Protein AF-0000000084961615 (afdb_homodimer)

Foldseek 3Di:
DPDPDPDPPPPVPQVLVLCDPVLLVLLLVLLQLLVQLLQQLCLQLVQCVDPVNPQLLSNLLSPVSNVVSVVVSVLSVVVCVVSRHDHDDDDHDYDPDSNQPAPLSSLVVSLVSLVVSQVSLVVSLVVCVVSPNVVSNCCSVVVPNVVSVVVSVVSVVLSVQCVPQDGDPVSSRVSSVCSLVPPGDPVSRCVNPVVD/DPDPDPPPPPPVPQVLVLCDPVLLVLLLVLLQLLVQLLQQLCLQLVQCVDPVNPQLLSNLLSPVSNVVSVVVSVLSVVVCVVSRHDHDDDDHDYDPDSNQPAPLSSLVVSLVSLVVSQVSLVVSLVVCVVSPNVVSNCCSVVVPNVVSVVVSVVSVVLSVQCVPQDGDPVSSRVSSVCSLVPPGDPVSRCVNPVVD

Nearest PDB structures (foldseek):
  8gy1-assembly1_A  TM=9.799E-01  e=8.445E-12  Dendrorhynchus
  8kh2-assembly1_A  TM=9.720E-01  e=5.688E-10  Equus caballus
  2zur-assembly1_X  TM=9.721E-01  e=6.545E-10  Equus caballus
  2v2s-assembly1_A  TM=9.728E-01  e=8.666E-10  Equus caballus
  2v2m-assembly1_A  TM=9.728E-01  e=1.260E-09  Equus caballus

Secondary structure (DSSP, 8-state):
----SSS--SS-S---TT--HHHHHHHHHHHHHHHHHHHHHHHHHHHHTSTTT--HHHHHHHHHHHHHHHHHHHHHHHHHHHTT-------B---S-----SHHHHHHHHHHHHHHHHHHHHHHHHHHHHTT-HHHHHHHIIIIIHHHHHHHHHHHHHHHHHHHH-S-HHHHHHHHHHHHHHTS-GGG-TTT-TT-/----SSS--SS-S---TT--HHHHHHHHHHHHHHHHHHHHHHHHHHHHTSTTT--HHHHHHHHHHHHHHHHHHHHHHHHHHHTT-------B---S-----SHHHHHHHHHHHHHHHHHHHHHHHHHHHHTT-HHHHHHHIIIIIHHHHHHHHHHHHHHHHHHHH-S-HHHHHHHHHHHHHHTS-GGG-TTT-TT-

Organism: Atta cephalotes (NCBI:txid12957)

pLDDT: mean 90.88, std 15.7, range [33.31, 98.69]

Sequence (392 aa):
MCIDKPTKCSSGKRVNFFFHKETEAAMNEQISVELMAFYYYLSMAAYFGRVDIALPGCESFFMQMHHEEHEHALRFFNYIKMRGGKVHLYDISPPNDQDWKCPLHAFKTALQLEIEVGQKLVAVNAIAEKHGDLNASDFIITGFMENQMKSVNEFARLTTILSGVGDQALARFLFDKDLLDNYVMSDFNVLKNKSQMCIDKPTKCSSGKRVNFFFHKETEAAMNEQISVELMAFYYYLSMAAYFGRVDIALPGCESFFMQMHHEEHEHALRFFNYIKMRGGKVHLYDISPPNDQDWKCPLHAFKTALQLEIEVGQKLVAVNAIAEKHGDLNASDFIITGFMENQMKSVNEFARLTTILSGVGDQALARFLFDKDLLDNYVMSDFNVLKNKSQ

Radius of gyration: 22.56 Å; Cα contacts (8 Å, |Δi|>4): 541; chains: 2; bounding box: 61×65×42 Å

InterPro domains:
  IPR001519 Ferritin [PTHR11431] (19-181)
  IPR008331 Ferritin/DPS domain [PF00210] (25-159)
  IPR009040 Ferritin-like diiron domain [PS50905] (17-166)
  IPR009078 Ferritin-like superfamily [SSF47240] (17-179)
  IPR012347 Ferritin-like [G3DSA:1.20.1260.10] (2-181)

Structure (mmCIF, N/CA/C/O backbone):
data_AF-0000000084961615-model_v1
#
loop_
_entity.id
_entity.type
_entity.pdbx_description
1 polymer Ferritin
#
loop_
_atom_site.group_PDB
_atom_site.id
_atom_site.type_symbol
_atom_site.label_atom_id
_atom_site.label_alt_id
_atom_site.label_comp_id
_atom_site.label_asym_id
_atom_site.label_entity_id
_atom_site.label_seq_id
_atom_site.pdbx_PDB_ins_code
_atom_site.Cartn_x
_atom_site.Cartn_y
_atom_site.Cartn_z
_atom_site.occupancy
_atom_site.B_iso_or_equiv
_atom_site.auth_seq_id
_atom_site.auth_comp_id
_atom_site.auth_asym_id
_atom_site.auth_atom_id
_atom_site.pdbx_PDB_model_num
ATOM 1 N N . MET A 1 1 ? 8.852 26.312 18.141 1 37.62 1 MET A N 1
ATOM 2 C CA . MET A 1 1 ? 7.902 25.719 19.078 1 37.62 1 MET A CA 1
ATOM 3 C C . MET A 1 1 ? 6.605 25.344 18.375 1 37.62 1 MET A C 1
ATOM 5 O O . MET A 1 1 ? 6.094 26.109 17.562 1 37.62 1 MET A O 1
ATOM 9 N N . CYS A 1 2 ? 6.43 24.016 18.156 1 47.66 2 CYS A N 1
ATOM 10 C CA . CYS A 1 2 ? 5.117 23.609 17.656 1 47.66 2 CYS A CA 1
ATOM 11 C C . CYS A 1 2 ? 4.004 24.25 18.469 1 47.66 2 CYS A C 1
ATOM 13 O O . CYS A 1 2 ? 3.934 24.094 19.688 1 47.66 2 CYS A O 1
ATOM 15 N N . ILE A 1 3 ? 3.586 25.438 18.203 1 44.78 3 ILE A N 1
ATOM 16 C CA . ILE A 1 3 ? 2.432 25.969 18.922 1 44.78 3 ILE A CA 1
ATOM 17 C C . ILE A 1 3 ? 1.254 25 18.781 1 44.78 3 ILE A C 1
ATOM 19 O O . ILE A 1 3 ? 1.084 24.359 17.734 1 44.78 3 ILE A O 1
ATOM 23 N N . ASP A 1 4 ? 0.681 24.562 19.938 1 41.84 4 ASP A N 1
ATOM 24 C CA . ASP A 1 4 ? -0.434 23.625 20 1 41.84 4 ASP A CA 1
ATOM 25 C C . ASP A 1 4 ? -1.448 23.891 18.906 1 41.84 4 ASP A C 1
ATOM 27 O O . ASP A 1 4 ? -1.399 24.953 18.25 1 41.84 4 ASP A O 1
ATOM 31 N N . LYS A 1 5 ? -2.596 23.062 19 1 46.03 5 LYS A N 1
ATOM 32 C CA . LYS A 1 5 ? -3.715 22.984 18.062 1 46.03 5 LYS A CA 1
ATOM 33 C C . LYS A 1 5 ? -4.246 24.375 17.734 1 46.03 5 LYS A C 1
ATOM 35 O O . LYS A 1 5 ? -4.203 25.281 18.562 1 46.03 5 LYS A O 1
ATOM 40 N N . PRO A 1 6 ? -4.262 24.844 16.5 1 43.69 6 PRO A N 1
ATOM 41 C CA . PRO A 1 6 ? -4.961 26.109 16.297 1 43.69 6 PRO A CA 1
ATOM 42 C C . PRO A 1 6 ? -5.938 26.438 17.422 1 43.69 6 PRO A C 1
ATOM 44 O O . PRO A 1 6 ? -6.453 25.516 18.078 1 43.69 6 PRO A O 1
ATOM 47 N N . THR A 1 7 ? -5.902 27.75 17.938 1 37.84 7 THR A N 1
ATOM 48 C CA . THR A 1 7 ? -6.922 28.25 18.859 1 37.84 7 THR A CA 1
ATOM 49 C C . THR A 1 7 ? -8.234 27.5 18.656 1 37.84 7 THR A C 1
ATOM 51 O O . THR A 1 7 ? -8.578 27.109 17.531 1 37.84 7 THR A O 1
ATOM 54 N N . LYS A 1 8 ? -8.961 27.188 19.812 1 37.47 8 LYS A N 1
ATOM 55 C CA . LYS A 1 8 ? -10.266 26.547 19.953 1 37.47 8 LYS A CA 1
ATOM 56 C C . LYS A 1 8 ? -11.195 26.938 18.812 1 37.47 8 LYS A C 1
ATOM 58 O O . LYS A 1 8 ? -11.703 28.062 18.766 1 37.47 8 LYS A O 1
ATOM 63 N N . CYS A 1 9 ? -10.945 26.688 17.609 1 36.94 9 CYS A N 1
ATOM 64 C CA . CYS A 1 9 ? -12.188 26.953 16.891 1 36.94 9 CYS A CA 1
ATOM 65 C C . CYS A 1 9 ? -13.391 26.734 17.797 1 36.94 9 CYS A C 1
ATOM 67 O O . CYS A 1 9 ? -13.391 25.844 18.641 1 36.94 9 CYS A O 1
ATOM 69 N N . SER A 1 10 ? -14.289 27.672 18.016 1 33.94 10 SER A N 1
ATOM 70 C CA . SER A 1 10 ? -15.43 27.625 18.938 1 33.94 10 SER A CA 1
ATOM 71 C C . SER A 1 10 ? -15.812 26.188 19.266 1 33.94 10 SER A C 1
ATOM 73 O O . SER A 1 10 ? -15.875 25.812 20.438 1 33.94 10 SER A O 1
ATOM 75 N N . SER A 1 11 ? -17.016 25.609 18.859 1 35.97 11 SER A N 1
ATOM 76 C CA . SER A 1 11 ? -17.594 24.406 19.438 1 35.97 11 SER A CA 1
ATOM 77 C C . SER A 1 11 ? -16.734 23.188 19.156 1 35.97 11 SER A C 1
ATOM 79 O O . SER A 1 11 ? -16.391 22.906 18.016 1 35.97 11 SER A O 1
ATOM 81 N N . GLY A 1 12 ? -15.562 22.797 19.781 1 41.75 12 GLY A N 1
ATOM 82 C CA . GLY A 1 12 ? -14.703 21.641 19.938 1 41.75 12 GLY A CA 1
ATOM 83 C C . GLY A 1 12 ? -15.258 20.391 19.25 1 41.75 12 GLY A C 1
ATOM 84 O O . GLY A 1 12 ? -14.719 19.297 19.438 1 41.75 12 GLY A O 1
ATOM 85 N N . LYS A 1 13 ? -16.516 20.391 19.109 1 49.91 13 LYS A N 1
ATOM 86 C CA . LYS A 1 13 ? -17.219 19.203 18.641 1 49.91 13 LYS A CA 1
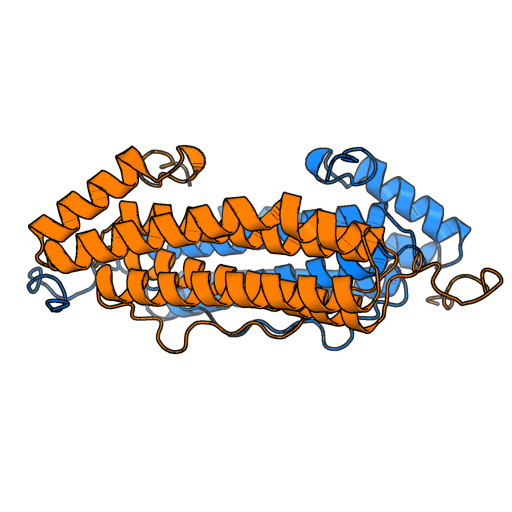ATOM 87 C C . LYS A 1 13 ? -16.953 18.938 17.156 1 49.91 13 LYS A C 1
ATOM 89 O O . LYS A 1 13 ? -17.094 19.828 16.328 1 49.91 13 LYS A O 1
ATOM 94 N N . ARG A 1 14 ? -15.953 18.047 16.906 1 54.22 14 ARG A N 1
ATOM 95 C CA . ARG A 1 14 ? -15.82 17.578 15.531 1 54.22 14 ARG A CA 1
ATOM 96 C C . ARG A 1 14 ? -17.141 17.672 14.781 1 54.22 14 ARG A C 1
ATOM 98 O O . ARG A 1 14 ? -18.188 17.297 15.312 1 54.22 14 ARG A O 1
ATOM 105 N N . VAL A 1 15 ? -17.25 18.641 13.875 1 60.03 15 VAL A N 1
ATOM 106 C CA . VAL A 1 15 ? -18.453 18.625 13.055 1 60.03 15 VAL A CA 1
ATOM 107 C C . VAL A 1 15 ? -18.547 17.281 12.32 1 60.03 15 VAL A C 1
ATOM 109 O O . VAL A 1 15 ? -17.875 17.062 11.32 1 60.03 15 VAL A O 1
ATOM 112 N N . ASN A 1 16 ? -18.719 16.203 13.078 1 64.62 16 ASN A N 1
ATOM 113 C CA . ASN A 1 16 ? -18.766 14.859 12.5 1 64.62 16 ASN A CA 1
ATOM 114 C C . ASN A 1 16 ? -20.109 14.578 11.852 1 64.62 16 ASN A C 1
ATOM 116 O O . ASN A 1 16 ? -20.422 13.438 11.516 1 64.62 16 ASN A O 1
ATOM 120 N N . PHE A 1 17 ? -20.656 15.578 11.258 1 68.31 17 PHE A N 1
ATOM 121 C CA . PHE A 1 17 ? -21.875 15.445 10.484 1 68.31 17 PHE A CA 1
ATOM 122 C C . PHE A 1 17 ? -22.656 14.211 10.93 1 68.31 17 PHE A C 1
ATOM 124 O O . PHE A 1 17 ? -23.047 13.375 10.102 1 68.31 17 PHE A O 1
ATOM 131 N N . PHE A 1 18 ? -22.906 13.945 12.258 1 81.25 18 PHE A N 1
ATOM 132 C CA . PHE A 1 18 ? -23.672 12.836 12.789 1 81.25 18 PHE A CA 1
ATOM 133 C C . PHE A 1 18 ? -23.031 11.5 12.43 1 81.25 18 PHE A C 1
ATOM 135 O O . PHE A 1 18 ? -23.734 10.539 12.109 1 81.25 18 PHE A O 1
ATOM 142 N N . PHE A 1 19 ? -21.766 11.57 12.281 1 92.12 19 PHE A N 1
ATOM 143 C CA . PHE A 1 19 ? -21 10.344 12.055 1 92.12 19 PHE A CA 1
ATOM 144 C C . PHE A 1 19 ? -20.828 9.57 13.352 1 92.12 19 PHE A C 1
ATOM 146 O O . PHE A 1 19 ? -19.953 9.898 14.164 1 92.12 19 PHE A O 1
ATOM 153 N N . HIS A 1 20 ? -21.641 8.555 13.523 1 95.12 20 HIS A N 1
ATOM 154 C CA . HIS A 1 20 ? -21.656 7.824 14.789 1 95.12 20 HIS A CA 1
ATOM 155 C C . HIS A 1 20 ? -20.312 7.145 15.039 1 95.12 20 HIS A C 1
ATOM 157 O O . HIS A 1 20 ? -19.703 6.59 14.109 1 95.12 20 HIS A O 1
ATOM 163 N N . LYS A 1 21 ? -19.906 7.094 16.281 1 95.75 21 LYS A N 1
ATOM 164 C CA . LYS A 1 21 ? -18.609 6.559 16.656 1 95.75 21 LYS A CA 1
ATOM 165 C C . LYS A 1 21 ? -18.484 5.082 16.281 1 95.75 21 LYS A C 1
ATOM 167 O O . LYS A 1 21 ? -17.406 4.617 15.898 1 95.75 21 LYS A O 1
ATOM 172 N N . GLU A 1 22 ? -19.578 4.402 16.422 1 97.31 22 GLU A N 1
ATOM 173 C CA . GLU A 1 22 ? -19.562 2.984 16.078 1 97.31 22 GLU A CA 1
ATOM 174 C C . GLU A 1 22 ? -19.359 2.783 14.578 1 97.31 22 GLU A C 1
ATOM 176 O O . GLU A 1 22 ? -18.672 1.849 14.156 1 97.31 22 GLU A O 1
ATOM 181 N N . THR A 1 23 ? -20.016 3.617 13.781 1 97.25 23 THR A N 1
ATOM 182 C CA . THR A 1 23 ? -19.844 3.541 12.336 1 97.25 23 THR A CA 1
ATOM 183 C C . THR A 1 23 ? -18.406 3.893 11.945 1 97.25 23 THR A C 1
ATOM 185 O O . THR A 1 23 ? -17.797 3.203 11.125 1 97.25 23 THR A O 1
ATOM 188 N N . GLU A 1 24 ? -17.891 4.953 12.555 1 97.06 24 GLU A N 1
ATOM 189 C CA . GLU A 1 24 ? -16.516 5.367 12.312 1 97.06 24 GLU A CA 1
ATOM 190 C C . GLU A 1 24 ? -15.531 4.238 12.625 1 97.06 24 GLU A C 1
ATOM 192 O O . GLU A 1 24 ? -14.641 3.941 11.828 1 97.06 24 GLU A O 1
ATOM 197 N N . ALA A 1 25 ? -15.711 3.6 13.734 1 97.94 25 ALA A N 1
ATOM 198 C CA . ALA A 1 25 ? -14.844 2.506 14.148 1 97.94 25 ALA A CA 1
ATOM 199 C C . ALA A 1 25 ? -14.93 1.331 13.18 1 97.94 25 ALA A C 1
ATOM 201 O O . ALA A 1 25 ? -13.914 0.724 12.836 1 97.94 25 ALA A O 1
ATOM 202 N N . ALA A 1 26 ? -16.125 1.01 12.805 1 97.94 26 ALA A N 1
ATOM 203 C CA . ALA A 1 26 ? -16.328 -0.1 11.875 1 97.94 26 ALA A CA 1
ATOM 204 C C . ALA A 1 26 ? -15.648 0.169 10.539 1 97.94 26 ALA A C 1
ATOM 206 O O . ALA A 1 26 ? -15.078 -0.741 9.93 1 97.94 26 ALA A O 1
ATOM 207 N N . MET A 1 27 ? -15.742 1.359 10.086 1 98.12 27 MET A N 1
ATOM 208 C CA . MET A 1 27 ? -15.117 1.711 8.812 1 98.12 27 MET A CA 1
ATOM 209 C C . MET A 1 27 ? -13.602 1.695 8.93 1 98.12 27 MET A C 1
ATOM 211 O O . MET A 1 27 ? -12.906 1.327 7.977 1 98.12 27 MET A O 1
ATOM 215 N N . ASN A 1 28 ? -13.07 2.127 10.102 1 98.12 28 ASN A N 1
ATOM 216 C CA . ASN A 1 28 ? -11.633 1.997 10.32 1 98.12 28 ASN A CA 1
ATOM 217 C C . ASN A 1 28 ? -11.195 0.537 10.305 1 98.12 28 ASN A C 1
ATOM 219 O O . ASN A 1 28 ? -10.133 0.211 9.766 1 98.12 28 ASN A O 1
ATOM 223 N N . GLU A 1 29 ? -11.984 -0.307 10.844 1 97.81 29 GLU A N 1
ATOM 224 C CA . GLU A 1 29 ? -11.695 -1.736 10.789 1 97.81 29 GLU A CA 1
ATOM 225 C C . GLU A 1 29 ? -11.711 -2.244 9.352 1 97.81 29 GLU A C 1
ATOM 227 O O . GLU A 1 29 ? -10.891 -3.088 8.977 1 97.81 29 GLU A O 1
ATOM 232 N N . GLN A 1 30 ? -12.656 -1.74 8.609 1 98.31 30 GLN A N 1
ATOM 233 C CA . GLN A 1 30 ? -12.727 -2.158 7.211 1 98.31 30 GLN A CA 1
ATOM 234 C C . GLN A 1 30 ? -11.461 -1.759 6.449 1 98.31 30 GLN A C 1
ATOM 236 O O . GLN A 1 30 ? -11.008 -2.488 5.57 1 98.31 30 GLN A O 1
ATOM 241 N N . ILE A 1 31 ? -10.898 -0.549 6.738 1 98.31 31 ILE A N 1
ATOM 242 C CA . ILE A 1 31 ? -9.625 -0.153 6.141 1 98.31 31 ILE A CA 1
ATOM 243 C C . ILE A 1 31 ? -8.57 -1.224 6.414 1 98.31 31 ILE A C 1
ATOM 245 O O . ILE A 1 31 ? -7.836 -1.627 5.508 1 98.31 31 ILE A O 1
ATOM 249 N N . SER A 1 32 ? -8.547 -1.731 7.629 1 97.38 32 SER A N 1
ATOM 250 C CA . SER A 1 32 ? -7.578 -2.754 8.016 1 97.38 32 SER A CA 1
ATOM 251 C C . SER A 1 32 ? -7.805 -4.047 7.242 1 97.38 32 SER A C 1
ATOM 253 O O . SER A 1 32 ? -6.844 -4.719 6.852 1 97.38 32 SER A O 1
ATOM 255 N N . VAL A 1 33 ? -9.016 -4.398 7.031 1 97.69 33 VAL A N 1
ATOM 256 C CA . VAL A 1 33 ? -9.359 -5.621 6.309 1 97.69 33 VAL A CA 1
ATOM 257 C C . VAL A 1 33 ? -8.898 -5.512 4.859 1 97.69 33 VAL A C 1
ATOM 259 O O . VAL A 1 33 ? -8.32 -6.457 4.312 1 97.69 33 VAL A O 1
ATOM 262 N N . GLU A 1 34 ? -9.141 -4.379 4.23 1 98.19 34 GLU A N 1
ATOM 263 C CA . GLU A 1 34 ? -8.688 -4.148 2.861 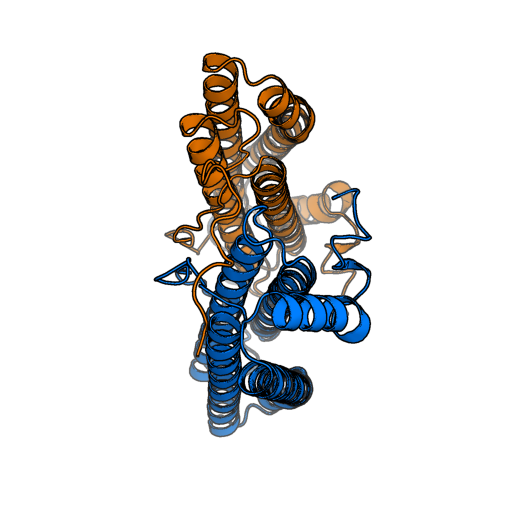1 98.19 34 GLU A CA 1
ATOM 264 C C . GLU A 1 34 ? -7.164 -4.207 2.768 1 98.19 34 GLU A C 1
ATOM 266 O O . GLU A 1 34 ? -6.621 -4.789 1.829 1 98.19 34 GLU A O 1
ATOM 271 N N . LEU A 1 35 ? -6.48 -3.605 3.721 1 98.06 35 LEU A N 1
ATOM 272 C CA . LEU A 1 35 ? -5.023 -3.578 3.697 1 98.06 35 LEU A CA 1
ATOM 273 C C . LEU A 1 35 ? -4.449 -4.965 3.965 1 98.06 35 LEU A C 1
ATOM 275 O O . LEU A 1 35 ? -3.387 -5.312 3.441 1 98.06 35 LEU A O 1
ATOM 279 N N . MET A 1 36 ? -5.145 -5.762 4.73 1 97.25 36 MET A N 1
ATOM 280 C CA . MET A 1 36 ? -4.73 -7.152 4.895 1 97.25 36 MET A CA 1
ATOM 281 C C . MET A 1 36 ? -4.801 -7.902 3.568 1 97.25 36 MET A C 1
ATOM 283 O O . MET A 1 36 ? -3.859 -8.602 3.193 1 97.25 36 MET A O 1
ATOM 287 N N . ALA A 1 37 ? -5.961 -7.766 2.922 1 98 37 ALA A N 1
ATOM 288 C CA . ALA A 1 37 ? -6.102 -8.391 1.609 1 98 37 ALA A CA 1
ATOM 289 C C . ALA A 1 37 ? -5.035 -7.879 0.644 1 98 37 ALA A C 1
ATOM 291 O O . ALA A 1 37 ? -4.43 -8.664 -0.095 1 98 37 ALA A O 1
ATOM 292 N N . PHE A 1 38 ? -4.773 -6.531 0.649 1 98.44 38 PHE A N 1
ATOM 293 C CA . PHE A 1 38 ? -3.699 -5.887 -0.098 1 98.44 38 PHE A CA 1
ATOM 294 C C . PHE A 1 38 ? -2.377 -6.613 0.116 1 98.44 38 PHE A C 1
ATOM 296 O O . PHE A 1 38 ? -1.673 -6.926 -0.846 1 98.44 38 PHE A O 1
ATOM 303 N N . TYR A 1 39 ? -2.09 -6.949 1.252 1 98.44 39 TYR A N 1
ATOM 304 C CA . TYR A 1 39 ? -0.802 -7.531 1.613 1 98.44 39 TYR A CA 1
ATOM 305 C C . TYR A 1 39 ? -0.741 -9 1.226 1 98.44 39 TYR A C 1
ATOM 307 O O . TYR A 1 39 ? 0.292 -9.484 0.754 1 98.44 39 TYR A O 1
ATOM 315 N N . TYR A 1 40 ? -1.854 -9.75 1.432 1 98.44 40 TYR A N 1
ATOM 316 C CA . TYR A 1 40 ? -1.936 -11.148 1.01 1 98.44 40 TYR A CA 1
ATOM 317 C C . TYR A 1 40 ? -1.728 -11.273 -0.495 1 98.44 40 TYR A C 1
ATOM 319 O O . TYR A 1 40 ? -0.971 -12.133 -0.953 1 98.44 40 TYR A O 1
ATOM 327 N N . TYR A 1 41 ? -2.348 -10.398 -1.193 1 98.69 41 TYR A N 1
ATOM 328 C CA . TYR A 1 41 ? -2.258 -10.477 -2.646 1 98.69 41 TYR A CA 1
ATOM 329 C C . TYR A 1 41 ? -0.852 -10.133 -3.127 1 98.69 41 TYR A C 1
ATOM 331 O O . TYR A 1 41 ? -0.376 -10.688 -4.121 1 98.69 41 TYR A O 1
ATOM 339 N N . LEU A 1 42 ? -0.199 -9.195 -2.441 1 98.62 42 LEU A N 1
ATOM 340 C CA . LEU A 1 42 ? 1.201 -8.93 -2.75 1 98.62 42 LEU A CA 1
ATOM 341 C C . LEU A 1 42 ? 2.055 -10.172 -2.529 1 98.62 42 LEU A C 1
ATOM 343 O O . LEU A 1 42 ? 2.92 -10.492 -3.35 1 98.62 42 LEU A O 1
ATOM 347 N N . SER A 1 43 ? 1.795 -10.859 -1.492 1 98.56 43 SER A N 1
ATOM 348 C CA . SER A 1 43 ? 2.508 -12.094 -1.173 1 98.56 43 SER A CA 1
ATOM 349 C C . SER A 1 43 ? 2.289 -13.156 -2.248 1 98.56 43 SER A C 1
ATOM 351 O O . SER A 1 43 ? 3.234 -13.828 -2.662 1 98.56 43 SER A O 1
ATOM 353 N N . MET A 1 44 ? 1.061 -13.289 -2.695 1 98.44 44 MET A N 1
ATOM 354 C CA . MET A 1 44 ? 0.743 -14.266 -3.734 1 98.44 44 MET A CA 1
ATOM 355 C C . MET A 1 44 ? 1.427 -13.906 -5.047 1 98.44 44 MET A C 1
ATOM 357 O O . MET A 1 44 ? 1.979 -14.773 -5.727 1 98.44 44 MET A O 1
ATOM 361 N N . ALA A 1 45 ? 1.366 -12.594 -5.379 1 98.56 45 ALA A N 1
ATOM 362 C CA . ALA A 1 45 ? 2.049 -12.141 -6.59 1 98.56 45 ALA A CA 1
ATOM 363 C C . ALA A 1 45 ? 3.539 -12.461 -6.531 1 98.56 45 ALA A C 1
ATOM 365 O O . ALA A 1 45 ? 4.125 -12.906 -7.52 1 98.56 45 ALA A O 1
ATOM 366 N N . ALA A 1 46 ? 4.113 -12.258 -5.375 1 97.56 46 ALA A N 1
ATOM 367 C CA . ALA A 1 46 ? 5.535 -12.531 -5.18 1 97.56 46 ALA A CA 1
ATOM 368 C C . ALA A 1 46 ? 5.848 -14.008 -5.41 1 97.56 46 ALA A C 1
ATOM 370 O O . ALA A 1 46 ? 6.82 -14.344 -6.09 1 97.56 46 ALA A O 1
ATOM 371 N N . TYR A 1 47 ? 5.035 -14.852 -4.902 1 97.38 47 TYR A N 1
ATOM 372 C CA . TYR A 1 47 ? 5.262 -16.297 -5.008 1 97.38 47 TYR A CA 1
ATOM 373 C C . TYR A 1 47 ? 5.191 -16.75 -6.461 1 97.38 47 TYR A C 1
ATOM 375 O O . TYR A 1 47 ? 6.105 -17.422 -6.949 1 97.38 47 TYR A O 1
ATOM 383 N N . PHE A 1 48 ? 4.16 -16.344 -7.172 1 97.44 48 PHE A N 1
ATOM 384 C CA . PHE A 1 48 ? 3.904 -16.875 -8.508 1 97.44 48 PHE A CA 1
ATOM 385 C C . PHE A 1 48 ? 4.824 -16.219 -9.531 1 97.44 48 PHE A C 1
ATOM 387 O O . PHE A 1 48 ? 4.984 -16.734 -10.641 1 97.44 48 PHE A O 1
ATOM 394 N N . GLY A 1 49 ? 5.398 -15.117 -9.172 1 95.56 49 GLY A N 1
ATOM 395 C CA . GLY A 1 49 ? 6.34 -14.438 -10.047 1 95.56 49 GLY A CA 1
ATOM 396 C C . GLY A 1 49 ? 7.738 -15.023 -9.992 1 95.56 49 GLY A C 1
ATOM 397 O O . GLY A 1 49 ? 8.602 -14.656 -10.789 1 95.56 49 GLY A O 1
ATOM 398 N N . ARG A 1 50 ? 7.965 -15.953 -9.062 1 93.69 50 ARG A N 1
ATOM 399 C CA . ARG A 1 50 ? 9.273 -16.594 -8.969 1 93.69 50 ARG A CA 1
ATOM 400 C C . ARG A 1 50 ? 9.609 -17.328 -10.266 1 93.69 50 ARG A C 1
ATOM 402 O O . ARG A 1 50 ? 8.734 -17.938 -10.883 1 93.69 50 ARG A O 1
ATOM 409 N N . VAL A 1 51 ? 10.867 -17.406 -10.516 1 89.69 51 VAL A N 1
ATOM 410 C CA . VAL A 1 51 ? 11.32 -18.031 -11.758 1 89.69 51 VAL A CA 1
ATOM 411 C C . VAL A 1 51 ? 11.102 -19.547 -11.688 1 89.69 51 VAL A C 1
ATOM 413 O O . VAL A 1 51 ? 10.844 -20.188 -12.703 1 89.69 51 VAL A O 1
ATOM 416 N N . ASP A 1 52 ? 11.148 -20.094 -10.453 1 90.31 52 ASP A N 1
ATOM 417 C CA . ASP A 1 52 ? 11 -21.547 -10.312 1 90.31 52 ASP A CA 1
ATOM 418 C C . ASP A 1 52 ? 9.523 -21.938 -10.273 1 90.31 52 ASP A C 1
ATOM 420 O O . ASP A 1 52 ? 9.203 -23.125 -10.32 1 90.31 52 ASP A O 1
ATOM 424 N N . ILE A 1 53 ? 8.617 -20.953 -10.148 1 92.38 53 ILE A N 1
ATOM 425 C CA . ILE A 1 53 ? 7.18 -21.172 -10.219 1 92.38 53 ILE A CA 1
ATOM 426 C C . ILE A 1 53 ? 6.656 -20.766 -11.594 1 92.38 53 ILE A C 1
ATOM 428 O O . ILE A 1 53 ? 5.945 -21.531 -12.25 1 92.38 53 ILE A O 1
ATOM 432 N N . ALA A 1 54 ? 6.969 -19.578 -12.047 1 93 54 ALA A N 1
ATOM 433 C CA . ALA A 1 54 ? 6.84 -19.062 -13.406 1 93 54 ALA A CA 1
ATOM 434 C C . ALA A 1 54 ? 5.387 -19.109 -13.875 1 93 54 ALA A C 1
ATOM 436 O O . ALA A 1 54 ? 5.086 -19.641 -14.938 1 93 54 ALA A O 1
ATOM 437 N N . LEU A 1 55 ? 4.543 -18.484 -13.125 1 96.62 55 LEU A N 1
ATOM 438 C CA . LEU A 1 55 ? 3.146 -18.312 -13.508 1 96.62 55 LEU A CA 1
ATOM 439 C C . LEU A 1 55 ? 2.77 -16.844 -13.586 1 96.62 55 LEU A C 1
ATOM 441 O O . LEU A 1 55 ? 2.117 -16.312 -12.68 1 96.62 55 LEU A O 1
ATOM 445 N N . PRO A 1 56 ? 3.123 -16.188 -14.711 1 97.19 56 PRO A N 1
ATOM 446 C CA . PRO A 1 56 ? 2.936 -14.742 -14.852 1 97.19 56 PRO A CA 1
ATOM 447 C C . PRO A 1 56 ? 1.464 -14.328 -14.836 1 97.19 56 PRO A C 1
ATOM 449 O O . PRO A 1 56 ? 1.138 -13.195 -14.484 1 97.19 56 PRO A O 1
ATOM 452 N N . GLY A 1 57 ? 0.575 -15.195 -15.305 1 98.06 57 GLY A N 1
ATOM 453 C CA . GLY A 1 57 ? -0.844 -14.898 -15.188 1 98.06 57 GLY A CA 1
ATOM 454 C C . GLY A 1 57 ? -1.307 -14.734 -13.758 1 98.06 57 GLY A C 1
ATOM 455 O O . GLY A 1 57 ? -1.979 -13.758 -13.422 1 98.06 57 GLY A O 1
ATOM 456 N N . CYS A 1 58 ? -0.908 -15.695 -12.93 1 98.31 58 CYS A N 1
ATOM 457 C CA . CYS A 1 58 ? -1.227 -15.602 -11.508 1 98.31 58 CYS A CA 1
ATOM 458 C C . CYS A 1 58 ? -0.57 -14.383 -10.883 1 98.31 58 CYS A C 1
ATOM 460 O O . CYS A 1 58 ? -1.204 -13.656 -10.109 1 98.31 58 CYS A O 1
ATOM 462 N N . GLU A 1 59 ? 0.724 -14.18 -11.164 1 98.25 59 GLU A N 1
ATOM 463 C CA . GLU A 1 59 ? 1.428 -13 -10.664 1 98.25 59 GLU A CA 1
ATOM 464 C C . GLU A 1 59 ? 0.671 -11.719 -11 1 98.25 59 GLU A C 1
ATOM 466 O O . GLU A 1 59 ? 0.4 -10.898 -10.125 1 98.25 59 GLU A O 1
ATOM 471 N N . SER A 1 60 ? 0.322 -11.594 -12.258 1 98.38 60 SER A N 1
ATOM 472 C CA . SER A 1 60 ? -0.347 -10.398 -12.766 1 98.38 60 SER A CA 1
ATOM 473 C C . SER A 1 60 ? -1.713 -10.211 -12.109 1 98.38 60 SER A C 1
ATOM 475 O O . SER A 1 60 ? -2.082 -9.094 -11.742 1 98.38 60 SER A O 1
ATOM 477 N N . PHE A 1 61 ? -2.426 -11.297 -12.055 1 98.62 61 PHE A N 1
ATOM 478 C CA . PHE A 1 61 ? -3.768 -11.258 -11.484 1 98.62 61 PHE A CA 1
ATOM 479 C C . PHE A 1 61 ? -3.725 -10.781 -10.039 1 98.62 61 PHE A C 1
ATOM 481 O O . PHE A 1 61 ? -4.473 -9.883 -9.648 1 98.62 61 PHE A O 1
ATOM 488 N N . PHE A 1 62 ? -2.838 -11.367 -9.234 1 98.69 62 PHE A N 1
ATOM 489 C CA . PHE A 1 62 ? -2.789 -11.023 -7.824 1 98.69 62 PHE A CA 1
ATOM 490 C C . PHE A 1 62 ? -2.205 -9.625 -7.629 1 98.69 62 PHE A C 1
ATOM 492 O O . PHE A 1 62 ? -2.572 -8.922 -6.688 1 98.69 62 PHE A O 1
ATOM 499 N N . MET A 1 63 ? -1.303 -9.156 -8.469 1 98.5 63 MET A N 1
ATOM 500 C CA . MET A 1 63 ? -0.842 -7.773 -8.43 1 98.5 63 MET A CA 1
ATOM 501 C C . MET A 1 63 ? -1.994 -6.809 -8.695 1 98.5 63 MET A C 1
ATOM 503 O O . MET A 1 63 ? -2.109 -5.777 -8.031 1 98.5 63 MET A O 1
ATOM 507 N N . GLN A 1 64 ? -2.795 -7.141 -9.688 1 98.31 64 GLN A N 1
ATOM 508 C CA . GLN A 1 64 ? -3.986 -6.348 -9.977 1 98.31 64 GLN A CA 1
ATOM 509 C C . GLN A 1 64 ? -4.906 -6.27 -8.766 1 98.31 64 GLN A C 1
ATOM 511 O O . GLN A 1 64 ? -5.395 -5.191 -8.414 1 98.31 64 GLN A O 1
ATOM 516 N N . MET A 1 65 ? -5.129 -7.422 -8.133 1 98.38 65 MET A N 1
ATOM 517 C CA . MET A 1 65 ? -5.969 -7.461 -6.938 1 98.38 65 MET A CA 1
ATOM 518 C C . MET A 1 65 ? -5.34 -6.656 -5.805 1 98.38 65 MET A C 1
ATOM 520 O O . MET A 1 65 ? -6.047 -6.008 -5.031 1 98.38 65 MET A O 1
ATOM 524 N N . HIS A 1 66 ? -3.994 -6.699 -5.652 1 98.5 66 HIS A N 1
ATOM 525 C CA . HIS A 1 66 ? -3.254 -5.902 -4.684 1 98.5 66 HIS A CA 1
ATOM 526 C C . HIS A 1 66 ? -3.568 -4.418 -4.832 1 98.5 66 HIS A C 1
ATOM 528 O O . HIS A 1 66 ? -3.896 -3.746 -3.852 1 98.5 66 HIS A O 1
ATOM 534 N N . HIS A 1 67 ? -3.537 -3.908 -6.004 1 98.06 67 HIS A N 1
ATOM 535 C CA . HIS A 1 67 ? -3.797 -2.496 -6.262 1 98.06 67 HIS A CA 1
ATOM 536 C C . HIS A 1 67 ? -5.266 -2.154 -6.031 1 98.06 67 HIS A C 1
ATOM 538 O O . HIS A 1 67 ? -5.582 -1.075 -5.527 1 98.06 67 HIS A O 1
ATOM 544 N N . GLU A 1 68 ? -6.148 -3.068 -6.434 1 97.56 68 GLU A N 1
ATOM 545 C CA . GLU A 1 68 ? -7.578 -2.844 -6.227 1 97.56 68 GLU A CA 1
ATOM 546 C C . GLU A 1 68 ? -7.902 -2.678 -4.742 1 97.56 68 GLU A C 1
ATOM 548 O O . GLU A 1 68 ? -8.641 -1.769 -4.363 1 97.56 68 GLU A O 1
ATOM 553 N N . GLU A 1 69 ? -7.324 -3.576 -3.885 1 98.19 69 GLU A N 1
ATOM 554 C CA . GLU A 1 69 ? -7.602 -3.492 -2.453 1 98.19 69 GLU A CA 1
ATOM 555 C C . GLU A 1 69 ? -7.012 -2.221 -1.851 1 98.19 69 GLU A C 1
ATOM 557 O O . GLU A 1 69 ? -7.578 -1.65 -0.915 1 98.19 69 GLU A O 1
ATOM 562 N N . HIS A 1 70 ? -5.859 -1.799 -2.359 1 97.94 70 HIS A N 1
ATOM 563 C CA . HIS A 1 70 ? -5.297 -0.515 -1.954 1 97.94 70 HIS A CA 1
ATOM 564 C C . HIS A 1 70 ? -6.273 0.624 -2.227 1 97.94 70 HIS A C 1
ATOM 566 O O . HIS A 1 70 ? -6.504 1.471 -1.36 1 97.94 70 HIS A O 1
ATOM 572 N N . GLU A 1 71 ? -6.867 0.619 -3.359 1 97.31 71 GLU A N 1
ATOM 573 C CA . GLU A 1 71 ? -7.855 1.632 -3.717 1 97.31 71 GLU A CA 1
ATOM 574 C C . GLU A 1 71 ? -9.062 1.577 -2.785 1 97.31 71 GLU A C 1
ATOM 576 O O . GLU A 1 71 ? -9.578 2.615 -2.369 1 97.31 71 GLU A O 1
ATOM 581 N N . HIS A 1 72 ? -9.516 0.363 -2.469 1 98 72 HIS A N 1
ATOM 582 C CA . HIS A 1 72 ? -10.633 0.215 -1.549 1 98 72 HIS A CA 1
ATOM 583 C C . HIS A 1 72 ? -10.32 0.839 -0.193 1 98 72 HIS A C 1
ATOM 585 O O . HIS A 1 72 ? -11.148 1.557 0.372 1 98 72 HIS A O 1
ATOM 591 N N . ALA A 1 73 ? -9.133 0.59 0.303 1 98.25 73 ALA A N 1
ATOM 592 C CA . ALA A 1 73 ? -8.719 1.166 1.58 1 98.25 73 ALA A CA 1
ATOM 593 C C . ALA A 1 73 ? -8.75 2.691 1.527 1 98.25 73 ALA A C 1
ATOM 595 O O . ALA A 1 73 ? -9.234 3.342 2.453 1 98.25 73 ALA A O 1
ATOM 596 N N . LEU A 1 74 ? -8.242 3.271 0.438 1 97.88 74 LEU A N 1
ATOM 597 C CA . LEU A 1 74 ? -8.172 4.723 0.293 1 97.88 74 LEU A CA 1
ATOM 598 C C . LEU A 1 74 ? -9.562 5.328 0.16 1 97.88 74 LEU A C 1
ATOM 600 O O . LEU A 1 74 ? -9.805 6.445 0.622 1 97.88 74 LEU A O 1
ATOM 604 N N . ARG A 1 75 ? -10.5 4.59 -0.435 1 97.31 75 ARG A N 1
ATOM 605 C CA . ARG A 1 75 ? -11.875 5.082 -0.514 1 97.31 75 ARG A CA 1
ATOM 606 C C . ARG A 1 75 ? -12.492 5.207 0.875 1 97.31 75 ARG A C 1
ATOM 608 O O . ARG A 1 75 ? -13.172 6.191 1.17 1 97.31 75 ARG A O 1
ATOM 615 N N . PHE A 1 76 ? -12.266 4.211 1.696 1 98 76 PHE A N 1
ATOM 616 C CA . PHE A 1 76 ? -12.742 4.305 3.07 1 98 76 PHE A CA 1
ATOM 617 C C . PHE A 1 76 ? -12.047 5.441 3.811 1 98 76 PHE A C 1
ATOM 619 O O . PHE A 1 76 ? -12.688 6.191 4.551 1 98 76 PHE A O 1
ATOM 626 N N . PHE A 1 77 ? -10.789 5.547 3.592 1 97 77 PHE A N 1
ATOM 627 C CA . PHE A 1 77 ? -9.977 6.621 4.148 1 97 77 PHE A CA 1
ATOM 628 C C . PHE A 1 77 ? -10.586 7.98 3.84 1 97 77 PHE A C 1
ATOM 630 O O . PHE A 1 77 ? -10.844 8.773 4.75 1 97 77 PHE A O 1
ATOM 637 N N . ASN A 1 78 ? -10.82 8.188 2.629 1 95.69 78 ASN A N 1
ATOM 638 C CA . ASN A 1 78 ? -11.352 9.469 2.174 1 95.69 78 ASN A CA 1
ATOM 639 C C . ASN A 1 78 ? -12.766 9.703 2.691 1 95.69 78 ASN A C 1
ATOM 641 O O . ASN A 1 78 ? -13.141 10.836 3.006 1 95.69 78 ASN A O 1
ATOM 645 N N . TYR A 1 79 ? -13.562 8.672 2.773 1 96.06 79 TYR A N 1
ATOM 646 C CA . TYR A 1 79 ? -14.93 8.812 3.254 1 96.06 79 TYR A CA 1
ATOM 647 C C . TYR A 1 79 ? -14.953 9.234 4.719 1 96.06 79 TYR A C 1
ATOM 649 O O . TYR A 1 79 ? -15.703 10.133 5.102 1 96.06 79 TYR A O 1
ATOM 657 N N . ILE A 1 80 ? -14.117 8.547 5.539 1 96.5 80 ILE A N 1
ATOM 658 C CA . ILE A 1 80 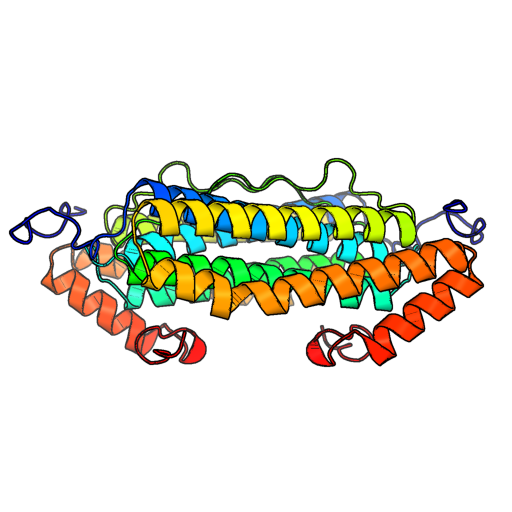? -14.047 8.867 6.961 1 96.5 80 ILE A CA 1
ATOM 659 C C . ILE A 1 80 ? -13.664 10.336 7.141 1 96.5 80 ILE A C 1
ATOM 661 O O . ILE A 1 80 ? -14.289 11.055 7.918 1 96.5 80 ILE A O 1
ATOM 665 N N . LYS A 1 81 ? -12.711 10.711 6.355 1 92.81 81 LYS A N 1
ATOM 666 C CA . LYS A 1 81 ? -12.266 12.102 6.395 1 92.81 81 LYS A CA 1
ATOM 667 C C . LYS A 1 81 ? -13.391 13.047 6.004 1 92.81 81 LYS A C 1
ATOM 669 O O . LYS A 1 81 ? -13.648 14.039 6.695 1 92.81 81 LYS A O 1
ATOM 674 N N . MET A 1 82 ? -14.062 12.719 4.934 1 92.69 82 MET A N 1
ATOM 675 C CA . MET A 1 82 ? -15.148 13.547 4.418 1 92.69 82 MET A CA 1
ATOM 676 C C . MET A 1 82 ? -16.25 13.711 5.465 1 92.69 82 MET A C 1
ATOM 678 O O . MET A 1 82 ? -16.844 14.781 5.578 1 92.69 82 MET A O 1
ATOM 682 N N . ARG A 1 83 ? -16.438 12.695 6.309 1 93.75 83 ARG A N 1
ATOM 683 C CA . ARG A 1 83 ? -17.5 12.719 7.312 1 93.75 83 ARG A CA 1
ATOM 684 C C . ARG A 1 83 ? -17.016 13.359 8.609 1 93.75 83 ARG A C 1
ATOM 686 O O . ARG A 1 83 ? -17.75 13.398 9.602 1 93.75 83 ARG A O 1
ATOM 693 N N . GLY A 1 84 ? -15.742 13.836 8.602 1 92.69 84 GLY A N 1
ATOM 694 C CA . GLY A 1 84 ? -15.188 14.508 9.758 1 92.69 84 GLY A CA 1
ATOM 695 C C . GLY A 1 84 ? -14.648 13.555 10.805 1 92.69 84 GLY A C 1
ATOM 696 O O . GLY A 1 84 ? -14.453 13.93 11.961 1 92.69 84 GLY A O 1
ATOM 697 N N . GLY A 1 85 ? -14.469 12.258 10.383 1 94.19 85 GLY A N 1
ATOM 698 C CA . GLY A 1 85 ? -13.922 11.266 11.297 1 94.19 85 GLY A CA 1
ATOM 699 C C . GLY A 1 85 ? -12.406 11.219 11.297 1 94.19 85 GLY A C 1
ATOM 700 O O . GLY A 1 85 ? -11.758 12.016 10.617 1 94.19 85 GLY A O 1
ATOM 701 N N . LYS A 1 86 ? -11.914 10.312 12.164 1 94.88 86 LYS A N 1
ATOM 702 C CA . LYS A 1 86 ? -10.477 10.086 12.273 1 94.88 86 LYS A CA 1
ATOM 703 C C . LYS A 1 86 ? -10.102 8.688 11.781 1 94.88 86 LYS A C 1
ATOM 705 O O . LYS A 1 86 ? -10.688 7.699 12.211 1 94.88 86 LYS A O 1
ATOM 710 N N . 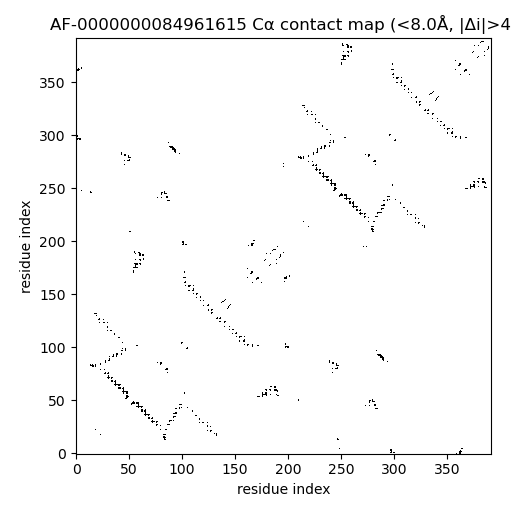VAL A 1 87 ? -9.156 8.711 10.898 1 96.56 87 VAL A N 1
ATOM 711 C CA . VAL A 1 87 ? -8.633 7.43 10.422 1 96.56 87 VAL A CA 1
ATOM 712 C C . VAL A 1 87 ? -7.602 6.895 11.422 1 96.56 87 VAL A C 1
ATOM 714 O O . VAL A 1 87 ? -6.738 7.637 11.891 1 96.56 87 VAL A O 1
ATOM 717 N N . HIS A 1 88 ? -7.762 5.684 11.742 1 96.19 88 HIS A N 1
ATOM 718 C CA . HIS A 1 88 ? -6.816 4.969 12.594 1 96.19 88 HIS A CA 1
ATOM 719 C C . HIS A 1 88 ? -6.246 3.746 11.883 1 96.19 88 HIS A C 1
ATOM 721 O O . HIS A 1 88 ? -6.996 2.867 11.453 1 96.19 88 HIS A O 1
ATOM 727 N N . LEU A 1 89 ? -4.926 3.725 11.797 1 97.19 89 LEU A N 1
ATOM 728 C CA . LEU A 1 89 ? -4.254 2.609 11.133 1 97.19 89 LEU A CA 1
ATOM 729 C C . LEU A 1 89 ? -3.797 1.568 12.148 1 97.19 89 LEU A C 1
ATOM 731 O O . LEU A 1 89 ? -3.34 1.919 13.242 1 97.19 89 LEU A O 1
ATOM 735 N N . TYR A 1 90 ? -3.904 0.324 11.75 1 96.31 90 TYR A N 1
ATOM 736 C CA . TYR A 1 90 ? -3.523 -0.807 12.586 1 96.31 90 TYR A CA 1
ATOM 737 C C . TYR A 1 90 ? -2.404 -1.612 11.945 1 96.31 90 TYR A C 1
ATOM 739 O O . TYR A 1 90 ? -2.047 -1.374 10.789 1 96.31 90 TYR A O 1
ATOM 747 N N . ASP A 1 91 ? -1.851 -2.516 12.742 1 96.88 91 ASP A N 1
ATOM 748 C CA . ASP A 1 91 ? -0.803 -3.393 12.227 1 96.88 91 ASP A CA 1
ATOM 749 C C . ASP A 1 91 ? -1.302 -4.203 11.031 1 96.88 91 ASP A C 1
ATOM 751 O O . ASP A 1 91 ? -2.441 -4.672 11.023 1 96.88 91 ASP A O 1
ATOM 755 N N . ILE A 1 92 ? -0.456 -4.352 10.07 1 95.81 92 ILE A N 1
ATOM 756 C CA . ILE A 1 92 ? -0.715 -5.238 8.945 1 95.81 92 ILE A CA 1
ATOM 757 C C . ILE A 1 92 ? 0.253 -6.418 8.977 1 95.81 92 ILE A C 1
ATOM 759 O O . ILE A 1 92 ? 1.472 -6.23 8.945 1 95.81 92 ILE A O 1
ATOM 763 N N . SER A 1 93 ? -0.289 -7.605 9.008 1 96.31 93 SER A N 1
ATOM 764 C CA . SER A 1 93 ? 0.542 -8.805 9.016 1 96.31 93 SER A CA 1
ATOM 765 C C . SER A 1 93 ? 0.5 -9.516 7.668 1 96.31 93 SER A C 1
ATOM 767 O O . SER A 1 93 ? -0.555 -9.594 7.035 1 96.31 93 SER A O 1
ATOM 769 N N . PRO A 1 94 ? 1.681 -10.016 7.27 1 95.38 94 PRO A N 1
ATOM 770 C CA . PRO A 1 94 ? 1.646 -10.875 6.086 1 95.38 94 PRO A CA 1
ATOM 771 C C . PRO A 1 94 ? 0.995 -12.227 6.359 1 95.38 94 PRO A C 1
ATOM 773 O O . PRO A 1 94 ? 0.716 -12.562 7.516 1 95.38 94 PRO A O 1
ATOM 776 N N . PRO A 1 95 ? 0.729 -12.953 5.262 1 95.69 95 PRO A N 1
ATOM 777 C CA . PRO A 1 95 ? 0.253 -14.32 5.5 1 95.69 95 PRO A CA 1
ATOM 778 C C . PRO A 1 95 ? 1.225 -15.141 6.344 1 95.69 95 PRO A C 1
ATOM 780 O O . PRO A 1 95 ? 2.441 -15 6.207 1 95.69 95 PRO A O 1
ATOM 783 N N . ASN A 1 96 ? 0.696 -15.992 7.152 1 92.69 96 ASN A N 1
ATOM 784 C CA . ASN A 1 96 ? 1.514 -16.844 8.008 1 92.69 96 ASN A CA 1
ATOM 785 C C . ASN A 1 96 ? 2.473 -17.703 7.195 1 92.69 96 ASN A C 1
ATOM 787 O O . ASN A 1 96 ? 3.611 -17.938 7.609 1 92.69 96 ASN A O 1
ATOM 791 N N . ASP A 1 97 ? 1.948 -18.234 6.141 1 94.94 97 ASP A N 1
ATOM 792 C CA . ASP A 1 97 ? 2.734 -19.031 5.199 1 94.94 97 ASP A CA 1
ATOM 793 C C . ASP A 1 97 ? 2.764 -18.375 3.82 1 94.94 97 ASP A C 1
ATOM 795 O O . ASP A 1 97 ? 1.735 -18.297 3.145 1 94.94 97 ASP A O 1
ATOM 799 N N . GLN A 1 98 ? 3.969 -17.953 3.406 1 96.44 98 GLN A N 1
ATOM 800 C CA . GLN A 1 98 ? 4.086 -17.25 2.139 1 96.44 98 GLN A CA 1
ATOM 801 C C . GLN A 1 98 ? 4.465 -18.203 1.008 1 96.44 98 GLN A C 1
ATOM 803 O O . GLN A 1 98 ? 4.762 -17.766 -0.106 1 96.44 98 GLN A O 1
ATOM 808 N N . ASP A 1 99 ? 4.539 -19.516 1.332 1 96.19 99 ASP A N 1
ATOM 809 C CA . ASP A 1 99 ? 4.602 -20.562 0.312 1 96.19 99 ASP A CA 1
ATOM 810 C C . ASP A 1 99 ? 3.201 -20.984 -0.126 1 96.19 99 ASP A C 1
ATOM 812 O O . ASP A 1 99 ? 2.537 -21.75 0.562 1 96.19 99 ASP A O 1
ATOM 816 N N . TRP A 1 100 ? 2.801 -20.562 -1.227 1 96.69 100 TRP A N 1
ATOM 817 C CA . TRP A 1 100 ? 1.409 -20.688 -1.643 1 96.69 100 TRP A CA 1
ATOM 818 C C . TRP A 1 100 ? 1.181 -22 -2.385 1 96.69 100 TRP A C 1
ATOM 820 O O . TRP A 1 100 ? 0.045 -22.344 -2.725 1 96.69 100 TRP A O 1
ATOM 830 N N . LYS A 1 101 ? 2.217 -22.766 -2.586 1 93.75 101 LYS A N 1
ATOM 831 C CA . LYS A 1 101 ? 2.207 -24.156 -3.043 1 93.75 101 LYS A CA 1
ATOM 832 C C . LYS A 1 101 ? 1.753 -24.25 -4.496 1 93.75 101 LYS A C 1
ATOM 834 O O . LYS A 1 101 ? 2.564 -24.5 -5.391 1 93.75 101 LYS A O 1
ATOM 839 N N . CYS A 1 102 ? 0.471 -24.016 -4.793 1 94.31 102 CYS A N 1
ATOM 840 C CA . CYS A 1 102 ? -0.106 -24.078 -6.129 1 94.31 102 CYS A CA 1
ATOM 841 C C . CYS A 1 102 ? -1.231 -23.062 -6.285 1 94.31 102 CYS A C 1
ATOM 843 O O . CYS A 1 102 ? -1.725 -22.516 -5.297 1 94.31 102 CYS A O 1
ATOM 845 N N . PRO A 1 103 ? -1.635 -22.875 -7.535 1 97 103 PRO A N 1
ATOM 846 C CA . PRO A 1 103 ? -2.705 -21.906 -7.762 1 97 103 PRO A CA 1
ATOM 847 C C . PRO A 1 103 ? -3.982 -22.25 -6.996 1 97 103 PRO A C 1
ATOM 849 O O . PRO A 1 103 ? -4.621 -21.344 -6.434 1 97 103 PRO A O 1
ATOM 852 N N . LEU A 1 104 ? -4.32 -23.453 -6.961 1 96.56 104 LEU A N 1
ATOM 853 C CA . LEU A 1 104 ? -5.562 -23.828 -6.285 1 96.56 104 LEU A CA 1
ATOM 854 C C . LEU A 1 104 ? -5.531 -23.406 -4.824 1 96.56 104 LEU A C 1
ATOM 856 O O . LEU A 1 104 ? -6.508 -22.844 -4.312 1 96.56 104 LEU A O 1
ATOM 860 N N . HIS A 1 105 ? -4.453 -23.656 -4.125 1 97.12 105 HIS A N 1
ATOM 861 C CA . HIS A 1 105 ? -4.328 -23.25 -2.727 1 97.12 105 HIS A CA 1
ATOM 862 C C . HIS A 1 105 ? -4.453 -21.75 -2.568 1 97.12 105 HIS A C 1
ATOM 864 O O . HIS A 1 105 ? -5.168 -21.266 -1.682 1 97.12 105 HIS A O 1
ATOM 870 N N . ALA A 1 106 ? -3.752 -21 -3.393 1 97.94 106 ALA A N 1
ATOM 871 C CA . ALA A 1 106 ? -3.783 -19.547 -3.328 1 97.94 106 ALA A CA 1
ATOM 872 C C . ALA A 1 106 ? -5.188 -19.016 -3.611 1 97.94 106 ALA A C 1
ATOM 874 O O . ALA A 1 106 ? -5.68 -18.141 -2.898 1 97.94 106 ALA A O 1
ATOM 875 N N . PHE A 1 107 ? -5.828 -19.562 -4.617 1 98.25 107 PHE A N 1
ATOM 876 C CA . PHE A 1 107 ? -7.141 -19.062 -5.008 1 98.25 107 PHE A CA 1
ATOM 877 C C . PHE A 1 107 ? -8.195 -19.453 -3.979 1 98.25 107 PHE A C 1
ATOM 879 O O . PHE A 1 107 ? -9.148 -18.703 -3.746 1 98.25 107 PHE A O 1
ATOM 886 N N . LYS A 1 108 ? -8.047 -20.578 -3.348 1 97.81 108 LYS A N 1
ATOM 887 C CA . LYS A 1 108 ? -8.945 -20.922 -2.248 1 97.81 108 LYS A CA 1
ATOM 888 C C . LYS A 1 108 ? -8.805 -19.938 -1.089 1 97.81 108 LYS A C 1
ATOM 890 O O . LYS A 1 108 ? -9.805 -19.484 -0.524 1 97.81 108 LYS A O 1
ATOM 895 N N . THR A 1 109 ? -7.59 -19.703 -0.77 1 98.12 109 THR A N 1
ATOM 896 C CA . THR A 1 109 ? -7.332 -18.75 0.303 1 98.12 109 THR A CA 1
ATOM 897 C C . THR A 1 109 ? -7.891 -17.375 -0.053 1 98.12 109 THR A C 1
ATOM 899 O O . THR A 1 109 ? -8.539 -16.719 0.776 1 98.12 109 THR A O 1
ATOM 902 N N . ALA A 1 110 ? -7.641 -16.938 -1.278 1 98.44 110 ALA A N 1
ATOM 903 C CA . ALA A 1 110 ? -8.117 -15.641 -1.741 1 98.44 110 ALA A CA 1
ATOM 904 C C . ALA A 1 110 ? -9.641 -15.578 -1.729 1 98.44 110 ALA A C 1
ATOM 906 O O . ALA A 1 110 ? -10.227 -14.555 -1.369 1 98.44 110 ALA A O 1
ATOM 907 N N . LEU A 1 111 ? -10.273 -16.656 -2.154 1 98.25 111 LEU A N 1
ATOM 908 C CA . LEU A 1 111 ? -11.734 -16.719 -2.117 1 98.25 111 LEU A CA 1
ATOM 909 C C . LEU A 1 111 ? -12.25 -16.5 -0.698 1 98.25 111 LEU A C 1
ATOM 911 O O . LEU A 1 111 ? -13.18 -15.727 -0.48 1 98.25 111 LEU A O 1
ATOM 915 N N . GLN A 1 112 ? -11.617 -17.156 0.201 1 98.12 112 GLN A N 1
ATOM 916 C CA . GLN A 1 112 ? -12.016 -16.984 1.594 1 98.12 112 GLN A CA 1
ATOM 917 C C . GLN A 1 112 ? -11.805 -15.547 2.057 1 98.12 112 GLN A C 1
ATOM 919 O O . GLN A 1 112 ? -12.633 -14.992 2.771 1 98.12 112 GLN A O 1
ATOM 924 N N . LEU A 1 113 ? -10.703 -14.977 1.681 1 97.44 113 LEU A N 1
ATOM 925 C CA . LEU A 1 113 ? -10.414 -13.586 2.008 1 97.44 113 LEU A CA 1
ATOM 926 C C . LEU A 1 113 ? -11.484 -12.664 1.443 1 97.44 113 LEU A C 1
ATOM 928 O O . LEU A 1 113 ? -11.969 -11.766 2.137 1 97.44 113 LEU A O 1
ATOM 932 N N . GLU A 1 114 ? -11.852 -12.891 0.19 1 98.06 114 GLU A N 1
ATOM 933 C CA . GLU A 1 114 ? -12.875 -12.078 -0.454 1 98.06 114 GLU A CA 1
ATOM 934 C C . GLU A 1 114 ? -14.211 -12.195 0.272 1 98.06 114 GLU A C 1
ATOM 936 O O . GLU A 1 114 ? -14.938 -11.211 0.419 1 98.06 114 GLU A O 1
ATOM 941 N N . ILE A 1 115 ? -14.555 -13.383 0.664 1 97.75 115 ILE A N 1
ATOM 942 C CA . ILE A 1 115 ? -15.789 -13.617 1.404 1 97.75 115 ILE A CA 1
ATOM 943 C C . ILE A 1 115 ? -15.75 -12.852 2.727 1 97.75 115 ILE A C 1
ATOM 945 O O . ILE A 1 115 ? -16.719 -12.195 3.102 1 97.75 115 ILE A O 1
ATOM 949 N N . GLU A 1 116 ? -14.609 -12.922 3.371 1 97.62 116 GLU A N 1
ATOM 950 C CA . GLU A 1 116 ? -14.453 -12.211 4.637 1 97.62 116 GLU A CA 1
ATOM 951 C C . GLU A 1 116 ? -14.586 -10.703 4.441 1 97.62 116 GLU A C 1
ATOM 953 O O . GLU A 1 116 ? -15.234 -10.023 5.242 1 97.62 116 GLU A O 1
ATOM 958 N N . VAL A 1 117 ? -13.922 -10.172 3.441 1 97.56 117 VAL A N 1
ATOM 959 C CA . VAL A 1 117 ? -14.047 -8.758 3.119 1 97.56 117 VAL A CA 1
ATOM 960 C C . VAL A 1 117 ? -15.516 -8.398 2.92 1 97.56 117 VAL A C 1
ATOM 962 O O . VAL A 1 117 ? -16 -7.395 3.451 1 97.56 117 VAL A O 1
ATOM 965 N N . GLY A 1 118 ? -16.25 -9.227 2.152 1 97.25 118 GLY A N 1
ATOM 966 C CA . GLY A 1 118 ? -17.672 -9.008 1.913 1 97.25 118 GLY A CA 1
ATOM 967 C C . GLY A 1 118 ? -18.5 -9.047 3.18 1 97.25 118 GLY A C 1
ATOM 968 O O . GLY A 1 118 ? -19.375 -8.203 3.379 1 97.25 118 GLY A O 1
ATOM 969 N N . GLN A 1 119 ? -18.25 -9.984 4.035 1 97.81 119 GLN A N 1
ATOM 970 C CA . GLN A 1 119 ? -18.969 -10.109 5.297 1 97.81 119 GLN A CA 1
ATOM 971 C C . GLN A 1 119 ? -18.734 -8.898 6.188 1 97.81 119 GLN A C 1
ATOM 973 O O . GLN A 1 119 ? -19.656 -8.422 6.848 1 97.81 119 GLN A O 1
ATOM 978 N N . LYS A 1 120 ? -17.516 -8.445 6.195 1 98.06 120 LYS A N 1
ATOM 979 C CA . LYS A 1 120 ? -17.203 -7.262 6.996 1 98.06 120 LYS A CA 1
ATOM 980 C C . LYS A 1 120 ? -17.922 -6.027 6.453 1 98.06 120 LYS A C 1
ATOM 982 O O . LYS A 1 120 ? -18.391 -5.191 7.227 1 98.06 120 LYS A O 1
ATOM 987 N N . LEU A 1 121 ? -18 -5.898 5.129 1 98.06 121 LEU A N 1
ATOM 988 C CA . LEU A 1 121 ? -18.734 -4.793 4.52 1 98.06 121 LEU A CA 1
ATOM 989 C C . LEU A 1 121 ? -20.188 -4.812 4.941 1 98.06 121 LEU A C 1
ATOM 991 O O . LEU A 1 121 ? -20.766 -3.77 5.262 1 98.06 121 LEU A O 1
ATOM 995 N N . VAL A 1 122 ? -20.797 -6.004 4.941 1 97.62 122 VAL A N 1
ATOM 996 C 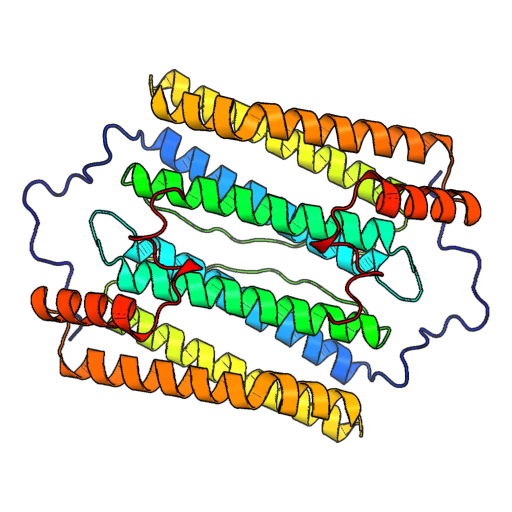CA . VAL A 1 122 ? -22.172 -6.156 5.371 1 97.62 122 VAL A CA 1
ATOM 997 C C . VAL A 1 122 ? -22.312 -5.734 6.832 1 97.62 122 VAL A C 1
ATOM 999 O O . VAL A 1 122 ? -23.266 -5.047 7.203 1 97.62 122 VAL A O 1
ATOM 1002 N N . ALA A 1 123 ? -21.359 -6.102 7.621 1 98.12 123 ALA A N 1
ATOM 1003 C CA . ALA A 1 123 ? -21.375 -5.75 9.039 1 98.12 123 ALA A CA 1
ATOM 1004 C C . ALA A 1 123 ? -21.266 -4.242 9.234 1 98.12 123 ALA A C 1
ATOM 1006 O O . ALA A 1 123 ? -21.953 -3.668 10.086 1 98.12 123 ALA A O 1
ATOM 1007 N N . VAL A 1 124 ? -20.391 -3.57 8.477 1 98.06 124 VAL A N 1
ATOM 1008 C CA . VAL A 1 124 ? -20.25 -2.119 8.539 1 98.06 124 VAL A CA 1
ATOM 1009 C C . VAL A 1 124 ? -21.578 -1.46 8.188 1 98.06 124 VAL A C 1
ATOM 1011 O O . VAL A 1 124 ? -22.016 -0.524 8.867 1 98.06 124 VAL A O 1
ATOM 1014 N N . ASN A 1 125 ? -22.234 -1.958 7.137 1 97.81 125 ASN A N 1
ATOM 1015 C CA . ASN A 1 125 ? -23.516 -1.396 6.73 1 97.81 125 ASN A CA 1
ATOM 1016 C C . ASN A 1 125 ? -24.578 -1.589 7.812 1 97.81 125 ASN A C 1
ATOM 1018 O O . ASN A 1 125 ? -25.406 -0.705 8.039 1 97.81 125 ASN A O 1
ATOM 1022 N N . ALA A 1 126 ? -24.578 -2.742 8.438 1 98.31 126 ALA A N 1
ATOM 1023 C CA . ALA A 1 126 ? -25.547 -3.002 9.508 1 98.31 126 ALA A CA 1
ATOM 1024 C C . ALA A 1 126 ? -25.406 -1.986 10.633 1 98.31 126 ALA A C 1
ATOM 1026 O O . ALA A 1 126 ? -26.406 -1.524 11.195 1 98.31 126 ALA A O 1
ATOM 1027 N N . ILE A 1 127 ? -24.188 -1.677 10.984 1 98.25 127 ILE A N 1
ATOM 1028 C CA . ILE A 1 127 ? -23.922 -0.682 12.016 1 98.25 127 ILE A CA 1
ATOM 1029 C C . ILE A 1 127 ? -24.422 0.687 11.555 1 98.25 127 ILE A C 1
ATOM 1031 O O . ILE A 1 127 ? -25.047 1.423 12.328 1 98.25 127 ILE A O 1
ATOM 1035 N N . ALA A 1 128 ? -24.172 1.06 10.273 1 97.38 128 ALA A N 1
ATOM 1036 C CA . ALA A 1 128 ? -24.656 2.32 9.711 1 97.38 128 ALA A CA 1
ATOM 1037 C C . ALA A 1 128 ? -26.172 2.402 9.773 1 97.38 128 ALA A C 1
ATOM 1039 O O . ALA A 1 128 ? -26.734 3.424 10.188 1 97.38 128 ALA A O 1
ATOM 1040 N N . GLU A 1 129 ? -26.781 1.284 9.438 1 96.81 129 GLU A N 1
ATOM 1041 C CA . GLU A 1 129 ? -28.234 1.228 9.445 1 96.81 129 GLU A CA 1
ATOM 1042 C C . GLU A 1 129 ? -28.781 1.337 10.867 1 96.81 129 GLU A C 1
ATOM 1044 O O . GLU A 1 129 ? -29.797 2.008 11.102 1 96.81 129 GLU A O 1
ATOM 1049 N N . LYS A 1 130 ? -28.188 0.663 11.75 1 97.56 130 LYS A N 1
ATOM 1050 C CA . LYS A 1 130 ? -28.578 0.714 13.164 1 97.56 130 LYS A CA 1
ATOM 1051 C C . LYS A 1 130 ? -28.656 2.156 13.656 1 97.56 130 LYS A C 1
ATOM 1053 O O . LYS A 1 130 ? -29.531 2.492 14.461 1 97.56 130 LYS A O 1
ATOM 1058 N N . HIS A 1 131 ? -27.797 3.051 13.102 1 97 131 HIS A N 1
ATOM 1059 C CA . HIS A 1 131 ? -27.734 4.43 13.562 1 97 131 HIS A CA 1
ATOM 1060 C C . HIS A 1 131 ? -28.391 5.383 12.578 1 97 131 HIS A C 1
ATOM 1062 O O . HIS A 1 131 ? -28.234 6.602 12.672 1 97 131 HIS A O 1
ATOM 1068 N N . GLY A 1 132 ? -29.047 4.824 11.594 1 94.94 132 GLY A N 1
ATOM 1069 C CA . GLY A 1 132 ? -29.797 5.629 10.641 1 94.94 132 GLY A CA 1
ATOM 1070 C C . GLY A 1 132 ? -28.906 6.469 9.742 1 94.94 132 GLY A C 1
ATOM 1071 O O . GLY A 1 132 ? -29.297 7.562 9.328 1 94.94 132 GLY A O 1
ATOM 1072 N N . ASP A 1 133 ? -27.688 6.074 9.539 1 95.69 133 ASP A N 1
ATOM 1073 C CA . ASP A 1 133 ? -26.734 6.789 8.695 1 95.69 133 ASP A CA 1
ATOM 1074 C C . ASP A 1 133 ? -26.922 6.414 7.227 1 95.69 133 ASP A C 1
ATOM 1076 O O . ASP A 1 133 ? -26.188 5.562 6.703 1 95.69 133 ASP A O 1
ATOM 1080 N N . LEU A 1 134 ? -27.75 7.094 6.516 1 94.19 134 LEU A N 1
ATOM 1081 C CA . LEU A 1 134 ? -28.109 6.773 5.141 1 94.19 134 LEU A CA 1
ATOM 1082 C C . LEU A 1 134 ? -26.938 6.996 4.191 1 94.19 134 LEU A C 1
ATOM 1084 O O . LEU A 1 134 ? -26.781 6.262 3.217 1 94.19 134 LEU A O 1
ATOM 1088 N N . ASN A 1 135 ? -26.219 7.984 4.48 1 95.25 135 ASN A N 1
ATOM 1089 C CA . ASN A 1 135 ? -25.094 8.281 3.609 1 95.25 135 ASN A CA 1
ATOM 1090 C C . ASN A 1 135 ? -24.031 7.18 3.672 1 95.25 135 ASN A C 1
ATOM 1092 O O . ASN A 1 135 ? -23.484 6.77 2.643 1 95.25 135 ASN A O 1
ATOM 1096 N N . ALA A 1 136 ? -23.75 6.754 4.875 1 96.69 136 ALA A N 1
ATOM 1097 C CA . ALA A 1 136 ? -22.812 5.652 5.039 1 96.69 136 ALA A CA 1
ATOM 1098 C C . ALA A 1 136 ? -23.328 4.383 4.363 1 96.69 136 ALA A C 1
ATOM 1100 O O . ALA A 1 136 ? -22.562 3.666 3.715 1 96.69 136 ALA A O 1
ATOM 1101 N N . SER A 1 137 ? -24.531 4.105 4.516 1 97.19 137 SER A N 1
ATOM 1102 C CA . SER A 1 137 ? -25.125 2.936 3.869 1 97.19 137 SER A CA 1
ATOM 1103 C C . SER A 1 137 ? -25.016 3.029 2.352 1 97.19 137 SER A C 1
ATOM 1105 O O . SER A 1 137 ? -24.688 2.049 1.686 1 97.19 137 SER A O 1
ATOM 1107 N N . ASP A 1 138 ? -25.344 4.172 1.846 1 96.94 138 ASP A N 1
ATOM 1108 C CA . ASP A 1 138 ? -25.234 4.375 0.404 1 96.94 138 ASP A CA 1
ATOM 1109 C C . ASP A 1 138 ? -23.797 4.184 -0.08 1 96.94 138 ASP A C 1
ATOM 1111 O O . ASP A 1 138 ? -23.578 3.559 -1.118 1 96.94 138 ASP A O 1
ATOM 1115 N N . PHE A 1 139 ? -22.844 4.707 0.679 1 97.94 139 PHE A N 1
ATOM 1116 C CA . PHE A 1 139 ? -21.438 4.566 0.343 1 97.94 139 PHE A CA 1
ATOM 1117 C C . PHE A 1 139 ? -21.047 3.098 0.226 1 97.94 139 PHE A C 1
ATOM 1119 O O . PHE A 1 139 ? -20.375 2.699 -0.728 1 97.94 139 PHE A O 1
ATOM 1126 N N . ILE A 1 140 ? -21.516 2.273 1.156 1 98 140 ILE A N 1
ATOM 1127 C CA . ILE A 1 140 ? -21.141 0.862 1.196 1 98 140 ILE A CA 1
ATOM 1128 C C . ILE A 1 140 ? -21.875 0.11 0.084 1 98 140 ILE A C 1
ATOM 1130 O O . ILE A 1 140 ? -21.25 -0.625 -0.687 1 98 140 ILE A O 1
ATOM 1134 N N . ILE A 1 141 ? -23.141 0.284 -0.02 1 96.62 141 ILE A N 1
ATOM 1135 C CA . ILE A 1 141 ? -23.969 -0.49 -0.93 1 96.62 141 ILE A CA 1
ATOM 1136 C C . ILE A 1 141 ? -23.641 -0.131 -2.375 1 96.62 141 ILE A C 1
ATOM 1138 O O . ILE A 1 141 ? -23.297 -1.006 -3.178 1 96.62 141 ILE A O 1
ATOM 1142 N N . THR A 1 142 ? -23.625 1.113 -2.672 1 96.12 142 THR A N 1
ATOM 1143 C CA . THR A 1 142 ? -23.422 1.559 -4.047 1 96.12 142 THR A CA 1
ATOM 1144 C C . THR A 1 142 ? -21.938 1.571 -4.402 1 96.12 142 THR A C 1
ATOM 1146 O O . THR A 1 142 ? -21.578 1.298 -5.547 1 96.12 142 THR A O 1
ATOM 1149 N N . GLY A 1 143 ? -21.172 1.799 -3.443 1 95.56 143 GLY A N 1
ATOM 1150 C CA . GLY A 1 143 ? -19.766 1.992 -3.715 1 95.56 143 GLY A CA 1
ATOM 1151 C C . GLY A 1 143 ? -18.969 0.696 -3.727 1 95.56 143 GLY A C 1
ATOM 1152 O O . GLY A 1 143 ? -17.938 0.594 -4.398 1 95.56 143 GLY A O 1
ATOM 1153 N N . PHE A 1 144 ? -19.453 -0.338 -2.998 1 97.06 144 PHE A N 1
ATOM 1154 C CA . PHE A 1 144 ? -18.562 -1.472 -2.803 1 97.06 144 PHE A CA 1
ATOM 1155 C C . PHE A 1 144 ? -19.281 -2.785 -3.084 1 97.06 144 PHE A C 1
ATOM 1157 O O . PHE A 1 144 ? -18.688 -3.717 -3.635 1 97.06 144 PHE A O 1
ATOM 1164 N N . MET A 1 145 ? -20.531 -2.93 -2.779 1 95.69 145 MET A N 1
ATOM 1165 C CA . MET A 1 145 ? -21.172 -4.234 -2.631 1 95.69 145 MET A CA 1
ATOM 1166 C C . MET A 1 145 ? -21.219 -4.973 -3.965 1 95.69 145 MET A C 1
ATOM 1168 O O . MET A 1 145 ? -20.828 -6.141 -4.047 1 95.69 145 MET A O 1
ATOM 1172 N N . GLU A 1 146 ? -21.703 -4.316 -4.996 1 94 146 GLU A N 1
ATOM 1173 C CA . GLU A 1 146 ? -21.797 -5.004 -6.277 1 94 146 GLU A CA 1
ATOM 1174 C C . GLU A 1 146 ? -20.438 -5.488 -6.758 1 94 146 GLU A C 1
ATOM 1176 O O . GLU A 1 146 ? -20.281 -6.648 -7.156 1 94 146 GLU A O 1
ATOM 1181 N N . ASN A 1 147 ? -19.438 -4.59 -6.727 1 94.56 147 ASN A N 1
ATOM 1182 C CA . ASN A 1 147 ? -18.109 -4.957 -7.164 1 94.56 147 ASN A CA 1
ATOM 1183 C C . ASN A 1 147 ? -17.5 -6.059 -6.289 1 94.56 147 ASN A C 1
ATOM 1185 O O . ASN A 1 147 ? -16.812 -6.945 -6.789 1 94.56 147 ASN A O 1
ATOM 1189 N N . GLN A 1 148 ? -17.812 -6 -5.016 1 95.75 148 GLN A N 1
ATOM 1190 C CA . GLN A 1 148 ? -17.328 -7.031 -4.109 1 95.75 148 GLN A CA 1
ATOM 1191 C C . GLN A 1 148 ? -17.969 -8.383 -4.414 1 95.75 148 GLN A C 1
ATOM 1193 O O . GLN A 1 148 ? -17.297 -9.414 -4.395 1 95.75 148 GLN A O 1
ATOM 1198 N N . MET A 1 149 ? -19.234 -8.453 -4.766 1 95.31 149 MET A N 1
ATOM 1199 C CA . MET A 1 149 ? -19.906 -9.695 -5.125 1 95.31 149 MET A CA 1
ATOM 1200 C C . MET A 1 149 ? -19.359 -10.25 -6.438 1 95.31 149 MET A C 1
ATOM 1202 O O . MET A 1 149 ? -19.172 -11.461 -6.582 1 95.31 149 MET A O 1
ATOM 1206 N N . LYS A 1 150 ? -19.109 -9.352 -7.332 1 95.25 150 LYS A N 1
ATOM 1207 C CA . LYS A 1 150 ? -18.5 -9.773 -8.586 1 95.25 150 LYS A CA 1
ATOM 1208 C C . LYS A 1 150 ? -17.125 -10.391 -8.344 1 95.25 150 LYS A C 1
ATOM 1210 O O . LYS A 1 150 ? -16.766 -11.398 -8.961 1 95.25 150 LYS A O 1
ATOM 1215 N N . SER A 1 151 ? -16.375 -9.75 -7.48 1 96.31 151 SER A N 1
ATOM 1216 C CA . SER A 1 151 ? -15.055 -10.281 -7.141 1 96.31 151 SER A CA 1
ATOM 1217 C C . SER A 1 151 ? -15.156 -11.672 -6.52 1 96.31 151 SER A C 1
ATOM 1219 O O . SER A 1 151 ? -14.445 -12.594 -6.914 1 96.31 151 SER A O 1
ATOM 1221 N N . VAL A 1 152 ? -16.078 -11.852 -5.57 1 96.69 152 VAL A N 1
ATOM 1222 C CA . VAL A 1 152 ? -16.297 -13.148 -4.926 1 96.69 152 VAL A CA 1
ATOM 1223 C C . VAL A 1 152 ? -16.672 -14.188 -5.977 1 96.69 152 VAL A C 1
ATOM 1225 O O . VAL A 1 152 ? -16.125 -15.297 -5.992 1 96.69 152 VAL A O 1
ATOM 1228 N N . ASN A 1 153 ? -17.594 -13.812 -6.852 1 97.12 153 ASN A N 1
ATOM 1229 C CA . ASN A 1 153 ? -18.016 -14.719 -7.914 1 97.12 153 ASN A CA 1
ATOM 1230 C C . ASN A 1 153 ? -16.844 -15.102 -8.82 1 97.12 153 ASN A C 1
ATOM 1232 O O . ASN A 1 153 ? -16.719 -16.266 -9.219 1 97.12 153 ASN A O 1
ATOM 1236 N N . GLU A 1 154 ? -16.078 -14.148 -9.156 1 97.12 154 GLU A N 1
ATOM 1237 C CA . GLU A 1 154 ? -14.914 -14.383 -10.008 1 97.12 154 GLU A CA 1
ATOM 1238 C C . GLU A 1 154 ? -13.938 -15.359 -9.359 1 97.12 154 GLU A C 1
ATOM 1240 O O . GLU A 1 154 ? -13.484 -16.312 -10 1 97.12 154 GLU A O 1
ATOM 1245 N N . PHE A 1 155 ? -13.609 -15.164 -8.109 1 98.12 155 PHE A N 1
ATOM 1246 C CA . PHE A 1 155 ? -12.711 -16.062 -7.406 1 98.12 155 PHE A CA 1
ATOM 1247 C C . PHE A 1 155 ? -13.328 -17.453 -7.27 1 98.12 155 PHE A C 1
ATOM 1249 O O . PHE A 1 155 ? -12.633 -18.469 -7.359 1 98.12 155 PHE A O 1
ATOM 1256 N N . ALA A 1 156 ? -14.656 -17.5 -7.004 1 97.06 156 ALA A N 1
ATOM 1257 C CA . ALA A 1 156 ? -15.344 -18.781 -6.902 1 97.06 156 ALA A CA 1
ATOM 1258 C C . ALA A 1 156 ? -15.258 -19.547 -8.219 1 97.06 156 ALA A C 1
ATOM 1260 O O . ALA A 1 156 ? -14.969 -20.75 -8.219 1 97.06 156 ALA A O 1
ATOM 1261 N N . ARG A 1 157 ? -15.477 -18.891 -9.281 1 96.94 157 ARG A N 1
ATOM 1262 C CA . ARG A 1 157 ? -15.406 -19.5 -10.609 1 96.94 157 ARG A CA 1
ATOM 1263 C C . ARG A 1 157 ? -14 -20.031 -10.891 1 96.94 157 ARG A C 1
ATOM 1265 O O . ARG A 1 157 ? -13.836 -21.172 -11.32 1 96.94 157 ARG A O 1
ATOM 1272 N N . LEU A 1 158 ? -13.023 -19.219 -10.68 1 97.56 158 LEU A N 1
ATOM 1273 C CA . LEU A 1 158 ? -11.641 -19.594 -10.945 1 97.56 158 LEU A CA 1
ATOM 1274 C C . LEU A 1 158 ? -11.219 -20.766 -10.055 1 97.56 158 LEU A C 1
ATOM 1276 O O . LEU A 1 158 ? -10.508 -21.672 -10.5 1 97.56 158 LEU A O 1
ATOM 1280 N N . THR A 1 159 ? -11.688 -20.734 -8.773 1 97.25 159 THR A N 1
ATOM 1281 C CA . THR A 1 159 ? -11.383 -21.828 -7.852 1 97.25 159 THR A CA 1
ATOM 1282 C C . THR A 1 159 ? -12.023 -23.125 -8.32 1 97.25 159 THR A C 1
ATOM 1284 O O . THR A 1 159 ? -11.414 -24.203 -8.234 1 97.25 159 THR A O 1
ATOM 1287 N N . THR A 1 160 ? -13.227 -23.031 -8.82 1 96 160 THR A N 1
ATOM 1288 C CA . THR A 1 160 ? -13.93 -24.203 -9.352 1 96 160 THR A CA 1
ATOM 1289 C C . THR A 1 160 ? -13.188 -24.781 -10.555 1 96 160 THR A C 1
ATOM 1291 O O . THR A 1 160 ? -12.984 -25.984 -10.641 1 96 160 THR A O 1
ATOM 1294 N N . ILE A 1 161 ? -12.75 -23.938 -11.445 1 94.38 161 ILE A N 1
ATOM 1295 C CA . ILE A 1 161 ? -11.992 -24.359 -12.617 1 94.38 161 ILE A CA 1
ATOM 1296 C C . ILE A 1 161 ? -10.711 -25.062 -12.172 1 94.38 161 ILE A C 1
ATOM 1298 O O . ILE A 1 161 ? -10.414 -26.172 -12.625 1 94.38 161 ILE A O 1
ATOM 1302 N N . LEU A 1 162 ? -9.977 -24.469 -11.227 1 95.56 162 LEU A N 1
ATOM 1303 C CA . LEU A 1 162 ? -8.719 -25.031 -10.742 1 95.56 162 LEU A CA 1
ATOM 1304 C C . LEU A 1 162 ? -8.938 -26.375 -10.062 1 95.56 162 LEU A C 1
ATOM 1306 O O . LEU A 1 162 ? -8.117 -27.281 -10.195 1 95.56 162 LEU A O 1
ATOM 1310 N N . SER A 1 163 ? -10.07 -26.484 -9.352 1 94.31 163 SER A N 1
ATOM 1311 C CA . SER A 1 163 ? -10.391 -27.719 -8.656 1 94.31 163 SER A CA 1
ATOM 1312 C C . SER A 1 163 ? -10.68 -28.844 -9.648 1 94.31 163 SER A C 1
ATOM 1314 O O . SER A 1 163 ? -10.414 -30.016 -9.359 1 94.31 163 SER A O 1
ATOM 1316 N N . GLY A 1 164 ? -11.109 -28.516 -10.812 1 92.62 164 GLY A N 1
ATOM 1317 C CA . GLY A 1 164 ? -11.477 -29.5 -11.828 1 92.62 164 GLY A CA 1
ATOM 1318 C C . GLY A 1 164 ? -10.305 -29.922 -12.695 1 92.62 164 GLY A C 1
ATOM 1319 O O . GLY A 1 164 ? -10.133 -31.109 -12.969 1 92.62 164 GLY A O 1
ATOM 1320 N N . VAL A 1 165 ? -9.484 -28.938 -13.078 1 90.25 165 VAL A N 1
ATOM 1321 C CA . VAL A 1 165 ? -8.445 -29.219 -14.07 1 90.25 165 VAL A CA 1
ATOM 1322 C C . VAL A 1 165 ? -7.223 -29.828 -13.383 1 90.25 165 VAL A C 1
ATOM 1324 O O . VAL A 1 165 ? -6.383 -30.438 -14.039 1 90.25 165 VAL A O 1
ATOM 1327 N N . GLY A 1 166 ? -7.129 -29.609 -12.094 1 84.88 166 GLY A N 1
ATOM 1328 C CA . GLY A 1 166 ? -5.992 -30.141 -11.359 1 84.88 166 GLY A CA 1
ATOM 1329 C C . GLY A 1 166 ? -4.77 -29.25 -11.422 1 84.88 166 GLY A C 1
ATOM 1330 O O . GLY A 1 166 ? -4.852 -28.094 -11.859 1 84.88 166 GLY A O 1
ATOM 1331 N N . ASP A 1 167 ? -3.656 -29.734 -10.906 1 86.06 167 ASP A N 1
ATOM 1332 C CA . ASP A 1 167 ? -2.475 -28.891 -10.734 1 86.06 167 ASP A CA 1
ATOM 1333 C C . ASP A 1 167 ? -1.292 -29.438 -11.531 1 86.06 167 ASP A C 1
ATOM 1335 O O . ASP A 1 167 ? -0.136 -29.172 -11.195 1 86.06 167 ASP A O 1
ATOM 1339 N N . GLN A 1 168 ? -1.629 -30.203 -12.547 1 89.38 168 GLN A N 1
ATOM 1340 C CA . GLN A 1 168 ? -0.563 -30.688 -13.422 1 89.38 168 GLN A CA 1
ATOM 1341 C C . GLN A 1 168 ? 0.025 -29.547 -14.25 1 89.38 168 GLN A C 1
ATOM 1343 O O . GLN A 1 168 ? -0.621 -28.516 -14.438 1 89.38 168 GLN A O 1
ATOM 1348 N N . ALA A 1 169 ? 1.259 -29.75 -14.711 1 89.31 169 ALA A N 1
ATOM 1349 C CA . ALA A 1 169 ? 2.027 -28.703 -15.359 1 89.31 169 ALA A CA 1
ATOM 1350 C C . ALA A 1 169 ? 1.246 -28.078 -16.516 1 89.31 169 ALA A C 1
ATOM 1352 O O . ALA A 1 169 ? 1.164 -26.859 -16.641 1 89.31 169 ALA A O 1
ATOM 1353 N N . LEU A 1 170 ? 0.665 -28.906 -17.344 1 91.62 170 LEU A N 1
ATOM 1354 C CA . LEU A 1 170 ? -0.068 -28.391 -18.484 1 91.62 170 LEU A CA 1
ATOM 1355 C C . LEU A 1 170 ? -1.309 -27.625 -18.047 1 91.62 170 LEU A C 1
ATOM 1357 O O . LEU A 1 170 ? -1.627 -26.578 -18.609 1 91.62 170 LEU A O 1
ATOM 1361 N N . ALA A 1 171 ? -2.053 -28.156 -17.125 1 92.62 171 ALA A N 1
ATOM 1362 C CA . ALA A 1 171 ? -3.242 -27.5 -16.594 1 92.62 171 ALA A CA 1
ATOM 1363 C C . ALA A 1 171 ? -2.893 -26.141 -16 1 92.62 171 ALA A C 1
ATOM 1365 O O . ALA A 1 171 ? -3.586 -25.156 -16.25 1 92.62 171 ALA A O 1
ATOM 1366 N N . ARG A 1 172 ? -1.818 -26.047 -15.258 1 93.69 172 ARG A N 1
ATOM 1367 C CA . ARG A 1 172 ? -1.353 -24.797 -14.664 1 93.69 172 ARG A CA 1
ATOM 1368 C C . ARG A 1 172 ? -1.01 -23.766 -15.742 1 93.69 172 ARG A C 1
ATOM 1370 O O . ARG A 1 172 ? -1.362 -22.594 -15.625 1 93.69 172 ARG A O 1
ATOM 1377 N N . PHE A 1 173 ? -0.354 -24.328 -16.688 1 93.81 173 PHE A N 1
ATOM 1378 C CA . PHE A 1 173 ? 0.083 -23.453 -17.766 1 93.81 173 PHE A CA 1
ATOM 1379 C C . PHE A 1 173 ? -1.114 -22.875 -18.5 1 93.81 173 PHE A C 1
ATOM 1381 O O . PHE A 1 173 ? -1.167 -21.656 -18.734 1 93.81 173 PHE A O 1
ATOM 1388 N N . LEU A 1 174 ? -2.027 -23.672 -18.828 1 95.56 174 LEU A N 1
ATOM 1389 C CA . LEU A 1 174 ? -3.193 -23.234 -19.578 1 95.56 174 LEU A CA 1
ATOM 1390 C C . LEU A 1 174 ? -4.055 -22.297 -18.75 1 95.56 174 LEU A C 1
ATOM 1392 O O . LEU A 1 174 ? -4.578 -21.297 -19.25 1 95.56 174 LEU A O 1
ATOM 1396 N N . PHE A 1 175 ? -4.234 -22.656 -17.516 1 96.88 175 PHE A N 1
ATOM 1397 C CA . PHE A 1 175 ? -4.973 -21.781 -16.609 1 96.88 175 PHE A CA 1
ATOM 1398 C C . PHE A 1 175 ? -4.312 -20.406 -16.531 1 96.88 175 PHE A C 1
ATOM 1400 O O . PHE A 1 175 ? -4.988 -19.375 -16.609 1 96.88 175 PHE A O 1
ATOM 1407 N N . ASP A 1 176 ? -3.031 -20.406 -16.375 1 97.38 176 ASP A N 1
ATOM 1408 C CA . ASP A 1 176 ? -2.26 -19.188 -16.234 1 97.38 176 ASP A CA 1
ATOM 1409 C C . ASP A 1 176 ? -2.391 -18.312 -17.484 1 97.38 176 ASP A C 1
ATOM 1411 O O . ASP A 1 176 ? -2.555 -17.094 -17.391 1 97.38 176 ASP A O 1
ATOM 1415 N N . LYS A 1 177 ? -2.334 -18.922 -18.578 1 96.38 177 LYS A N 1
ATOM 1416 C CA . LYS A 1 177 ? -2.496 -18.219 -19.844 1 96.38 177 LYS A CA 1
ATOM 1417 C C . LYS A 1 177 ? -3.893 -17.609 -19.969 1 96.38 177 LYS A C 1
ATOM 1419 O O . LYS A 1 177 ? -4.047 -16.469 -20.391 1 96.38 177 LYS A O 1
ATOM 1424 N N . ASP A 1 178 ? -4.82 -18.375 -19.594 1 96.38 178 ASP A N 1
ATOM 1425 C CA . ASP A 1 178 ? -6.199 -17.891 -19.656 1 96.38 178 ASP A CA 1
ATOM 1426 C C . ASP A 1 178 ? -6.395 -16.703 -18.719 1 96.38 178 ASP A C 1
ATOM 1428 O O . ASP A 1 178 ? -7.109 -15.75 -19.062 1 96.38 178 ASP A O 1
ATOM 1432 N N . LEU A 1 179 ? -5.793 -16.75 -17.562 1 96.69 179 LEU A N 1
ATOM 1433 C CA . LEU A 1 179 ? -5.855 -15.641 -16.609 1 96.69 179 LEU A CA 1
ATOM 1434 C C . LEU A 1 179 ? -5.332 -14.359 -17.25 1 96.69 179 LEU A C 1
ATOM 1436 O O . LEU A 1 179 ? -5.98 -13.312 -17.172 1 96.69 179 LEU A O 1
ATOM 1440 N N . LEU A 1 180 ? -4.219 -14.422 -17.906 1 96 180 LEU A N 1
ATOM 1441 C CA . LEU A 1 180 ? -3.59 -13.266 -18.531 1 96 180 LEU A CA 1
ATOM 1442 C C . LEU A 1 180 ? -4.477 -12.703 -19.641 1 96 180 LEU A C 1
ATOM 1444 O O . LEU A 1 180 ? -4.609 -11.484 -19.781 1 96 180 LEU A O 1
ATOM 1448 N N . ASP A 1 181 ? -5.113 -13.586 -20.328 1 95.25 181 ASP A N 1
ATOM 1449 C CA . ASP A 1 181 ? -5.844 -13.195 -21.531 1 95.25 181 ASP A CA 1
ATOM 1450 C C . ASP A 1 181 ? -7.211 -12.609 -21.172 1 95.25 181 ASP A C 1
ATOM 1452 O O . ASP A 1 181 ? -7.707 -11.719 -21.859 1 95.25 181 ASP A O 1
ATOM 1456 N N . ASN A 1 182 ? -7.746 -13.078 -20.062 1 95.75 182 ASN A N 1
ATOM 1457 C CA . ASN A 1 182 ? -9.164 -12.781 -19.906 1 95.75 182 ASN A CA 1
ATOM 1458 C C . ASN A 1 182 ? -9.438 -12.062 -18.594 1 95.75 182 ASN A C 1
ATOM 1460 O O . ASN A 1 182 ? -10.508 -11.477 -18.406 1 95.75 182 ASN A O 1
ATOM 1464 N N . TYR A 1 183 ? -8.539 -12.086 -17.672 1 96.56 183 TYR A N 1
ATOM 1465 C CA . TYR A 1 183 ? -8.898 -11.594 -16.344 1 96.56 183 TYR A CA 1
ATOM 1466 C C . TYR A 1 183 ? -7.93 -10.508 -15.891 1 96.56 183 TYR A C 1
ATOM 1468 O O . TYR A 1 183 ? -8.148 -9.875 -14.852 1 96.56 183 TYR A O 1
ATOM 1476 N N . VAL A 1 184 ? -6.863 -10.273 -16.641 1 97.19 184 VAL A N 1
ATOM 1477 C CA . VAL A 1 184 ? -5.84 -9.312 -16.25 1 97.19 184 VAL A CA 1
ATOM 1478 C C . VAL A 1 184 ? -5.906 -8.094 -17.188 1 97.19 184 VAL A C 1
ATOM 1480 O O . VAL A 1 184 ? -5.902 -8.242 -18.406 1 97.19 184 VAL A O 1
ATOM 1483 N N . MET A 1 185 ? -6.012 -6.93 -16.578 1 95.38 185 MET A N 1
ATOM 1484 C CA . MET A 1 185 ? -5.98 -5.691 -17.344 1 95.38 185 MET A CA 1
ATOM 1485 C C . MET A 1 185 ? -4.586 -5.434 -17.906 1 95.38 185 MET A C 1
ATOM 1487 O O . MET A 1 185 ? -3.588 -5.836 -17.312 1 95.38 185 MET A O 1
ATOM 1491 N N . SER A 1 186 ? -4.531 -4.707 -18.922 1 93.88 186 SER A N 1
ATOM 1492 C CA . SER A 1 186 ? -3.295 -4.5 -19.672 1 93.88 186 SER A CA 1
ATOM 1493 C C . SER A 1 186 ? -2.213 -3.883 -18.797 1 93.88 186 SER A C 1
ATOM 1495 O O . SER A 1 186 ? -1.041 -4.258 -18.891 1 93.88 186 SER A O 1
ATOM 1497 N N . ASP A 1 187 ? -2.559 -3.023 -17.922 1 92.88 187 ASP A N 1
ATOM 1498 C CA . ASP A 1 187 ? -1.596 -2.295 -17.094 1 92.88 187 ASP A CA 1
ATOM 1499 C C . ASP A 1 187 ? -0.901 -3.227 -16.109 1 92.88 187 ASP A C 1
ATOM 1501 O O . ASP A 1 187 ? 0.18 -2.912 -15.602 1 92.88 187 ASP A O 1
ATOM 1505 N N . PHE A 1 188 ? -1.487 -4.387 -15.875 1 94.75 188 PHE A N 1
ATOM 1506 C CA . PHE A 1 188 ? -0.946 -5.273 -14.852 1 94.75 188 PHE A CA 1
ATOM 1507 C C . PHE A 1 188 ? -0.32 -6.512 -15.484 1 94.75 188 PHE A C 1
ATOM 1509 O O . PHE A 1 188 ? 0.23 -7.363 -14.781 1 94.75 188 PHE A O 1
ATOM 1516 N N . ASN A 1 189 ? -0.469 -6.594 -16.781 1 94.94 189 ASN A N 1
ATOM 1517 C CA . ASN A 1 189 ? 0.125 -7.727 -17.484 1 94.94 189 ASN A CA 1
ATOM 1518 C C . ASN A 1 189 ? 1.648 -7.652 -17.484 1 94.94 189 ASN A C 1
ATOM 1520 O O . ASN A 1 189 ? 2.236 -6.852 -18.219 1 94.94 189 ASN A O 1
ATOM 1524 N N . VAL A 1 190 ? 2.273 -8.477 -16.766 1 92.88 190 VAL A N 1
ATOM 1525 C CA . VAL A 1 190 ? 3.707 -8.383 -16.516 1 92.88 190 VAL A CA 1
ATOM 1526 C C . VAL A 1 190 ? 4.477 -8.766 -17.781 1 92.88 190 VAL A C 1
ATOM 1528 O O . VAL A 1 190 ? 5.652 -8.43 -17.938 1 92.88 190 VAL A O 1
ATOM 1531 N N . LEU A 1 191 ? 3.918 -9.5 -18.656 1 91.12 191 LEU A N 1
ATOM 1532 C CA . LEU A 1 191 ? 4.59 -9.898 -19.891 1 91.12 191 LEU A CA 1
ATOM 1533 C C . LEU A 1 191 ? 4.578 -8.758 -20.906 1 91.12 191 LEU A C 1
ATOM 1535 O O . LEU A 1 191 ? 5.402 -8.727 -21.828 1 91.12 191 LEU A O 1
ATOM 1539 N N . LYS A 1 192 ? 3.633 -7.922 -20.781 1 87.44 192 LYS A N 1
ATOM 1540 C CA . LYS A 1 192 ? 3.52 -6.805 -21.719 1 87.44 192 LYS A CA 1
ATOM 1541 C C . LYS A 1 192 ? 4.211 -5.559 -21.172 1 87.44 192 LYS A C 1
ATOM 1543 O O . LYS A 1 192 ? 4.594 -4.672 -21.938 1 87.44 192 LYS A O 1
ATOM 1548 N N . ASN A 1 193 ? 4.211 -5.445 -19.922 1 74.12 193 ASN A N 1
ATOM 1549 C CA . ASN A 1 193 ? 4.836 -4.281 -19.297 1 74.12 193 ASN A CA 1
ATOM 1550 C C . ASN A 1 193 ? 6.273 -4.574 -18.891 1 74.12 193 ASN A C 1
ATOM 1552 O O . ASN A 1 193 ? 6.578 -4.645 -17.688 1 74.12 193 ASN A O 1
ATOM 1556 N N . LYS A 1 194 ? 7.09 -5.137 -19.859 1 60.16 194 LYS A N 1
ATOM 1557 C CA . LYS A 1 194 ? 8.477 -5.504 -19.609 1 60.16 194 LYS A CA 1
ATOM 1558 C C . LYS A 1 194 ? 9.266 -4.324 -19.047 1 60.16 194 LYS A C 1
ATOM 1560 O O . LYS A 1 194 ? 10.422 -4.48 -18.641 1 60.16 194 LYS A O 1
ATOM 1565 N N . SER A 1 195 ? 8.789 -3.156 -19.203 1 46.25 195 SER A N 1
ATOM 1566 C CA . SER A 1 195 ? 9.617 -2.064 -18.703 1 46.25 195 SER A CA 1
ATOM 1567 C C . SER A 1 195 ? 9.664 -2.078 -17.172 1 46.25 195 SER A C 1
ATOM 1569 O O . SER A 1 195 ? 10.398 -1.296 -16.562 1 46.25 195 SER A O 1
ATOM 1571 N N . GLN A 1 196 ? 8.555 -2.674 -16.547 1 37.44 196 GLN A N 1
ATOM 1572 C CA . GLN A 1 196 ? 8.688 -2.57 -15.094 1 37.44 196 GLN A CA 1
ATOM 1573 C C . GLN A 1 196 ? 9.547 -3.707 -14.531 1 37.44 196 GLN A C 1
ATOM 1575 O O . GLN A 1 196 ? 9.445 -4.848 -14.992 1 37.44 196 GLN A O 1
ATOM 1580 N N . MET B 1 1 ? -6.312 -32.5 -6.125 1 36.78 1 MET B N 1
ATOM 1581 C CA . MET B 1 1 ? -5.098 -32.656 -5.324 1 36.78 1 MET B CA 1
ATOM 1582 C C . MET B 1 1 ? -4.008 -31.719 -5.836 1 36.78 1 MET B C 1
ATOM 1584 O O . MET B 1 1 ? -3.805 -31.594 -7.047 1 36.78 1 MET B O 1
ATOM 1588 N N . CYS B 1 2 ? -3.758 -30.594 -5.055 1 46.84 2 CYS B N 1
ATOM 1589 C CA . CYS B 1 2 ? -2.594 -29.797 -5.414 1 46.84 2 CYS B CA 1
ATOM 1590 C C . CYS B 1 2 ? -1.392 -30.688 -5.715 1 46.84 2 CYS B C 1
ATOM 1592 O O . CYS B 1 2 ? -0.955 -31.453 -4.859 1 46.84 2 CYS B O 1
ATOM 1594 N N . ILE B 1 3 ? -1.245 -31.266 -6.84 1 44.41 3 ILE B N 1
ATOM 1595 C CA . ILE B 1 3 ? -0.021 -32 -7.113 1 44.41 3 ILE B CA 1
ATOM 1596 C C . ILE B 1 3 ? 1.194 -31.141 -6.828 1 44.41 3 ILE B C 1
ATOM 1598 O O . ILE B 1 3 ? 1.153 -29.922 -7.039 1 44.41 3 ILE B O 1
ATOM 1602 N N . ASP B 1 4 ? 2.172 -31.672 -5.984 1 41.56 4 ASP B N 1
ATOM 1603 C CA . ASP B 1 4 ? 3.387 -30.969 -5.574 1 41.56 4 ASP B CA 1
ATOM 1604 C C . ASP B 1 4 ? 3.996 -30.188 -6.738 1 41.56 4 ASP B C 1
ATOM 1606 O O . ASP B 1 4 ? 3.633 -30.406 -7.895 1 41.56 4 ASP B O 1
ATOM 1610 N N . LYS B 1 5 ? 5.156 -29.469 -6.352 1 45.53 5 LYS B N 1
ATOM 1611 C CA . LYS B 1 5 ? 5.949 -28.578 -7.184 1 45.53 5 LYS B CA 1
ATOM 1612 C C . LYS B 1 5 ? 6.227 -29.188 -8.547 1 45.53 5 LYS B C 1
ATOM 1614 O O . LYS B 1 5 ? 6.383 -30.406 -8.664 1 45.53 5 LYS B O 1
ATOM 1619 N N . PRO B 1 6 ? 5.824 -28.641 -9.672 1 43.31 6 PRO B N 1
ATOM 1620 C CA . PRO B 1 6 ? 6.305 -29.25 -10.914 1 43.31 6 PRO B CA 1
ATOM 1621 C C . PRO B 1 6 ? 7.535 -30.125 -10.703 1 43.31 6 PRO B C 1
ATOM 1623 O O . PRO B 1 6 ? 8.312 -29.906 -9.773 1 43.31 6 PRO B O 1
ATOM 1626 N N . THR B 1 7 ? 7.527 -31.406 -11.336 1 36.88 7 THR B N 1
ATOM 1627 C CA . THR B 1 7 ? 8.703 -32.281 -11.406 1 36.88 7 THR B CA 1
ATOM 1628 C C . THR B 1 7 ? 9.984 -31.438 -11.32 1 36.88 7 THR B C 1
ATOM 1630 O O . THR B 1 7 ? 10.023 -30.312 -11.789 1 36.88 7 THR B O 1
ATOM 1633 N N . LYS B 1 8 ? 11.078 -32.031 -10.625 1 37.28 8 LYS B N 1
ATOM 1634 C CA . LYS B 1 8 ? 12.445 -31.547 -10.438 1 37.28 8 LYS B CA 1
ATOM 1635 C C . LYS B 1 8 ? 12.938 -30.797 -11.672 1 37.28 8 LYS B C 1
ATOM 1637 O O . LYS B 1 8 ? 13.258 -31.406 -12.695 1 37.28 8 LYS B O 1
ATOM 1642 N N . CYS B 1 9 ? 12.352 -29.781 -12.125 1 36.47 9 CYS B N 1
ATOM 1643 C CA . CYS B 1 9 ? 13.289 -29.25 -13.117 1 36.47 9 CYS B CA 1
ATOM 1644 C C . CYS B 1 9 ? 14.727 -29.609 -12.758 1 36.47 9 CYS B C 1
ATOM 1646 O O . CYS B 1 9 ? 15.078 -29.656 -11.578 1 36.47 9 CYS B O 1
ATOM 1648 N N . SER B 1 10 ? 15.57 -30.219 -13.57 1 33.31 10 SER B N 1
ATOM 1649 C CA . SER B 1 10 ? 16.938 -30.656 -13.273 1 33.31 10 SER B CA 1
ATOM 1650 C C . SER B 1 10 ? 17.5 -29.938 -12.055 1 33.31 10 SER B C 1
ATOM 1652 O O . SER B 1 10 ? 17.938 -30.578 -11.102 1 33.31 10 SER B O 1
ATOM 1654 N N . SER B 1 11 ? 18.734 -29.359 -12.023 1 35.53 11 SER B N 1
ATOM 1655 C CA . SER B 1 11 ? 19.531 -28.922 -10.875 1 35.53 11 SER B CA 1
ATOM 1656 C C . SER B 1 11 ? 18.766 -27.906 -10.023 1 35.53 11 SER B C 1
ATOM 1658 O O . SER B 1 11 ? 18.234 -26.938 -10.547 1 35.53 11 SER B O 1
ATOM 1660 N N . GLY B 1 12 ? 17.812 -28.141 -9.031 1 41.38 12 GLY B N 1
ATOM 1661 C CA . GLY B 1 12 ? 17.125 -27.516 -7.914 1 41.38 12 GLY B CA 1
ATOM 1662 C C . GLY B 1 12 ? 17.625 -26.109 -7.617 1 41.38 12 GLY B C 1
ATOM 1663 O O . GLY B 1 12 ? 17.312 -25.531 -6.574 1 41.38 12 GLY B O 1
ATOM 1664 N N . LYS B 1 13 ? 18.797 -25.844 -8.055 1 49.34 13 LYS B N 1
ATOM 1665 C CA . LYS B 1 13 ? 19.5 -24.609 -7.715 1 49.34 13 LYS B CA 1
ATOM 1666 C C . LYS B 1 13 ? 18.828 -23.406 -8.367 1 49.34 13 LYS B C 1
ATOM 1668 O O . LYS B 1 13 ? 18.594 -23.391 -9.578 1 49.34 13 LYS B O 1
ATOM 1673 N N . ARG B 1 14 ? 17.938 -22.734 -7.59 1 54.09 14 ARG B N 1
ATOM 1674 C CA . ARG B 1 14 ? 17.469 -21.453 -8.07 1 54.09 14 ARG B CA 1
ATOM 1675 C C . ARG B 1 14 ? 18.484 -20.797 -9 1 54.09 14 ARG B C 1
ATOM 1677 O O . ARG B 1 14 ? 19.672 -20.781 -8.703 1 54.09 14 ARG B O 1
ATOM 1684 N N . VAL B 1 15 ? 18.188 -20.75 -10.297 1 60.25 15 VAL B N 1
ATOM 1685 C CA . VAL B 1 15 ? 19.078 -19.984 -11.141 1 60.25 15 VAL B CA 1
ATOM 1686 C C . VAL B 1 15 ? 19.141 -18.531 -10.648 1 60.25 15 VAL B C 1
ATOM 1688 O O . VAL B 1 15 ? 18.266 -17.734 -10.945 1 60.25 15 VAL B O 1
ATOM 1691 N N . ASN B 1 16 ? 19.609 -18.344 -9.414 1 64.69 16 ASN B N 1
ATOM 1692 C CA . ASN B 1 16 ? 19.656 -17.016 -8.797 1 64.69 16 ASN B CA 1
ATOM 1693 C C . ASN B 1 16 ? 20.781 -16.188 -9.383 1 64.69 16 ASN B C 1
ATOM 1695 O O . ASN B 1 16 ? 21.109 -15.109 -8.867 1 64.69 16 ASN B O 1
ATOM 1699 N N . PHE B 1 17 ? 21.016 -16.375 -10.648 1 68.38 17 PHE B N 1
ATOM 1700 C CA . PHE B 1 17 ? 21.984 -15.562 -11.383 1 68.38 17 PHE B CA 1
ATOM 1701 C C . PHE B 1 17 ? 23.016 -14.945 -10.438 1 68.38 17 PHE B C 1
ATOM 1703 O O . PHE B 1 17 ? 23.25 -13.734 -10.461 1 68.38 17 PHE B O 1
ATOM 1710 N N . PHE B 1 18 ? 23.672 -15.688 -9.484 1 81.12 18 PHE B N 1
ATOM 1711 C CA . PHE B 1 18 ? 24.703 -15.234 -8.562 1 81.12 18 PHE B CA 1
ATOM 1712 C C . PHE B 1 18 ? 24.156 -14.164 -7.621 1 81.12 18 PHE B C 1
ATOM 1714 O O . PHE B 1 18 ? 24.844 -13.195 -7.305 1 81.12 18 PHE B O 1
ATOM 1721 N N . PHE B 1 19 ? 22.875 -14.281 -7.391 1 92.12 19 PHE B N 1
ATOM 1722 C CA . PHE B 1 19 ? 22.25 -13.406 -6.414 1 92.12 19 PHE B CA 1
ATOM 1723 C C . PHE B 1 19 ? 22.547 -13.867 -4.996 1 92.12 19 PHE B C 1
ATOM 1725 O O . PHE B 1 19 ? 21.906 -14.797 -4.492 1 92.12 19 PHE B O 1
ATOM 1732 N N . HIS B 1 20 ? 23.516 -13.219 -4.375 1 95.06 20 HIS B N 1
ATOM 1733 C CA . HIS B 1 20 ? 23.969 -13.664 -3.064 1 95.06 20 HIS B CA 1
ATOM 1734 C C . HIS B 1 20 ? 22.859 -13.57 -2.027 1 95.06 20 HIS B C 1
ATOM 1736 O O . HIS B 1 20 ? 22.094 -12.602 -2.016 1 95.06 20 HIS B O 1
ATOM 1742 N N . LYS B 1 21 ? 22.844 -14.516 -1.126 1 95.75 21 LYS B N 1
ATOM 1743 C CA . LYS B 1 21 ? 21.766 -14.609 -0.132 1 95.75 21 LYS B CA 1
ATOM 1744 C C . LYS B 1 21 ? 21.75 -13.367 0.76 1 95.75 21 LYS B C 1
ATOM 1746 O O . LYS B 1 21 ? 20.672 -12.93 1.182 1 95.75 21 LYS B O 1
ATOM 1751 N N . GLU B 1 22 ? 22.922 -12.875 1.043 1 97.31 22 GLU B N 1
ATOM 1752 C CA . GLU B 1 22 ? 22.984 -11.688 1.883 1 97.31 22 GLU B CA 1
ATOM 1753 C C . GLU B 1 22 ? 22.391 -10.477 1.17 1 97.31 22 GLU B C 1
ATOM 1755 O O . GLU B 1 22 ? 21.75 -9.633 1.798 1 97.31 22 GLU B O 1
ATOM 1760 N N . THR B 1 23 ? 22.672 -10.352 -0.117 1 97.31 23 THR B N 1
ATOM 1761 C CA . THR B 1 23 ? 22.109 -9.266 -0.898 1 97.31 23 THR B CA 1
ATOM 1762 C C . THR B 1 23 ? 20.578 -9.398 -0.989 1 97.31 23 THR B C 1
ATOM 1764 O O . THR B 1 23 ? 19.859 -8.414 -0.809 1 97.31 23 THR B O 1
ATOM 1767 N N . GLU B 1 24 ? 20.125 -10.609 -1.244 1 97.12 24 GLU B N 1
ATOM 1768 C CA . GLU B 1 24 ? 18.703 -10.891 -1.303 1 97.12 24 GLU B CA 1
ATOM 1769 C C . GLU B 1 24 ? 18 -10.5 0 1 97.12 24 GLU B C 1
ATOM 1771 O O . GLU B 1 24 ? 16.969 -9.836 -0.016 1 97.12 24 GLU B O 1
ATOM 1776 N N . ALA B 1 25 ? 18.562 -10.875 1.096 1 97.94 25 ALA B N 1
ATOM 1777 C CA . ALA B 1 25 ? 18 -10.57 2.406 1 97.94 25 ALA B CA 1
ATOM 1778 C C . ALA B 1 25 ? 17.969 -9.062 2.652 1 97.94 25 ALA B C 1
ATOM 1780 O O . ALA B 1 25 ? 16.984 -8.539 3.176 1 97.94 25 ALA B O 1
ATOM 1781 N N . ALA B 1 26 ? 19.031 -8.414 2.318 1 98 26 ALA B N 1
ATOM 1782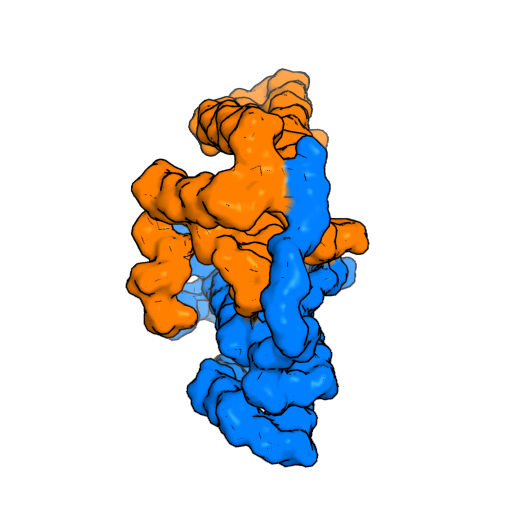 C CA . ALA B 1 26 ? 19.109 -6.969 2.51 1 98 26 ALA B CA 1
ATOM 1783 C C . ALA B 1 26 ? 18.047 -6.25 1.688 1 98 26 ALA B C 1
ATOM 1785 O O . ALA B 1 26 ? 17.453 -5.273 2.148 1 98 26 ALA B O 1
ATOM 1786 N N . MET B 1 27 ? 17.844 -6.699 0.499 1 98.12 27 MET B N 1
ATOM 1787 C CA . MET B 1 27 ? 16.859 -6.07 -0.364 1 98.12 27 MET B CA 1
ATOM 1788 C C . MET B 1 27 ? 15.445 -6.348 0.149 1 98.12 27 MET B C 1
ATOM 1790 O O . MET B 1 27 ? 14.562 -5.492 0.035 1 98.12 27 MET B O 1
ATOM 1794 N N . ASN B 1 28 ? 15.211 -7.555 0.699 1 98.19 28 ASN B N 1
ATOM 1795 C CA . ASN B 1 28 ? 13.93 -7.824 1.339 1 98.19 28 ASN B CA 1
ATOM 1796 C C . ASN B 1 28 ? 13.695 -6.898 2.529 1 98.19 28 ASN B C 1
ATOM 1798 O O . ASN B 1 28 ? 12.578 -6.422 2.738 1 98.19 28 ASN B O 1
ATOM 1802 N N . GLU B 1 29 ? 14.711 -6.641 3.262 1 97.88 29 GLU B N 1
ATOM 1803 C CA . GLU B 1 29 ? 14.602 -5.688 4.363 1 97.88 29 GLU B CA 1
ATOM 1804 C C . GLU B 1 29 ? 14.273 -4.289 3.852 1 97.88 29 GLU B C 1
ATOM 1806 O O . GLU B 1 29 ? 13.5 -3.561 4.477 1 97.88 29 GLU B O 1
ATOM 1811 N N . GLN B 1 30 ? 14.891 -3.947 2.758 1 98.31 30 GLN B N 1
ATOM 1812 C CA . GLN B 1 30 ? 14.625 -2.631 2.189 1 98.31 30 GLN B CA 1
ATOM 1813 C C . GLN B 1 30 ? 13.156 -2.498 1.785 1 98.31 30 GLN B C 1
ATOM 1815 O O . GLN B 1 30 ? 12.57 -1.423 1.911 1 98.31 30 GLN B O 1
ATOM 1820 N N . ILE B 1 31 ? 12.547 -3.59 1.233 1 98.31 31 ILE B N 1
ATOM 1821 C CA . ILE B 1 31 ? 11.117 -3.576 0.934 1 98.31 31 ILE B CA 1
ATOM 1822 C C . ILE B 1 31 ? 10.328 -3.205 2.189 1 98.31 31 ILE B C 1
ATOM 1824 O O . ILE B 1 31 ? 9.43 -2.363 2.139 1 98.31 31 ILE B O 1
ATOM 1828 N N . SER B 1 32 ? 10.711 -3.768 3.312 1 97.38 32 SER B N 1
ATOM 1829 C CA . SER B 1 32 ? 10.031 -3.502 4.578 1 97.38 32 SER B CA 1
ATOM 1830 C C . SER B 1 32 ? 10.195 -2.043 4.996 1 97.38 32 SER B C 1
ATOM 1832 O O . SER B 1 32 ? 9.258 -1.436 5.523 1 97.38 32 SER B O 1
ATOM 1834 N N . VAL B 1 33 ? 11.336 -1.492 4.785 1 97.75 33 VAL B N 1
ATOM 1835 C CA . VAL B 1 33 ? 11.617 -0.107 5.145 1 97.75 33 VAL B CA 1
ATOM 1836 C C . VAL B 1 33 ? 10.758 0.833 4.309 1 97.75 33 VAL B C 1
ATOM 1838 O O . VAL B 1 33 ? 10.188 1.794 4.832 1 97.75 33 VAL B O 1
ATOM 1841 N N . GLU B 1 34 ? 10.664 0.573 3.014 1 98.19 34 GLU B N 1
ATOM 1842 C CA . GLU B 1 34 ? 9.812 1.371 2.133 1 98.19 34 GLU B CA 1
ATOM 1843 C C . GLU B 1 34 ? 8.352 1.285 2.551 1 98.19 34 GLU B C 1
ATOM 1845 O O . GLU B 1 34 ? 7.641 2.295 2.559 1 98.19 34 GLU B O 1
ATOM 1850 N N . LEU B 1 35 ? 7.887 0.091 2.885 1 98.06 35 LEU B N 1
ATOM 1851 C CA . LEU B 1 35 ? 6.492 -0.098 3.262 1 98.06 35 LEU B CA 1
ATOM 1852 C C . LEU B 1 35 ? 6.199 0.548 4.613 1 98.06 35 LEU B C 1
ATOM 1854 O O . LEU B 1 35 ? 5.09 1.03 4.848 1 98.06 35 LEU B O 1
ATOM 1858 N N . MET B 1 36 ? 7.184 0.606 5.469 1 97.25 36 MET B N 1
ATOM 1859 C CA . MET B 1 36 ? 7.016 1.351 6.715 1 97.25 36 MET B CA 1
ATOM 1860 C C . MET B 1 36 ? 6.809 2.836 6.438 1 97.25 36 MET B C 1
ATOM 1862 O O . MET B 1 36 ? 5.898 3.455 6.992 1 97.25 36 MET B O 1
ATOM 1866 N N . ALA B 1 37 ? 7.711 3.371 5.609 1 98 37 ALA B N 1
ATOM 1867 C CA . ALA B 1 37 ? 7.555 4.773 5.23 1 98 37 ALA B CA 1
ATOM 1868 C C . ALA B 1 37 ? 6.203 5.008 4.562 1 98 37 ALA B C 1
ATOM 1870 O O . ALA B 1 37 ? 5.523 5.996 4.852 1 98 37 ALA B O 1
ATOM 1871 N N . PHE B 1 38 ? 5.773 4.074 3.65 1 98.44 38 PHE B N 1
ATOM 1872 C CA . PHE B 1 38 ? 4.457 4.059 3.02 1 98.44 38 PHE B CA 1
ATOM 1873 C C . PHE B 1 38 ? 3.355 4.215 4.059 1 98.44 38 PHE B C 1
ATOM 1875 O O . PHE B 1 38 ? 2.455 5.039 3.9 1 98.44 38 PHE B O 1
ATOM 1882 N N . TYR B 1 39 ? 3.449 3.561 5.086 1 98.44 39 TYR B N 1
ATOM 1883 C CA . TYR B 1 39 ? 2.404 3.516 6.102 1 98.44 39 TYR B CA 1
ATOM 1884 C C . TYR B 1 39 ? 2.428 4.77 6.965 1 98.44 39 TYR B C 1
ATOM 1886 O O . TYR B 1 39 ? 1.376 5.305 7.324 1 98.44 39 TYR B O 1
ATOM 1894 N N . TYR B 1 40 ? 3.645 5.266 7.328 1 98.44 40 TYR B N 1
ATOM 1895 C CA . TYR B 1 40 ? 3.785 6.512 8.07 1 98.44 40 TYR B CA 1
ATOM 1896 C C . TYR B 1 40 ? 3.178 7.68 7.297 1 98.44 40 TYR B C 1
ATOM 1898 O O . TYR B 1 40 ? 2.441 8.492 7.867 1 98.44 40 TYR B O 1
ATOM 1906 N N . TYR B 1 41 ? 3.451 7.695 6.051 1 98.69 41 TYR B N 1
ATOM 1907 C CA . TYR B 1 41 ? 2.965 8.805 5.242 1 98.69 41 TYR B CA 1
ATOM 1908 C C . TYR B 1 41 ? 1.449 8.75 5.09 1 98.69 41 TYR B C 1
ATOM 1910 O O . TYR B 1 41 ? 0.787 9.789 5.02 1 98.69 41 TYR B O 1
ATOM 1918 N N . LEU B 1 42 ? 0.902 7.531 5.008 1 98.62 42 LEU B N 1
ATOM 1919 C CA . LEU B 1 42 ? -0.551 7.398 5.02 1 98.62 42 LEU B CA 1
ATOM 1920 C C . LEU B 1 42 ? -1.139 7.949 6.312 1 98.62 42 LEU B C 1
ATOM 1922 O O . LEU B 1 42 ? -2.15 8.656 6.289 1 98.62 42 LEU B O 1
ATOM 1926 N N . SER B 1 43 ? -0.511 7.684 7.379 1 98.56 43 SER B N 1
ATOM 1927 C CA . SER B 1 43 ? -0.937 8.172 8.688 1 98.56 43 SER B CA 1
ATOM 1928 C C . SER B 1 43 ? -0.897 9.695 8.75 1 98.56 43 SER B C 1
ATOM 1930 O O . SER B 1 43 ? -1.824 10.328 9.258 1 98.56 43 SER B O 1
ATOM 1932 N N . MET B 1 44 ? 0.161 10.273 8.227 1 98.44 44 MET B N 1
ATOM 1933 C CA . MET B 1 44 ? 0.296 11.727 8.219 1 98.44 44 MET B CA 1
ATOM 1934 C C . MET B 1 44 ? -0.773 12.367 7.344 1 98.44 44 MET B C 1
ATOM 1936 O O . MET B 1 44 ? -1.379 13.375 7.727 1 98.44 44 MET B O 1
ATOM 1940 N N . ALA B 1 45 ? -0.982 11.75 6.156 1 98.56 45 ALA B N 1
ATOM 1941 C CA . ALA B 1 45 ? -2.031 12.25 5.273 1 98.56 45 ALA B CA 1
ATOM 1942 C C . ALA B 1 45 ? -3.391 12.227 5.965 1 98.56 45 ALA B C 1
ATOM 1944 O O . ALA B 1 45 ? -4.172 13.172 5.852 1 98.56 45 ALA B O 1
ATOM 1945 N N . ALA B 1 46 ? -3.631 11.164 6.691 1 97.56 46 ALA B N 1
ATOM 1946 C CA . ALA B 1 46 ? -4.891 11.016 7.414 1 97.56 46 ALA B CA 1
ATOM 1947 C C . ALA B 1 46 ? -5.062 12.125 8.453 1 97.56 46 ALA B C 1
ATOM 1949 O O . ALA B 1 46 ? -6.137 12.719 8.562 1 97.56 46 ALA B O 1
ATOM 1950 N N . TYR B 1 47 ? -4.035 12.414 9.148 1 97.38 47 TYR B N 1
ATOM 1951 C CA . TYR B 1 47 ? -4.09 13.414 10.203 1 97.38 47 TYR B CA 1
ATOM 1952 C C . TYR B 1 47 ? -4.375 14.797 9.633 1 97.38 47 TYR B C 1
ATOM 1954 O O . TYR B 1 47 ? -5.297 15.484 10.086 1 97.38 47 TYR B O 1
ATOM 1962 N N . PHE B 1 48 ? -3.656 15.195 8.602 1 97.44 48 PHE B N 1
ATOM 1963 C CA . PHE B 1 48 ? -3.725 16.562 8.102 1 97.44 48 PHE B CA 1
ATOM 1964 C C . PHE B 1 48 ? -4.973 16.766 7.254 1 97.44 48 PHE B C 1
ATOM 1966 O O . PHE B 1 48 ? -5.371 17.906 6.996 1 97.44 48 PHE B O 1
ATOM 1973 N N . GLY B 1 49 ? -5.555 15.688 6.832 1 95.5 49 GLY B N 1
ATOM 1974 C CA . GLY B 1 49 ? -6.785 15.766 6.059 1 95.5 49 GLY B CA 1
ATOM 1975 C C . GLY B 1 49 ? -8.023 15.938 6.922 1 95.5 49 GLY B C 1
ATOM 1976 O O . GLY B 1 49 ? -9.117 16.172 6.41 1 95.5 49 GLY B O 1
ATOM 1977 N N . ARG B 1 50 ? -7.848 15.836 8.234 1 93.62 50 ARG B N 1
ATOM 1978 C CA . ARG B 1 50 ? -8.977 16.031 9.133 1 93.62 50 ARG B CA 1
ATOM 1979 C C . ARG B 1 50 ? -9.57 17.422 8.984 1 93.62 50 ARG B C 1
ATOM 1981 O O . ARG B 1 50 ? -8.836 18.391 8.797 1 93.62 50 ARG B O 1
ATOM 1988 N N . VAL B 1 51 ? -10.82 17.5 9.242 1 89.69 51 VAL B N 1
ATOM 1989 C CA . VAL B 1 51 ? -11.523 18.766 9.07 1 89.69 51 VAL B CA 1
ATOM 1990 C C . VAL B 1 51 ? -11.094 19.75 10.164 1 89.69 51 VAL B C 1
ATOM 1992 O O . VAL B 1 51 ? -11.055 20.969 9.938 1 89.69 51 VAL B O 1
ATOM 1995 N N . ASP B 1 52 ? -10.719 19.203 11.336 1 90.06 52 ASP B N 1
ATOM 1996 C CA . ASP B 1 52 ? -10.352 20.078 12.445 1 90.06 52 ASP B CA 1
ATOM 1997 C C . ASP B 1 52 ? -8.891 20.5 12.352 1 90.06 52 ASP B C 1
ATOM 1999 O O . ASP B 1 52 ? -8.438 21.375 13.102 1 90.06 52 ASP B O 1
ATOM 2003 N N . ILE B 1 53 ? -8.117 19.875 11.445 1 92.38 53 ILE B N 1
ATOM 2004 C CA . ILE B 1 53 ? -6.738 20.25 11.156 1 92.38 53 ILE B CA 1
ATOM 2005 C C . ILE B 1 53 ? -6.688 21.062 9.859 1 92.38 53 ILE B C 1
ATOM 2007 O O . ILE B 1 53 ? -6.098 22.141 9.82 1 92.38 53 ILE B O 1
ATOM 2011 N N . ALA B 1 54 ? -7.277 20.562 8.812 1 93 54 ALA B N 1
ATOM 2012 C CA . ALA B 1 54 ? -7.609 21.25 7.559 1 93 54 ALA B CA 1
ATOM 2013 C C . ALA B 1 54 ? -6.355 21.797 6.887 1 93 54 ALA B C 1
ATOM 2015 O O . ALA B 1 54 ? -6.305 22.984 6.539 1 93 54 ALA B O 1
ATOM 2016 N N . LEU B 1 55 ? -5.418 20.953 6.648 1 96.62 55 LEU B N 1
ATOM 2017 C CA . LEU B 1 55 ? -4.223 21.297 5.895 1 96.62 55 LEU B CA 1
ATOM 2018 C C . LEU B 1 55 ? -4.074 20.422 4.656 1 96.62 55 LEU B C 1
ATOM 2020 O O . LEU B 1 55 ? -3.266 19.5 4.641 1 96.62 55 LEU B O 1
ATOM 2024 N N . PRO B 1 56 ? -4.816 20.781 3.584 1 97.19 56 PRO B N 1
ATOM 2025 C CA . PRO B 1 56 ? -4.863 19.938 2.379 1 97.19 56 PRO B CA 1
ATOM 2026 C C . PRO B 1 56 ? -3.516 19.859 1.669 1 97.19 56 PRO B C 1
ATOM 2028 O O . PRO B 1 56 ? -3.252 18.875 0.958 1 97.19 56 PRO B O 1
ATOM 2031 N N . GLY B 1 57 ? -2.684 20.891 1.756 1 98.06 57 GLY B N 1
ATOM 2032 C CA . GLY B 1 57 ? -1.342 20.797 1.205 1 98.06 57 GLY B CA 1
ATOM 2033 C C . GLY B 1 57 ? -0.516 19.688 1.836 1 98.06 57 GLY B C 1
ATO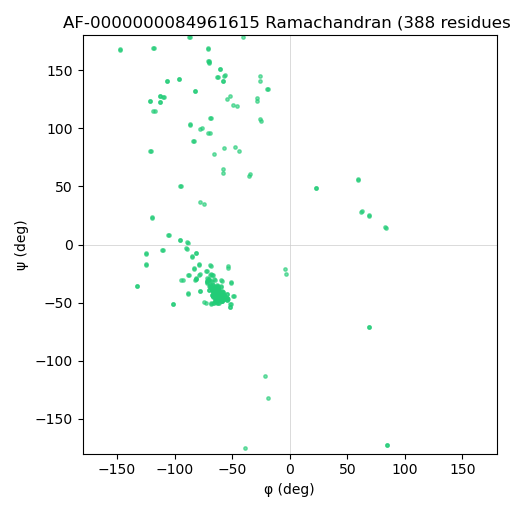M 2034 O O . GLY B 1 57 ? 0.092 18.875 1.13 1 98.06 57 GLY B O 1
ATOM 2035 N N . CYS B 1 58 ? -0.546 19.656 3.168 1 98.31 58 CYS B N 1
ATOM 2036 C CA . CYS B 1 58 ? 0.146 18.594 3.879 1 98.31 58 CYS B CA 1
ATOM 2037 C C . CYS B 1 58 ? -0.459 17.234 3.547 1 98.31 58 CYS B C 1
ATOM 2039 O O . CYS B 1 58 ? 0.267 16.266 3.305 1 98.31 58 CYS B O 1
ATOM 2041 N N . GLU B 1 59 ? -1.796 17.141 3.6 1 98.25 59 GLU B N 1
ATOM 2042 C CA . GLU B 1 59 ? -2.477 15.906 3.236 1 98.25 59 GLU B CA 1
ATOM 2043 C C . GLU B 1 59 ? -2.018 15.406 1.869 1 98.25 59 GLU B C 1
ATOM 2045 O O . GLU B 1 59 ? -1.615 14.25 1.728 1 98.25 59 GLU B O 1
ATOM 2050 N N . SER B 1 60 ? -2.062 16.297 0.905 1 98.38 60 SER B N 1
ATOM 2051 C CA . SER B 1 60 ? -1.724 15.961 -0.474 1 98.38 60 SER B CA 1
ATOM 2052 C C . SER B 1 60 ? -0.264 15.531 -0.597 1 98.38 60 SER B C 1
ATOM 2054 O O . SER B 1 60 ? 0.05 14.57 -1.295 1 98.38 60 SER B O 1
ATOM 2056 N N . PHE B 1 61 ? 0.57 16.312 0.03 1 98.62 61 PHE B N 1
ATOM 2057 C CA . PHE B 1 61 ? 2.002 16.031 -0.027 1 98.62 61 PHE B CA 1
ATOM 2058 C C . PHE B 1 61 ? 2.311 14.648 0.524 1 98.62 61 PHE B C 1
ATOM 2060 O O . PHE B 1 61 ? 3.018 13.867 -0.113 1 98.62 61 PHE B O 1
ATOM 2067 N N . PHE B 1 62 ? 1.766 14.328 1.702 1 98.69 62 PHE B N 1
ATOM 2068 C CA . PHE B 1 62 ? 2.076 13.047 2.326 1 98.69 62 PHE B CA 1
ATOM 2069 C C . PHE B 1 62 ? 1.399 11.906 1.581 1 98.69 62 PHE B C 1
ATOM 2071 O O . PHE B 1 62 ? 1.924 10.789 1.532 1 98.69 62 PHE B O 1
ATOM 2078 N N . MET B 1 63 ? 0.244 12.102 0.979 1 98.5 63 MET B N 1
ATOM 2079 C CA . MET B 1 63 ? -0.364 11.102 0.112 1 98.5 63 MET B CA 1
ATOM 2080 C C . MET B 1 63 ? 0.53 10.805 -1.088 1 98.5 63 MET B C 1
ATOM 2082 O O . MET B 1 63 ? 0.692 9.641 -1.477 1 98.5 63 MET B O 1
ATOM 2086 N N . GLN B 1 64 ? 1.059 11.852 -1.684 1 98.31 64 GLN B N 1
ATOM 2087 C CA . GLN B 1 64 ? 2.006 11.695 -2.781 1 98.31 64 GLN B CA 1
ATOM 2088 C C . GLN B 1 64 ? 3.213 10.867 -2.354 1 98.31 64 GLN B C 1
ATOM 2090 O O . GLN B 1 64 ? 3.639 9.961 -3.074 1 98.31 64 GLN B O 1
ATOM 2095 N N . MET B 1 65 ? 3.748 11.195 -1.176 1 98.38 65 MET B N 1
ATOM 2096 C CA . MET B 1 65 ? 4.887 10.445 -0.651 1 98.38 65 MET B CA 1
ATOM 2097 C C . MET B 1 65 ? 4.508 9 -0.374 1 98.38 65 MET B C 1
ATOM 2099 O O . MET B 1 65 ? 5.312 8.086 -0.578 1 98.38 65 MET B O 1
ATOM 2103 N N . HIS B 1 66 ? 3.273 8.734 0.126 1 98.5 66 HIS B N 1
ATOM 2104 C CA . HIS B 1 66 ? 2.742 7.391 0.344 1 98.5 66 HIS B CA 1
ATOM 2105 C C . HIS B 1 66 ? 2.805 6.559 -0.934 1 98.5 66 HIS B C 1
ATOM 2107 O O . HIS B 1 66 ? 3.307 5.434 -0.922 1 98.5 66 HIS B O 1
ATOM 2113 N N . HIS B 1 67 ? 2.379 7.09 -2.018 1 98.06 67 HIS B N 1
ATOM 2114 C CA . HIS B 1 67 ? 2.373 6.375 -3.289 1 98.06 67 HIS B CA 1
ATOM 2115 C C . HIS B 1 67 ? 3.789 6.168 -3.812 1 98.06 67 HIS B C 1
ATOM 2117 O O . HIS B 1 67 ? 4.098 5.121 -4.387 1 98.06 67 HIS B O 1
ATOM 2123 N N . GLU B 1 68 ? 4.637 7.188 -3.639 1 97.62 68 GLU B N 1
ATOM 2124 C CA . GLU B 1 68 ? 6.023 7.07 -4.078 1 97.62 68 GLU B CA 1
ATOM 2125 C C . GLU B 1 68 ? 6.727 5.906 -3.385 1 97.62 68 GLU B C 1
ATOM 2127 O O . GLU B 1 68 ? 7.418 5.117 -4.031 1 97.62 68 GLU B O 1
ATOM 2132 N N . GLU B 1 69 ? 6.543 5.789 -2.025 1 98.25 69 GLU B N 1
ATOM 2133 C CA . GLU B 1 69 ? 7.203 4.715 -1.289 1 98.25 69 GLU B CA 1
ATOM 2134 C C . GLU B 1 69 ? 6.648 3.352 -1.688 1 98.25 69 GLU B C 1
ATOM 2136 O O . GLU B 1 69 ? 7.375 2.357 -1.695 1 98.25 69 GLU B O 1
ATOM 2141 N N . HIS B 1 70 ? 5.348 3.293 -1.987 1 97.94 70 HIS B N 1
ATOM 2142 C CA . HIS B 1 70 ? 4.766 2.07 -2.525 1 97.94 70 HIS B CA 1
ATOM 2143 C C . HIS B 1 70 ? 5.469 1.644 -3.811 1 97.94 70 HIS B C 1
ATOM 2145 O O . HIS B 1 70 ? 5.824 0.474 -3.967 1 97.94 70 HIS B O 1
ATOM 2151 N N . GLU B 1 71 ? 5.707 2.561 -4.676 1 97.31 71 GLU B N 1
ATOM 2152 C CA . GLU B 1 71 ? 6.414 2.279 -5.922 1 97.31 71 GLU B CA 1
ATOM 2153 C C . GLU B 1 71 ? 7.832 1.785 -5.652 1 97.31 71 GLU B C 1
ATOM 2155 O O . GLU B 1 71 ? 8.312 0.857 -6.309 1 97.31 71 GLU B O 1
ATOM 2160 N N . HIS B 1 72 ? 8.516 2.42 -4.691 1 98.06 72 HIS B N 1
ATOM 2161 C CA . HIS B 1 72 ? 9.859 1.982 -4.336 1 98.06 72 HIS B CA 1
ATOM 2162 C C . HIS B 1 72 ? 9.859 0.527 -3.877 1 98.06 72 HIS B C 1
ATOM 2164 O O . HIS B 1 72 ? 10.719 -0.258 -4.297 1 98.06 72 HIS B O 1
ATOM 2170 N N . ALA B 1 73 ? 8.906 0.174 -3.057 1 98.25 73 ALA B N 1
ATOM 2171 C CA . ALA B 1 73 ? 8.797 -1.202 -2.58 1 98.25 73 ALA B CA 1
ATOM 2172 C C . ALA B 1 73 ? 8.609 -2.172 -3.744 1 98.25 73 ALA B C 1
ATOM 2174 O O . ALA B 1 73 ? 9.25 -3.223 -3.795 1 98.25 73 ALA B O 1
ATOM 2175 N N . LEU B 1 74 ? 7.742 -1.812 -4.688 1 97.88 74 LEU B N 1
ATOM 2176 C CA . LEU B 1 74 ? 7.445 -2.676 -5.824 1 97.88 74 LEU B CA 1
ATOM 2177 C C . LEU B 1 74 ? 8.656 -2.801 -6.746 1 97.88 74 LEU B C 1
ATOM 2179 O O . LEU B 1 74 ? 8.875 -3.854 -7.352 1 97.88 74 LEU B O 1
ATOM 2183 N N . ARG B 1 75 ? 9.477 -1.755 -6.844 1 97.38 75 ARG B N 1
ATOM 2184 C CA . ARG B 1 75 ? 10.695 -1.845 -7.641 1 97.38 75 ARG B CA 1
ATOM 2185 C C . ARG B 1 75 ? 11.656 -2.875 -7.055 1 97.38 75 ARG B C 1
ATOM 2187 O O . ARG B 1 75 ? 12.258 -3.66 -7.793 1 97.38 75 ARG B O 1
ATOM 2194 N N . PHE B 1 76 ? 11.805 -2.855 -5.758 1 98 76 PHE B N 1
ATOM 2195 C CA . PHE B 1 76 ? 12.641 -3.869 -5.121 1 98 76 PHE B CA 1
ATOM 2196 C C . PHE B 1 76 ? 12.039 -5.258 -5.309 1 98 76 PHE B C 1
ATOM 2198 O O . PHE B 1 76 ? 12.758 -6.219 -5.59 1 98 76 PHE B O 1
ATOM 2205 N N . PHE B 1 77 ? 10.766 -5.332 -5.148 1 97 77 PHE B N 1
ATOM 2206 C CA . PHE B 1 77 ? 10.008 -6.559 -5.367 1 97 77 PHE B CA 1
ATOM 2207 C C . PHE B 1 77 ? 10.32 -7.156 -6.734 1 97 77 PHE B C 1
ATOM 2209 O O . PHE B 1 77 ? 10.727 -8.312 -6.832 1 97 77 PHE B O 1
ATOM 2216 N N . ASN B 1 78 ? 10.172 -6.367 -7.699 1 95.69 78 ASN B N 1
ATOM 2217 C CA . ASN B 1 78 ? 10.383 -6.812 -9.07 1 95.69 78 ASN B CA 1
ATOM 2218 C C . ASN B 1 78 ? 11.844 -7.168 -9.328 1 95.69 78 ASN B C 1
ATOM 2220 O O . ASN B 1 78 ? 12.133 -8.102 -10.078 1 95.69 78 ASN B O 1
ATOM 2224 N N . TYR B 1 79 ? 12.758 -6.441 -8.75 1 96.12 79 TYR B N 1
ATOM 2225 C CA . TYR B 1 79 ? 14.18 -6.711 -8.945 1 96.12 79 TYR B CA 1
ATOM 2226 C C . TYR B 1 79 ? 14.562 -8.07 -8.367 1 96.12 79 TYR B C 1
ATOM 2228 O O . TYR B 1 79 ? 15.273 -8.844 -9.016 1 96.12 79 TYR B O 1
ATOM 2236 N N . ILE B 1 80 ? 14.094 -8.328 -7.129 1 96.62 80 ILE B N 1
ATOM 2237 C CA . ILE B 1 80 ? 14.398 -9.602 -6.477 1 96.62 80 ILE B CA 1
ATOM 2238 C C . ILE B 1 80 ? 13.891 -10.75 -7.34 1 96.62 80 ILE B C 1
ATOM 2240 O O . ILE B 1 80 ? 14.609 -11.727 -7.574 1 96.62 80 ILE B O 1
ATOM 2244 N N . LYS B 1 81 ? 12.703 -10.547 -7.82 1 92.94 81 LYS B N 1
ATOM 2245 C CA . LYS B 1 81 ? 12.109 -11.555 -8.695 1 92.94 81 LYS B CA 1
ATOM 2246 C C . LYS B 1 81 ? 12.945 -11.75 -9.953 1 92.94 81 LYS B C 1
ATOM 2248 O O . LYS B 1 81 ? 13.258 -12.883 -10.336 1 92.94 81 LYS B O 1
ATOM 2253 N N . MET B 1 82 ? 13.328 -10.641 -10.555 1 92.75 82 MET B N 1
ATOM 2254 C CA . MET B 1 82 ? 14.109 -10.672 -11.789 1 92.75 82 MET B CA 1
ATOM 2255 C C . MET B 1 82 ? 15.43 -11.406 -11.586 1 92.75 82 MET B C 1
ATOM 2257 O O . MET B 1 82 ? 15.883 -12.125 -12.477 1 92.75 82 MET B O 1
ATOM 2261 N N . ARG B 1 83 ? 15.977 -11.344 -10.383 1 93.88 83 ARG B N 1
ATOM 2262 C CA . ARG B 1 83 ? 17.266 -11.961 -10.078 1 93.88 83 ARG B CA 1
ATOM 2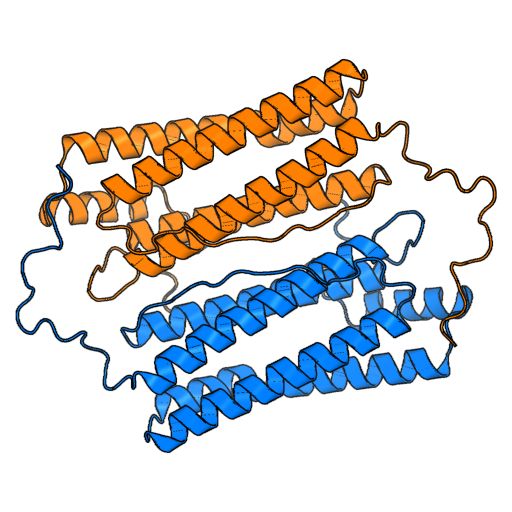263 C C . ARG B 1 83 ? 17.094 -13.406 -9.633 1 93.88 83 ARG B C 1
ATOM 2265 O O . ARG B 1 83 ? 18.062 -14.07 -9.258 1 93.88 83 ARG B O 1
ATOM 2272 N N . GLY B 1 84 ? 15.812 -13.875 -9.625 1 92.75 84 GLY B N 1
ATOM 2273 C CA . GLY B 1 84 ? 15.523 -15.25 -9.25 1 92.75 84 GLY B CA 1
ATOM 2274 C C . GLY B 1 84 ? 15.43 -15.453 -7.754 1 92.75 84 GLY B C 1
ATOM 2275 O O . GLY B 1 84 ? 15.523 -16.594 -7.27 1 92.75 84 GLY B O 1
ATOM 2276 N N . GLY B 1 85 ? 15.32 -14.32 -7.004 1 94.31 85 GLY B N 1
ATOM 2277 C CA . GLY B 1 85 ? 15.195 -14.406 -5.559 1 94.31 85 GLY B CA 1
ATOM 2278 C C . GLY B 1 85 ? 13.758 -14.57 -5.094 1 94.31 85 GLY B C 1
ATOM 2279 O O . GLY B 1 85 ? 12.844 -14.688 -5.91 1 94.31 85 GLY B O 1
ATOM 2280 N N . LYS B 1 86 ? 13.648 -14.672 -3.754 1 95.06 86 LYS B N 1
ATOM 2281 C CA . LYS B 1 86 ? 12.344 -14.789 -3.105 1 95.06 86 LYS B CA 1
ATOM 2282 C C . LYS B 1 86 ? 12.039 -13.547 -2.271 1 95.06 86 LYS B C 1
ATOM 2284 O O . LYS B 1 86 ? 12.852 -13.125 -1.447 1 95.06 86 LYS B O 1
ATOM 2289 N N . VAL B 1 87 ? 10.883 -13.031 -2.555 1 96.62 87 VAL B N 1
ATOM 2290 C CA . VAL B 1 87 ? 10.422 -11.906 -1.756 1 96.62 87 VAL B CA 1
ATOM 2291 C C . VAL B 1 87 ? 9.789 -12.414 -0.46 1 96.62 87 VAL B C 1
ATOM 2293 O O . VAL B 1 87 ? 9 -13.359 -0.475 1 96.62 87 VAL B O 1
ATOM 2296 N N . HIS B 1 88 ? 10.188 -11.828 0.58 1 96.25 88 HIS B N 1
ATOM 2297 C CA . HIS B 1 88 ? 9.617 -12.102 1.896 1 96.25 88 HIS B CA 1
ATOM 2298 C C . HIS B 1 88 ? 9.039 -10.836 2.521 1 96.25 88 HIS B C 1
ATOM 2300 O O . HIS B 1 88 ? 9.742 -9.844 2.691 1 96.25 88 HIS B O 1
ATOM 2306 N N . LEU B 1 89 ? 7.754 -10.922 2.855 1 97.19 89 LEU B N 1
ATOM 2307 C CA . LEU B 1 89 ? 7.078 -9.781 3.461 1 97.19 89 LEU B CA 1
ATOM 2308 C C . LEU B 1 89 ? 7.066 -9.898 4.98 1 97.19 89 LEU B C 1
ATOM 2310 O O . LEU B 1 89 ? 6.898 -10.992 5.523 1 97.19 89 LEU B O 1
ATOM 2314 N N . TYR B 1 90 ? 7.227 -8.766 5.637 1 96.31 90 TYR B N 1
ATOM 2315 C CA . TYR B 1 90 ? 7.246 -8.688 7.094 1 96.31 90 TYR B CA 1
ATOM 2316 C C . TYR B 1 90 ? 6.102 -7.82 7.605 1 96.31 90 TYR B C 1
ATOM 2318 O O . TYR B 1 90 ? 5.406 -7.172 6.82 1 96.31 90 TYR B O 1
ATOM 2326 N N . ASP B 1 91 ? 5.918 -7.879 8.914 1 96.88 91 ASP B N 1
ATOM 2327 C CA . ASP B 1 91 ? 4.891 -7.051 9.547 1 96.88 91 ASP B CA 1
ATOM 2328 C C . ASP B 1 91 ? 5.133 -5.57 9.266 1 96.88 91 ASP B C 1
ATOM 2330 O O . ASP B 1 91 ? 6.273 -5.109 9.281 1 96.88 91 ASP B O 1
ATOM 2334 N N . ILE B 1 92 ? 4.074 -4.875 9.031 1 95.81 92 ILE B N 1
ATOM 2335 C CA . ILE B 1 92 ? 4.113 -3.424 8.922 1 95.81 92 ILE B CA 1
ATOM 2336 C C . ILE B 1 92 ? 3.355 -2.793 10.086 1 95.81 92 ILE B C 1
ATOM 2338 O O . ILE B 1 92 ? 2.162 -3.045 10.266 1 95.81 92 ILE B O 1
ATOM 2342 N N . SER B 1 93 ? 4.035 -1.951 10.836 1 96.25 93 SER B N 1
ATOM 2343 C CA . SER B 1 93 ? 3.4 -1.27 11.961 1 96.25 93 SER B CA 1
ATOM 2344 C C . SER B 1 93 ? 3.148 0.201 11.641 1 96.25 93 SER B C 1
ATOM 2346 O O . SER B 1 93 ? 3.982 0.858 11.016 1 96.25 93 SER B O 1
ATOM 2348 N N . PRO B 1 94 ? 1.975 0.667 12.094 1 95.31 94 PRO B N 1
ATOM 2349 C CA . PRO B 1 94 ? 1.783 2.117 11.992 1 95.31 94 PRO B CA 1
ATOM 2350 C C . PRO B 1 94 ? 2.652 2.896 12.977 1 95.31 94 PRO B C 1
ATOM 2352 O O . PRO B 1 94 ? 3.287 2.303 13.852 1 95.31 94 PRO B O 1
ATOM 2355 N N . PRO B 1 95 ? 2.695 4.219 12.766 1 95.69 95 PRO B N 1
ATOM 2356 C CA . PRO B 1 95 ? 3.395 5.008 13.781 1 95.69 95 PRO B CA 1
ATOM 2357 C C . PRO B 1 95 ? 2.822 4.805 15.188 1 95.69 95 PRO B C 1
ATOM 2359 O O . PRO B 1 95 ? 1.608 4.652 15.344 1 95.69 95 PRO B O 1
ATOM 2362 N N . ASN B 1 96 ? 3.666 4.852 16.141 1 92.62 96 ASN B N 1
ATOM 2363 C CA . ASN B 1 96 ? 3.25 4.672 17.531 1 92.62 96 ASN B CA 1
ATOM 2364 C C . ASN B 1 96 ? 2.217 5.715 17.953 1 92.62 96 ASN B C 1
ATOM 2366 O O . ASN B 1 96 ? 1.288 5.414 18.703 1 92.62 96 ASN B O 1
ATOM 2370 N N . ASP B 1 97 ? 2.471 6.91 17.531 1 94.94 97 ASP B N 1
ATOM 2371 C CA . ASP B 1 97 ? 1.559 8.023 17.766 1 94.94 97 ASP B CA 1
ATOM 2372 C C . ASP B 1 97 ? 1.053 8.609 16.453 1 94.94 97 ASP B C 1
ATOM 2374 O O . ASP B 1 97 ? 1.824 9.195 15.688 1 94.94 97 ASP B O 1
ATOM 2378 N N . GLN B 1 98 ? -0.27 8.477 16.219 1 96.38 98 GLN B N 1
ATOM 2379 C CA . GLN B 1 98 ? -0.836 8.93 14.953 1 96.38 98 GLN B CA 1
ATOM 2380 C C . GLN B 1 98 ? -1.387 10.344 15.07 1 96.38 98 GLN B C 1
ATOM 2382 O O . GLN B 1 98 ? -2.031 10.852 14.148 1 96.38 98 GLN B O 1
ATOM 2387 N N . ASP B 1 99 ? -1.19 10.961 16.266 1 96.12 99 ASP B N 1
ATOM 2388 C CA . ASP B 1 99 ? -1.404 12.398 16.438 1 96.12 99 ASP B CA 1
ATOM 2389 C C . ASP B 1 99 ? -0.146 13.188 16.078 1 96.12 99 ASP B C 1
ATOM 2391 O O . ASP B 1 99 ? 0.779 13.281 16.891 1 96.12 99 ASP B O 1
ATOM 2395 N N . TRP B 1 100 ? -0.127 13.766 14.984 1 96.62 100 TRP B N 1
ATOM 2396 C CA . TRP B 1 100 ? 1.094 14.344 14.422 1 96.62 100 TRP B CA 1
ATOM 2397 C C . TRP B 1 100 ? 1.265 15.789 14.875 1 96.62 100 TRP B C 1
ATOM 2399 O O . TRP B 1 100 ? 2.291 16.422 14.594 1 96.62 100 TRP B O 1
ATOM 2409 N N . LYS B 1 101 ? 0.316 16.312 15.602 1 93.69 101 LYS B N 1
ATOM 2410 C CA . LYS B 1 101 ? 0.37 17.578 16.344 1 93.69 101 LYS B CA 1
ATOM 2411 C C . LYS B 1 101 ? 0.404 18.766 15.391 1 93.69 101 LYS B C 1
ATOM 2413 O O . LYS B 1 101 ? -0.587 19.484 15.25 1 93.69 101 LYS B O 1
ATOM 2418 N N . CYS B 1 102 ? 1.513 18.984 14.672 1 94.19 102 CYS B N 1
ATOM 2419 C CA . CYS B 1 102 ? 1.69 20.094 13.734 1 94.19 102 CYS B CA 1
ATOM 2420 C C . CYS B 1 102 ? 2.588 19.688 12.57 1 94.19 102 CYS B C 1
ATOM 2422 O O . CYS B 1 102 ? 3.262 18.656 12.633 1 94.19 102 CYS B O 1
ATOM 2424 N N . PRO B 1 103 ? 2.596 20.547 11.547 1 97 103 PRO B N 1
ATOM 2425 C CA . PRO B 1 103 ? 3.426 20.203 10.391 1 97 103 PRO B CA 1
ATOM 2426 C C . PRO B 1 103 ? 4.898 20.031 10.75 1 97 103 PRO B C 1
ATOM 2428 O O . PRO B 1 103 ? 5.555 19.109 10.258 1 97 103 PRO B O 1
ATOM 2431 N N . LEU B 1 104 ? 5.391 20.859 11.586 1 96.44 104 LEU B N 1
ATOM 2432 C CA . LEU B 1 104 ? 6.809 20.766 11.914 1 96.44 104 LEU B CA 1
ATOM 2433 C C . LEU B 1 104 ? 7.137 19.391 12.508 1 96.44 104 LEU B C 1
ATOM 2435 O O . LEU B 1 104 ? 8.141 18.781 12.141 1 96.44 104 LEU B O 1
ATOM 2439 N N . HIS B 1 105 ? 6.344 18.906 13.422 1 97.12 105 HIS B N 1
ATOM 2440 C CA . HIS B 1 105 ? 6.566 17.609 14.023 1 97.12 105 HIS B CA 1
ATOM 2441 C C . HIS B 1 105 ? 6.535 16.5 12.977 1 97.12 105 HIS B C 1
ATOM 2443 O O . HIS B 1 105 ? 7.402 15.625 12.969 1 97.12 105 HIS B O 1
ATOM 2449 N N . ALA B 1 106 ? 5.543 16.516 12.133 1 97.94 106 ALA B N 1
ATOM 2450 C CA . ALA B 1 106 ? 5.402 15.5 11.094 1 97.94 106 ALA B CA 1
ATOM 2451 C C . ALA B 1 106 ? 6.586 15.539 10.125 1 97.94 106 ALA B C 1
ATOM 2453 O O . ALA B 1 106 ? 7.145 14.5 9.781 1 97.94 106 ALA B O 1
ATOM 2454 N N . PHE B 1 107 ? 6.973 16.734 9.727 1 98.19 107 PHE B N 1
ATOM 2455 C CA . PHE B 1 107 ? 8.047 16.859 8.75 1 98.19 107 PHE B CA 1
ATOM 2456 C C . PHE B 1 107 ? 9.391 16.5 9.367 1 98.19 107 PHE B C 1
ATOM 2458 O O . PHE B 1 107 ? 10.266 15.945 8.688 1 98.19 107 PHE B O 1
ATOM 2465 N N . LYS B 1 108 ? 9.586 16.766 10.617 1 97.75 108 LYS B N 1
ATOM 2466 C CA . LYS B 1 108 ? 10.797 16.297 11.297 1 97.75 108 LYS B CA 1
ATOM 2467 C C . LYS B 1 108 ? 10.859 14.773 11.328 1 97.75 108 LYS B C 1
ATOM 2469 O O . LYS B 1 108 ? 11.906 14.188 11.055 1 97.75 108 LYS B O 1
ATOM 2474 N N . THR B 1 109 ? 9.758 14.211 11.688 1 98.12 109 THR B N 1
ATOM 2475 C CA . THR B 1 109 ? 9.695 12.758 11.711 1 98.12 109 THR B CA 1
ATOM 2476 C C . THR B 1 109 ? 9.945 12.18 10.32 1 98.12 109 THR B C 1
ATOM 2478 O O . THR B 1 109 ? 10.711 11.219 10.172 1 98.12 109 THR B O 1
ATOM 2481 N N . ALA B 1 110 ? 9.312 12.766 9.328 1 98.44 110 ALA B N 1
ATOM 2482 C CA . ALA B 1 110 ? 9.469 12.305 7.953 1 98.44 110 ALA B CA 1
ATOM 2483 C C . ALA B 1 110 ? 10.906 12.453 7.484 1 98.44 110 ALA B C 1
ATOM 2485 O O . ALA B 1 110 ? 11.43 11.586 6.785 1 98.44 110 ALA B O 1
ATOM 2486 N N . LEU B 1 111 ? 11.531 13.578 7.84 1 98.25 111 LEU B N 1
ATOM 2487 C CA . LEU B 1 111 ? 12.938 13.773 7.484 1 98.25 111 LEU B CA 1
ATOM 2488 C C . LEU B 1 111 ? 13.805 12.656 8.055 1 98.25 111 LEU B C 1
ATOM 2490 O O . LEU B 1 111 ? 14.648 12.102 7.352 1 98.25 111 LEU B O 1
ATOM 2494 N N . GLN B 1 112 ? 13.531 12.336 9.273 1 98.12 112 GLN B N 1
ATOM 2495 C CA . GLN B 1 112 ? 14.289 11.25 9.883 1 98.12 112 GLN B CA 1
ATOM 2496 C C . GLN B 1 112 ? 14.031 9.93 9.172 1 98.12 112 GLN B C 1
ATOM 2498 O O . GLN B 1 112 ? 14.953 9.133 8.961 1 98.12 112 GLN B O 1
ATOM 2503 N N . LEU B 1 113 ? 12.805 9.68 8.828 1 97.5 113 LEU B N 1
ATOM 2504 C CA . LEU B 1 113 ? 12.445 8.477 8.086 1 97.5 113 LEU B CA 1
ATOM 2505 C C . LEU B 1 113 ? 13.188 8.422 6.75 1 97.5 113 LEU B C 1
ATOM 2507 O O . LEU B 1 113 ? 13.719 7.375 6.379 1 97.5 113 LEU B O 1
ATOM 2511 N N . GLU B 1 114 ? 13.195 9.539 6.051 1 98.06 114 GLU B N 1
ATOM 2512 C CA . GLU B 1 114 ? 13.883 9.609 4.766 1 98.06 114 GLU B CA 1
ATOM 2513 C C . GLU B 1 114 ? 15.375 9.328 4.922 1 98.06 114 GLU B C 1
ATOM 2515 O O . GLU B 1 114 ? 15.984 8.664 4.078 1 98.06 114 GLU B O 1
ATOM 2520 N N . ILE B 1 115 ? 15.961 9.875 5.93 1 97.75 115 ILE B N 1
ATOM 2521 C CA . ILE B 1 115 ? 17.375 9.648 6.207 1 97.75 115 ILE B CA 1
ATOM 2522 C C . ILE B 1 115 ? 17.609 8.156 6.469 1 97.75 115 ILE B C 1
ATOM 2524 O O . ILE B 1 115 ? 18.562 7.57 5.934 1 97.75 115 ILE B O 1
ATOM 2528 N N . GLU B 1 116 ? 16.734 7.574 7.246 1 97.62 116 GLU B N 1
ATOM 2529 C CA . GLU B 1 116 ? 16.859 6.152 7.547 1 97.62 116 GLU B CA 1
ATOM 2530 C C . GLU B 1 116 ? 16.734 5.312 6.277 1 97.62 116 GLU B C 1
ATOM 2532 O O . GLU B 1 116 ? 17.484 4.359 6.082 1 97.62 116 GLU B O 1
ATOM 2537 N N . VAL B 1 117 ? 15.742 5.613 5.457 1 97.62 117 VAL B N 1
ATOM 2538 C CA . VAL B 1 117 ? 15.586 4.926 4.18 1 97.62 117 VAL B CA 1
ATOM 2539 C C . VAL B 1 117 ? 16.875 5.027 3.373 1 97.62 117 VAL B C 1
ATOM 2541 O O . VAL B 1 117 ? 17.359 4.031 2.824 1 97.62 117 VAL B O 1
ATOM 2544 N N . GLY B 1 118 ? 17.453 6.238 3.311 1 97.25 118 GLY B N 1
ATOM 2545 C CA . GLY B 1 118 ? 18.703 6.449 2.596 1 97.25 118 GLY B CA 1
ATOM 2546 C C . GLY B 1 118 ? 19.859 5.652 3.166 1 97.25 118 GLY B C 1
ATOM 2547 O O . GLY B 1 118 ? 20.641 5.066 2.416 1 97.25 118 GLY B O 1
ATOM 2548 N N . GLN B 1 119 ? 19.984 5.609 4.449 1 97.81 119 GLN B N 1
ATOM 2549 C CA . GLN B 1 119 ? 21.047 4.855 5.109 1 97.81 119 GLN B CA 1
ATOM 2550 C C . GLN B 1 119 ? 20.922 3.363 4.824 1 97.81 119 GLN B C 1
ATOM 2552 O O . GLN B 1 119 ? 21.922 2.678 4.613 1 97.81 119 GLN B O 1
ATOM 2557 N N . LYS B 1 120 ? 19.719 2.898 4.844 1 98.06 120 LYS B N 1
ATOM 2558 C CA . LYS B 1 120 ? 19.484 1.486 4.551 1 98.06 120 LYS B CA 1
ATOM 2559 C C . LYS B 1 120 ? 19.859 1.158 3.105 1 98.06 120 LYS B C 1
ATOM 2561 O O . LYS B 1 120 ? 20.422 0.098 2.828 1 98.06 120 LYS B O 1
ATOM 2566 N N . LEU B 1 121 ? 19.531 2.059 2.178 1 98.06 121 LEU B N 1
ATOM 2567 C CA . LEU B 1 121 ? 19.906 1.869 0.782 1 98.06 121 LEU B CA 1
ATOM 2568 C C . LEU B 1 121 ? 21.422 1.763 0.639 1 98.06 121 LEU B C 1
ATOM 2570 O O . LEU B 1 121 ? 21.922 0.908 -0.096 1 98.06 121 LEU B O 1
ATOM 2574 N N . VAL B 1 122 ? 22.156 2.637 1.347 1 97.62 122 VAL B N 1
ATOM 2575 C CA . VAL B 1 122 ? 23.609 2.6 1.33 1 97.62 122 VAL B CA 1
ATOM 2576 C C . VAL B 1 122 ? 24.094 1.259 1.875 1 97.62 122 VAL B C 1
ATOM 2578 O O . VAL B 1 122 ? 25.031 0.658 1.324 1 97.62 122 VAL B O 1
ATOM 2581 N N . ALA B 1 123 ? 23.469 0.796 2.904 1 98.12 123 ALA B N 1
ATOM 2582 C CA . ALA B 1 123 ? 23.844 -0.48 3.508 1 98.12 123 ALA B CA 1
ATOM 2583 C C . ALA B 1 123 ? 23.594 -1.637 2.543 1 98.12 123 ALA B C 1
ATOM 2585 O O . ALA B 1 123 ? 24.406 -2.559 2.449 1 98.12 123 ALA B O 1
ATOM 2586 N N . VAL B 1 124 ? 22.453 -1.639 1.837 1 98.06 124 VAL B N 1
ATOM 2587 C CA . VAL B 1 124 ? 22.156 -2.662 0.84 1 98.06 124 VAL B CA 1
ATOM 2588 C C . VAL B 1 124 ? 23.234 -2.666 -0.238 1 98.06 124 VAL B C 1
ATOM 2590 O O . VAL B 1 124 ? 23.719 -3.73 -0.641 1 98.06 124 VAL B O 1
ATOM 2593 N N . ASN B 1 125 ? 23.625 -1.472 -0.697 1 97.75 125 ASN B N 1
ATOM 2594 C CA . ASN B 1 125 ? 24.656 -1.38 -1.725 1 97.75 125 ASN B CA 1
ATOM 2595 C C . ASN B 1 125 ? 26 -1.911 -1.222 1 97.75 125 ASN B C 1
ATOM 2597 O O . ASN B 1 125 ? 26.734 -2.559 -1.969 1 97.75 125 ASN B O 1
ATOM 2601 N N . ALA B 1 126 ? 26.328 -1.605 0.005 1 98.25 126 ALA B N 1
ATOM 2602 C CA . ALA B 1 126 ? 27.578 -2.096 0.577 1 98.25 126 ALA B CA 1
ATOM 2603 C C . ALA B 1 126 ? 27.625 -3.621 0.562 1 98.25 126 ALA B C 1
ATOM 2605 O O . ALA B 1 126 ? 28.672 -4.211 0.283 1 98.25 126 ALA B O 1
ATOM 2606 N N . ILE B 1 127 ? 26.531 -4.254 0.895 1 98.25 127 ILE B N 1
ATOM 2607 C CA . ILE B 1 127 ? 26.453 -5.711 0.87 1 98.25 127 ILE B CA 1
ATOM 2608 C C . ILE B 1 127 ? 26.609 -6.211 -0.563 1 98.25 127 ILE B C 1
ATOM 2610 O O . ILE B 1 127 ? 27.312 -7.184 -0.811 1 98.25 127 ILE B O 1
ATOM 2614 N N . ALA B 1 128 ? 25.953 -5.539 -1.553 1 97.31 128 ALA B N 1
ATOM 2615 C CA . ALA B 1 128 ? 26.094 -5.898 -2.961 1 97.31 128 ALA B CA 1
ATOM 2616 C C . ALA B 1 128 ? 27.547 -5.805 -3.412 1 97.31 128 ALA B C 1
ATOM 2618 O O . ALA B 1 128 ? 28.062 -6.711 -4.078 1 97.31 128 ALA B O 1
ATOM 2619 N N . GLU B 1 129 ? 28.188 -4.73 -2.971 1 96.81 129 GLU B N 1
ATOM 2620 C CA . GLU B 1 129 ? 29.578 -4.512 -3.336 1 96.81 129 GLU B CA 1
ATOM 2621 C C . GLU B 1 129 ? 30.484 -5.559 -2.699 1 96.81 129 GLU B C 1
ATOM 2623 O O . GLU B 1 129 ? 31.422 -6.051 -3.338 1 96.81 129 GLU B O 1
ATOM 2628 N N . LYS B 1 130 ? 30.266 -5.84 -1.502 1 97.56 130 LYS B N 1
ATOM 2629 C CA . LYS B 1 130 ? 31.016 -6.863 -0.786 1 97.56 130 LYS B CA 1
ATOM 2630 C C . LYS B 1 130 ? 31.047 -8.172 -1.566 1 97.56 130 LYS B C 1
ATOM 2632 O O . LYS B 1 130 ? 32.062 -8.875 -1.568 1 97.56 130 LYS B O 1
ATOM 2637 N N . HIS B 1 131 ? 29.953 -8.469 -2.311 1 97 131 HIS B N 1
ATOM 2638 C CA . HIS B 1 131 ? 29.844 -9.734 -3.021 1 97 131 HIS B CA 1
ATOM 2639 C C . HIS B 1 131 ? 30.078 -9.547 -4.516 1 97 131 HIS B C 1
ATOM 2641 O O . HIS B 1 131 ? 29.797 -10.453 -5.309 1 97 131 HIS B O 1
ATOM 2647 N N . GLY B 1 132 ? 30.484 -8.375 -4.898 1 94.88 132 GLY B N 1
ATOM 2648 C CA . GLY B 1 132 ? 30.812 -8.102 -6.289 1 94.88 132 GLY B CA 1
ATOM 2649 C C . GLY B 1 132 ? 29.609 -8.117 -7.203 1 94.88 132 GLY B C 1
ATOM 2650 O O . GLY B 1 132 ? 29.719 -8.484 -8.375 1 94.88 132 GLY B O 1
ATOM 2651 N N . ASP B 1 133 ? 28.438 -7.863 -6.703 1 95.69 133 ASP B N 1
ATOM 2652 C CA . ASP B 1 133 ? 27.203 -7.836 -7.477 1 95.69 133 ASP B CA 1
ATOM 2653 C C . ASP B 1 133 ? 27.016 -6.48 -8.148 1 95.69 133 ASP B C 1
ATOM 2655 O O . ASP B 1 133 ? 26.281 -5.625 -7.641 1 95.69 133 ASP B O 1
ATOM 2659 N N . LEU B 1 134 ? 27.516 -6.301 -9.32 1 94.12 134 LEU B N 1
ATOM 2660 C CA . LEU B 1 134 ? 27.516 -5.027 -10.031 1 94.12 134 LEU B CA 1
ATOM 2661 C C . LEU B 1 134 ? 26.109 -4.629 -10.445 1 94.12 134 LEU B C 1
ATOM 2663 O O . LEU B 1 134 ? 25.766 -3.439 -10.461 1 94.12 134 LEU B O 1
ATOM 2667 N N . ASN B 1 135 ? 25.375 -5.598 -10.789 1 95.25 135 ASN B N 1
ATOM 2668 C CA . ASN B 1 135 ? 24.016 -5.301 -11.219 1 95.25 135 ASN B CA 1
ATOM 2669 C C . ASN B 1 135 ? 23.172 -4.75 -10.07 1 95.25 135 ASN B C 1
ATOM 2671 O O . ASN B 1 135 ? 22.422 -3.787 -10.25 1 95.25 135 ASN B O 1
ATOM 2675 N N . ALA B 1 136 ? 23.297 -5.387 -8.945 1 96.75 136 ALA B N 1
ATOM 2676 C CA . ALA B 1 136 ? 22.594 -4.902 -7.766 1 96.75 136 ALA B CA 1
ATOM 2677 C C . ALA B 1 136 ? 23.047 -3.496 -7.387 1 96.75 136 ALA B C 1
ATOM 2679 O O . ALA B 1 136 ? 22.234 -2.641 -7.035 1 96.75 136 ALA B O 1
ATOM 2680 N N . SER B 1 137 ? 24.281 -3.264 -7.438 1 97.12 137 SER B N 1
ATOM 2681 C CA . SER B 1 137 ? 24.812 -1.938 -7.137 1 97.12 137 SER B CA 1
ATOM 2682 C C . SER B 1 137 ? 24.266 -0.894 -8.102 1 97.12 137 SER B C 1
ATOM 2684 O O . SER B 1 137 ? 23.891 0.204 -7.691 1 97.12 137 SER B O 1
ATOM 2686 N N . ASP B 1 138 ? 24.281 -1.234 -9.344 1 96.94 138 ASP B N 1
ATOM 2687 C CA . ASP B 1 138 ? 23.75 -0.32 -10.352 1 96.94 138 ASP B CA 1
ATOM 2688 C C . ASP B 1 138 ? 22.281 -0.02 -10.094 1 96.94 138 ASP B C 1
ATOM 2690 O O . ASP B 1 138 ? 21.844 1.129 -10.203 1 96.94 138 ASP B O 1
ATOM 2694 N N . PHE B 1 139 ? 21.516 -1.054 -9.75 1 98 139 PHE B N 1
ATOM 2695 C CA . PHE B 1 139 ? 20.094 -0.896 -9.453 1 98 139 PHE B CA 1
ATOM 2696 C C . PHE B 1 139 ? 19.891 0.115 -8.336 1 98 139 PHE B C 1
ATOM 2698 O O . PHE B 1 139 ? 19.031 0.995 -8.438 1 98 139 PHE B O 1
ATOM 2705 N N . ILE B 1 140 ? 20.688 0.029 -7.281 1 98.06 140 ILE B N 1
ATOM 2706 C CA . ILE B 1 140 ? 20.547 0.888 -6.109 1 98.06 140 ILE B CA 1
ATOM 2707 C C . ILE B 1 140 ? 21.016 2.301 -6.445 1 98.06 140 ILE B C 1
ATOM 2709 O O . ILE B 1 140 ? 20.297 3.275 -6.203 1 98.06 140 ILE B O 1
ATOM 2713 N N . ILE B 1 141 ? 22.156 2.43 -7 1 96.62 141 ILE B N 1
ATOM 2714 C CA . ILE B 1 141 ? 22.797 3.721 -7.223 1 96.62 141 ILE B CA 1
ATOM 2715 C C . ILE B 1 141 ? 22.016 4.504 -8.281 1 96.62 141 ILE B C 1
ATOM 2717 O O . ILE B 1 141 ? 21.594 5.637 -8.031 1 96.62 141 ILE B O 1
ATOM 2721 N N . THR B 1 142 ? 21.766 3.887 -9.383 1 96.25 142 THR B N 1
ATOM 2722 C CA . THR B 1 142 ? 21.125 4.578 -10.5 1 96.25 142 THR B CA 1
ATOM 2723 C C . THR B 1 142 ? 19.609 4.641 -10.305 1 96.25 142 THR B C 1
ATOM 2725 O O . THR B 1 142 ? 18.969 5.613 -10.695 1 96.25 142 THR B O 1
ATOM 2728 N N . GLY B 1 143 ? 19.125 3.689 -9.656 1 95.56 143 GLY B N 1
ATOM 2729 C CA . GLY B 1 143 ? 17.672 3.576 -9.555 1 95.56 143 GLY B CA 1
ATOM 2730 C C . GLY B 1 143 ? 17.094 4.344 -8.383 1 95.56 143 GLY B C 1
ATOM 2731 O O . GLY B 1 143 ? 15.945 4.77 -8.43 1 95.56 143 GLY B O 1
ATOM 2732 N N . PHE B 1 144 ? 17.906 4.562 -7.309 1 97.06 144 PHE B N 1
ATOM 2733 C CA . PHE B 1 144 ? 17.266 5.055 -6.098 1 97.06 144 PHE B CA 1
ATOM 2734 C C . PHE B 1 144 ? 18.031 6.227 -5.508 1 97.06 144 PHE B C 1
ATOM 2736 O O . PHE B 1 144 ? 17.438 7.172 -4.988 1 97.06 144 PHE B O 1
ATOM 2743 N N . MET B 1 145 ? 19.328 6.258 -5.582 1 95.69 145 MET B N 1
ATOM 2744 C CA . MET B 1 145 ? 20.141 7.098 -4.711 1 95.69 145 MET B CA 1
ATOM 2745 C C . MET B 1 145 ? 19.906 8.578 -4.996 1 95.69 145 MET B C 1
ATOM 2747 O O . MET B 1 145 ? 19.656 9.359 -4.078 1 95.69 145 MET B O 1
ATOM 2751 N N . GLU B 1 146 ? 19.984 8.961 -6.254 1 94.06 146 GLU B N 1
ATOM 2752 C CA . GLU B 1 146 ? 19.797 10.383 -6.562 1 94.06 146 GLU B CA 1
ATOM 2753 C C . GLU B 1 146 ? 18.438 10.875 -6.113 1 94.06 146 GLU B C 1
ATOM 2755 O O . GLU B 1 146 ? 18.328 11.914 -5.461 1 94.06 146 GLU B O 1
ATOM 2760 N N . ASN B 1 147 ? 17.375 10.117 -6.473 1 94.5 147 ASN B N 1
ATOM 2761 C CA . ASN B 1 147 ? 16.031 10.508 -6.09 1 94.5 147 ASN B CA 1
ATOM 2762 C C . ASN B 1 147 ? 15.852 10.516 -4.574 1 94.5 147 ASN B C 1
ATOM 2764 O O . ASN B 1 147 ? 15.172 11.383 -4.027 1 94.5 147 ASN B O 1
ATOM 2768 N N . GLN B 1 148 ? 16.516 9.586 -3.928 1 95.75 148 GLN B N 1
ATOM 2769 C CA . GLN B 1 148 ? 16.438 9.531 -2.471 1 95.75 148 GLN B CA 1
ATOM 2770 C C . GLN B 1 148 ? 17.125 10.742 -1.841 1 95.75 148 GLN B C 1
ATOM 2772 O O . GLN B 1 148 ? 16.625 11.32 -0.876 1 95.75 148 GLN B O 1
ATOM 2777 N N . MET B 1 149 ? 18.25 11.211 -2.373 1 95.19 149 MET B N 1
ATOM 2778 C CA . MET B 1 149 ? 18.938 12.391 -1.863 1 95.19 149 MET B CA 1
ATOM 2779 C C . MET B 1 149 ? 18.109 13.648 -2.104 1 95.19 149 MET B C 1
ATOM 2781 O O . MET B 1 149 ? 18.062 14.539 -1.248 1 95.19 149 MET B O 1
ATOM 2785 N N . LYS B 1 150 ? 17.5 13.68 -3.24 1 95.12 150 LYS B N 1
ATOM 2786 C CA . LYS B 1 150 ? 16.609 14.805 -3.523 1 95.12 150 LYS B CA 1
ATOM 2787 C C . LYS B 1 150 ? 15.461 14.859 -2.529 1 95.12 150 LYS B C 1
ATOM 2789 O O . LYS B 1 150 ? 15.078 15.938 -2.066 1 95.12 150 LYS B O 1
ATOM 2794 N N . SER B 1 151 ? 14.914 13.703 -2.254 1 96.25 151 SER B N 1
ATOM 2795 C CA . SER B 1 151 ? 13.828 13.633 -1.282 1 96.25 151 SER B CA 1
ATOM 2796 C C . SER B 1 151 ? 14.281 14.109 0.093 1 96.25 151 SER B C 1
ATOM 2798 O O . SER B 1 151 ? 13.609 14.914 0.733 1 96.25 151 SER B O 1
ATOM 2800 N N . VAL B 1 152 ? 15.461 13.656 0.548 1 96.69 152 VAL B N 1
ATOM 2801 C CA . VAL B 1 152 ? 16.016 14.07 1.835 1 96.69 152 VAL B CA 1
ATOM 2802 C C . VAL B 1 152 ? 16.203 15.578 1.851 1 96.69 152 VAL B C 1
ATOM 2804 O O . VAL B 1 152 ? 15.82 16.25 2.811 1 96.69 152 VAL B O 1
ATOM 2807 N N . ASN B 1 153 ? 16.766 16.094 0.782 1 97.06 153 ASN B N 1
ATOM 2808 C CA . ASN B 1 153 ? 16.984 17.531 0.673 1 97.06 153 ASN B CA 1
ATOM 2809 C C . ASN B 1 153 ? 15.672 18.312 0.729 1 97.06 153 ASN B C 1
ATOM 2811 O O . ASN B 1 153 ? 15.594 19.359 1.378 1 97.06 153 ASN B O 1
ATOM 2815 N N . GLU B 1 154 ? 14.719 17.812 0.042 1 97.06 154 GLU B N 1
ATOM 2816 C CA . GLU B 1 154 ? 13.398 18.453 0.02 1 97.06 154 GLU B CA 1
ATOM 2817 C C . GLU B 1 154 ? 12.789 18.5 1.416 1 97.06 154 GLU B C 1
ATOM 2819 O O . GLU B 1 154 ? 12.297 19.547 1.85 1 97.06 154 GLU B O 1
ATOM 2824 N N . PHE B 1 155 ? 12.812 17.391 2.133 1 98.06 155 PHE B N 1
ATOM 2825 C CA . PHE B 1 155 ? 12.273 17.359 3.486 1 98.06 155 PHE B CA 1
ATOM 2826 C C . PHE B 1 155 ? 13.086 18.25 4.414 1 98.06 155 PHE B C 1
ATOM 2828 O O . PHE B 1 155 ? 12.531 18.906 5.305 1 98.06 155 PHE B O 1
ATOM 2835 N N . ALA B 1 156 ? 14.422 18.266 4.227 1 97 156 ALA B N 1
ATOM 2836 C CA . ALA B 1 156 ? 15.273 19.141 5.043 1 97 156 ALA B CA 1
ATOM 2837 C C . ALA B 1 156 ? 14.914 20.609 4.836 1 97 156 ALA B C 1
ATOM 2839 O O . ALA B 1 156 ? 14.789 21.359 5.801 1 97 156 ALA B O 1
ATOM 2840 N N . ARG B 1 157 ? 14.734 20.969 3.623 1 96.81 157 ARG B N 1
ATOM 2841 C CA . ARG B 1 157 ? 14.367 22.344 3.287 1 96.81 157 ARG B CA 1
ATOM 2842 C C . ARG B 1 157 ? 13.023 22.719 3.898 1 96.81 157 ARG B C 1
ATOM 2844 O O . ARG B 1 157 ? 12.891 23.781 4.52 1 96.81 157 ARG B O 1
ATOM 2851 N N . LEU B 1 158 ? 12.047 21.906 3.707 1 97.44 158 LEU B N 1
ATOM 2852 C CA . LEU B 1 158 ? 10.703 22.172 4.219 1 97.44 158 LEU B CA 1
ATOM 2853 C C . LEU B 1 158 ? 10.711 22.234 5.742 1 97.44 158 LEU B C 1
ATOM 2855 O O . LEU B 1 158 ? 10.023 23.062 6.336 1 97.44 158 LEU B O 1
ATOM 2859 N N . THR B 1 159 ? 11.523 21.344 6.383 1 97.12 159 THR B N 1
ATOM 2860 C CA . THR B 1 159 ? 11.633 21.344 7.836 1 97.12 159 THR B CA 1
ATOM 2861 C C . THR B 1 159 ? 12.281 22.641 8.328 1 97.12 159 THR B C 1
ATOM 2863 O O . THR B 1 159 ? 11.867 23.203 9.336 1 97.12 159 THR B O 1
ATOM 2866 N N . THR B 1 160 ? 13.266 23.094 7.605 1 95.88 160 THR B N 1
ATOM 2867 C CA . THR B 1 160 ? 13.93 24.344 7.938 1 95.88 160 THR B CA 1
ATOM 2868 C C . THR B 1 160 ? 12.961 25.516 7.836 1 95.88 160 THR B C 1
ATOM 2870 O O . THR B 1 160 ? 12.898 26.359 8.734 1 95.88 160 THR B O 1
ATOM 2873 N N . ILE B 1 161 ? 12.195 25.562 6.793 1 94.06 161 ILE B N 1
ATOM 2874 C CA . ILE B 1 161 ? 11.195 26.609 6.598 1 94.06 161 ILE B CA 1
ATOM 2875 C C . ILE B 1 161 ? 10.195 26.594 7.75 1 94.06 161 ILE B C 1
ATOM 2877 O O . ILE B 1 161 ? 9.93 27.625 8.367 1 94.06 161 ILE B O 1
ATOM 2881 N N . LEU B 1 162 ? 9.688 25.391 8.109 1 95.38 162 LEU B N 1
ATOM 2882 C CA . LEU B 1 162 ? 8.703 25.234 9.172 1 95.38 162 LEU B CA 1
ATOM 2883 C C . LEU B 1 162 ? 9.281 25.656 10.516 1 95.38 162 LEU B C 1
ATOM 2885 O O . LEU B 1 162 ? 8.586 26.266 11.336 1 95.38 162 LEU B O 1
ATOM 2889 N N . SER B 1 163 ? 10.57 25.359 10.703 1 94.12 163 SER B N 1
ATOM 2890 C CA . SER B 1 163 ? 11.234 25.719 11.953 1 94.12 163 SER B CA 1
ATOM 2891 C C . SER B 1 163 ? 11.375 27.234 12.086 1 94.12 163 SER B C 1
ATOM 2893 O O . SER B 1 163 ? 11.367 27.766 13.195 1 94.12 163 SER B O 1
ATOM 2895 N N . GLY B 1 164 ? 11.398 27.922 11 1 92.44 164 GLY B N 1
ATOM 2896 C CA . GLY B 1 164 ? 11.586 29.375 10.984 1 92.44 164 GLY B CA 1
ATOM 2897 C C . GLY B 1 164 ? 10.281 30.141 11.102 1 92.44 164 GLY B C 1
ATOM 2898 O O . GLY B 1 164 ? 10.195 31.109 11.844 1 92.44 164 GLY B O 1
ATOM 2899 N N . VAL B 1 165 ? 9.258 29.656 10.375 1 90.06 165 VAL B N 1
ATOM 2900 C CA . VAL B 1 165 ? 8.031 30.422 10.258 1 90.06 165 VAL B CA 1
ATOM 2901 C C . VAL B 1 165 ? 7.145 30.172 11.477 1 90.06 165 VAL B C 1
ATOM 2903 O O . VAL B 1 165 ? 6.246 30.969 11.773 1 90.06 165 VAL B O 1
ATOM 2906 N N . GLY B 1 166 ? 7.398 29.062 12.141 1 84.44 166 GLY B N 1
ATOM 2907 C CA . GLY B 1 166 ? 6.602 28.734 13.312 1 84.44 166 GLY B CA 1
ATOM 2908 C C . GLY B 1 166 ? 5.305 28.016 12.969 1 84.44 166 GLY B C 1
ATOM 2909 O O . GLY B 1 166 ? 5.117 27.578 11.836 1 84.44 166 GLY B O 1
ATOM 2910 N N . ASP B 1 167 ? 4.453 27.812 13.969 1 85.81 167 ASP B N 1
ATOM 2911 C CA . ASP B 1 167 ? 3.273 26.969 13.797 1 85.81 167 ASP B CA 1
ATOM 2912 C C . ASP B 1 167 ? 1.991 27.766 14.047 1 85.81 167 ASP B C 1
ATOM 2914 O O . ASP B 1 167 ? 0.951 27.188 14.375 1 85.81 167 ASP B O 1
ATOM 2918 N N . GLN B 1 168 ? 2.131 29.062 13.883 1 88.94 168 GLN B N 1
ATOM 2919 C CA . GLN B 1 168 ? 0.933 29.891 14.008 1 88.94 168 GLN B CA 1
ATOM 2920 C C . GLN B 1 168 ? -0.008 29.672 12.82 1 88.94 168 GLN B C 1
ATOM 2922 O O . GLN B 1 168 ? 0.417 29.203 11.766 1 88.94 168 GLN B O 1
ATOM 2927 N N . ALA B 1 169 ? -1.292 30 13.039 1 89.12 169 ALA B N 1
ATOM 2928 C CA . ALA B 1 169 ? -2.344 29.672 12.078 1 89.12 169 ALA B CA 1
ATOM 2929 C C . ALA B 1 169 ? -2.008 30.219 10.695 1 89.12 169 ALA B C 1
ATOM 2931 O O . ALA B 1 169 ? -2.127 29.516 9.695 1 89.12 169 ALA B O 1
ATOM 2932 N N . LEU B 1 170 ? -1.584 31.453 10.641 1 91.44 170 LEU B N 1
ATOM 2933 C CA . LEU B 1 170 ? -1.283 32.062 9.352 1 91.44 170 LEU B CA 1
ATOM 2934 C C . LEU B 1 170 ? -0.076 31.391 8.703 1 91.44 170 LEU B C 1
ATOM 2936 O O . LEU B 1 170 ? -0.067 31.156 7.492 1 91.44 170 LEU B O 1
ATOM 2940 N N . ALA B 1 171 ? 0.966 31.141 9.461 1 92.5 171 ALA B N 1
ATOM 2941 C CA . ALA B 1 171 ? 2.162 30.469 8.961 1 92.5 171 ALA B CA 1
ATOM 2942 C C . ALA B 1 171 ? 1.825 29.078 8.422 1 92.5 171 ALA B C 1
ATOM 2944 O O . ALA B 1 171 ? 2.285 28.703 7.34 1 92.5 171 ALA B O 1
ATOM 2945 N N . ARG B 1 172 ? 1 28.344 9.102 1 93.62 172 ARG B N 1
ATOM 2946 C CA . ARG B 1 172 ? 0.566 27.016 8.672 1 93.62 172 ARG B CA 1
ATOM 2947 C C . ARG B 1 172 ? -0.197 27.094 7.355 1 93.62 172 ARG B C 1
ATOM 2949 O O . ARG B 1 172 ? 0.023 26.281 6.461 1 93.62 172 ARG B O 1
ATOM 2956 N N . PHE B 1 173 ? -1.018 28.078 7.383 1 93.69 173 PHE B N 1
ATOM 2957 C CA . PHE B 1 173 ? -1.854 28.234 6.199 1 93.69 173 PHE B CA 1
ATOM 2958 C C . PHE B 1 173 ? -1.005 28.547 4.973 1 93.69 173 PHE B C 1
ATOM 2960 O O . PHE B 1 173 ? -1.18 27.922 3.92 1 93.69 173 PHE B O 1
ATOM 2967 N N . LEU B 1 174 ? -0.126 29.453 5.102 1 95.44 174 LEU B N 1
ATOM 2968 C CA . LEU B 1 174 ? 0.709 29.859 3.979 1 95.44 174 LEU B CA 1
ATOM 2969 C C . LEU B 1 174 ? 1.646 28.734 3.555 1 95.44 174 LEU B C 1
ATOM 2971 O O . LEU B 1 174 ? 1.868 28.516 2.359 1 95.44 174 LEU B O 1
ATOM 2975 N N . PHE B 1 175 ? 2.207 28.078 4.523 1 96.81 175 PHE B N 1
ATOM 2976 C CA . PHE B 1 175 ? 3.053 26.938 4.227 1 96.81 175 PHE B CA 1
ATOM 2977 C C . PHE B 1 175 ? 2.273 25.875 3.457 1 96.81 175 PHE B C 1
ATOM 2979 O O . PHE B 1 175 ? 2.76 25.344 2.457 1 96.81 175 PHE B O 1
ATOM 2986 N N . ASP B 1 176 ? 1.103 25.594 3.92 1 97.38 176 ASP B N 1
ATOM 2987 C CA . ASP B 1 176 ? 0.249 24.578 3.314 1 97.38 176 ASP B CA 1
ATOM 2988 C C . ASP B 1 176 ? -0.094 24.938 1.87 1 97.38 176 ASP B C 1
ATOM 2990 O O . ASP B 1 176 ? -0.068 24.078 0.987 1 97.38 176 ASP B O 1
ATOM 2994 N N . LYS B 1 177 ? -0.385 26.141 1.67 1 96.31 177 LYS B N 1
ATOM 2995 C CA . LYS B 1 177 ? -0.682 26.625 0.323 1 96.31 177 LYS B CA 1
ATOM 2996 C C . LYS B 1 177 ? 0.536 26.5 -0.587 1 96.31 177 LYS B C 1
ATOM 2998 O O . LYS B 1 177 ? 0.414 26.078 -1.74 1 96.31 177 LYS B O 1
ATOM 3003 N N . ASP B 1 178 ? 1.622 26.859 -0.066 1 96.31 178 ASP B N 1
ATOM 3004 C CA . ASP B 1 178 ? 2.855 26.766 -0.841 1 96.31 178 ASP B CA 1
ATOM 3005 C C . ASP B 1 178 ? 3.152 25.312 -1.211 1 96.31 178 ASP B C 1
ATOM 3007 O O . ASP B 1 178 ? 3.609 25.031 -2.322 1 96.31 178 ASP B O 1
ATOM 3011 N N . LEU B 1 179 ? 2.918 24.406 -0.281 1 96.69 179 LEU B N 1
ATOM 3012 C CA . LEU B 1 179 ? 3.102 22.984 -0.539 1 96.69 179 LEU B CA 1
ATOM 3013 C C . LEU B 1 179 ? 2.256 22.531 -1.726 1 96.69 179 LEU B C 1
ATOM 3015 O O . LEU B 1 179 ? 2.76 21.875 -2.637 1 96.69 179 LEU B O 1
ATOM 3019 N N . LEU B 1 180 ? 1.019 22.906 -1.76 1 96 180 LEU B N 1
ATOM 3020 C CA . LEU B 1 180 ? 0.091 22.531 -2.818 1 96 180 LEU B CA 1
ATOM 3021 C C . LEU B 1 180 ? 0.542 23.078 -4.164 1 96 180 LEU B C 1
ATOM 3023 O O . LEU B 1 180 ? 0.473 22.391 -5.184 1 96 180 LEU B O 1
ATOM 3027 N N . ASP B 1 181 ? 1.068 24.25 -4.125 1 95.25 181 ASP B N 1
ATOM 3028 C CA . ASP B 1 181 ? 1.374 24.969 -5.359 1 95.25 181 ASP B CA 1
ATOM 3029 C C . ASP B 1 181 ? 2.695 24.5 -5.957 1 95.25 181 ASP B C 1
ATOM 3031 O O . ASP B 1 181 ? 2.855 24.469 -7.18 1 95.25 181 ASP B O 1
ATOM 3035 N N . ASN B 1 182 ? 3.578 24.062 -5.102 1 95.69 182 ASN B N 1
ATOM 3036 C CA . ASN B 1 182 ? 4.938 23.938 -5.617 1 95.69 182 ASN B CA 1
ATOM 3037 C C . ASN B 1 182 ? 5.477 22.516 -5.418 1 95.69 182 ASN B C 1
ATOM 3039 O O . ASN B 1 182 ? 6.465 22.141 -6.047 1 95.69 182 ASN B O 1
ATOM 3043 N N . TYR B 1 183 ? 4.887 21.75 -4.574 1 96.56 183 TYR B N 1
ATOM 3044 C CA . TYR B 1 183 ? 5.539 20.5 -4.223 1 96.56 183 TYR B CA 1
ATOM 3045 C C . TYR B 1 183 ? 4.609 19.312 -4.469 1 96.56 183 TYR B C 1
ATOM 3047 O O . TYR B 1 183 ? 5.023 18.156 -4.359 1 96.56 183 TYR B O 1
ATOM 3055 N N . VAL B 1 184 ? 3.354 19.578 -4.785 1 97.19 184 VAL B N 1
ATOM 3056 C CA . VAL B 1 184 ? 2.363 18.516 -4.98 1 97.19 184 VAL B CA 1
ATOM 3057 C C . VAL B 1 184 ? 2.012 18.406 -6.461 1 97.19 184 VAL B C 1
ATOM 3059 O O . VAL B 1 184 ? 1.674 19.406 -7.102 1 97.19 184 VAL B O 1
ATOM 3062 N N . MET B 1 185 ? 2.133 17.203 -6.977 1 95.38 185 MET B N 1
ATOM 3063 C CA . MET B 1 185 ? 1.727 16.953 -8.359 1 95.38 185 MET B CA 1
ATOM 3064 C C . MET B 1 185 ? 0.209 17.016 -8.5 1 95.38 185 MET B C 1
ATOM 3066 O O . MET B 1 185 ? -0.519 16.703 -7.551 1 95.38 185 MET B O 1
ATOM 3070 N N . SER B 1 186 ? -0.238 17.266 -9.641 1 93.81 186 SER B N 1
ATOM 3071 C CA . SER B 1 186 ? -1.65 17.516 -9.906 1 93.81 186 SER B CA 1
ATOM 3072 C C . SER B 1 186 ? -2.508 16.328 -9.516 1 93.81 186 SER B C 1
ATOM 3074 O O . SER B 1 186 ? -3.602 16.484 -8.969 1 93.81 186 SER B O 1
ATOM 3076 N N . ASP B 1 187 ? -2.027 15.164 -9.703 1 92.88 187 ASP B N 1
ATOM 3077 C CA . ASP B 1 187 ? -2.805 13.945 -9.469 1 92.88 187 ASP B CA 1
ATOM 3078 C C . ASP B 1 187 ? -3.061 13.742 -7.977 1 92.88 187 ASP B C 1
ATOM 3080 O O . ASP B 1 187 ? -3.982 13.016 -7.594 1 92.88 187 ASP B O 1
ATOM 3084 N N . PHE B 1 188 ? -2.297 14.422 -7.145 1 94.75 188 PHE B N 1
ATOM 3085 C CA . PHE B 1 188 ? -2.406 14.188 -5.707 1 94.75 188 PHE B CA 1
ATOM 3086 C C . PHE B 1 188 ? -3.02 15.398 -5.008 1 94.75 188 PHE B C 1
ATOM 3088 O O . PHE B 1 188 ? -3.232 15.375 -3.793 1 94.75 188 PHE B O 1
ATOM 3095 N N . ASN B 1 189 ? -3.242 16.438 -5.777 1 94.88 189 ASN B N 1
ATOM 3096 C CA . ASN B 1 189 ? -3.857 17.625 -5.207 1 94.88 189 ASN B CA 1
ATOM 3097 C C . ASN B 1 189 ? -5.316 17.375 -4.828 1 94.88 189 ASN B C 1
ATOM 3099 O O . ASN B 1 189 ? -6.184 17.312 -5.699 1 94.88 189 ASN B O 1
ATOM 3103 N N . VAL B 1 190 ? -5.598 17.312 -3.615 1 92.81 190 VAL B N 1
ATOM 3104 C CA . VAL B 1 190 ? -6.902 16.875 -3.125 1 92.81 190 VAL B CA 1
ATOM 3105 C C . VAL B 1 190 ? -7.941 17.969 -3.402 1 92.81 190 VAL B C 1
ATOM 3107 O O . VAL B 1 190 ? -9.148 17.688 -3.41 1 92.81 190 VAL B O 1
ATOM 3110 N N . LEU B 1 191 ? -7.559 19.172 -3.564 1 91.25 191 LEU B N 1
ATOM 3111 C CA . LEU B 1 191 ? -8.5 20.25 -3.842 1 91.25 191 LEU B CA 1
ATOM 3112 C C . LEU B 1 191 ? -8.914 20.234 -5.309 1 91.25 191 LEU B C 1
ATOM 3114 O O . LEU B 1 191 ? -9.961 20.797 -5.664 1 91.25 191 LEU B O 1
ATOM 3118 N N . LYS B 1 192 ? -8.102 19.734 -6.102 1 87.31 192 LYS B N 1
ATOM 3119 C CA . LYS B 1 192 ? -8.398 19.688 -7.531 1 87.31 192 LYS B CA 1
ATOM 3120 C C . LYS B 1 192 ? -9.062 18.375 -7.922 1 87.31 192 LYS B C 1
ATOM 3122 O O . LYS B 1 192 ? -9.758 18.297 -8.938 1 87.31 192 LYS B O 1
ATOM 3127 N N . ASN B 1 193 ? -8.727 17.375 -7.234 1 74.06 193 ASN B N 1
ATOM 3128 C CA . ASN B 1 193 ? -9.297 16.062 -7.535 1 74.06 193 ASN B CA 1
ATOM 3129 C C . ASN B 1 193 ? -10.516 15.766 -6.664 1 74.06 193 ASN B C 1
ATOM 3131 O O . ASN B 1 193 ? -10.453 14.906 -5.781 1 74.06 193 ASN B O 1
ATOM 3135 N N . LYS B 1 194 ? -11.492 16.75 -6.629 1 60.09 194 LYS B N 1
ATOM 3136 C CA . LYS B 1 194 ? -12.695 16.625 -5.809 1 60.09 194 LYS B CA 1
ATOM 3137 C C . LYS B 1 194 ? -13.43 15.32 -6.094 1 60.09 194 LYS B C 1
ATOM 3139 O O . LYS B 1 194 ? -14.406 14.984 -5.418 1 60.09 194 LYS B O 1
ATOM 3144 N N . SER B 1 195 ? -13.195 14.727 -7.207 1 46.66 195 SER B N 1
ATOM 3145 C CA . SER B 1 195 ? -13.969 13.523 -7.477 1 46.66 195 SER B CA 1
ATOM 3146 C C . SER B 1 195 ? -13.602 12.398 -6.512 1 46.66 195 SER B C 1
ATOM 3148 O O . SER B 1 195 ? -14.242 11.344 -6.504 1 46.66 195 SER B O 1
ATOM 3150 N N . GLN B 1 196 ? -12.312 12.484 -6.008 1 37.75 196 GLN B N 1
ATOM 3151 C CA . GLN B 1 196 ? -12.039 11.32 -5.172 1 37.75 196 GLN B CA 1
ATOM 3152 C C . GLN B 1 196 ? -12.562 11.523 -3.752 1 37.75 196 GLN B C 1
ATOM 3154 O O . GLN B 1 196 ? -12.477 12.625 -3.207 1 37.75 196 GLN B O 1
#

Solvent-accessible surface area (backbone atoms only — not comparable to full-atom values): 20461 Å² total; per-residue (Å²): 108,81,49,70,68,71,75,77,59,79,78,79,60,67,72,21,80,85,57,48,66,68,40,52,52,39,47,32,50,47,30,49,52,27,48,34,51,18,41,39,23,44,44,50,15,45,46,26,46,17,66,91,64,59,30,58,20,52,14,20,40,26,43,46,50,18,53,51,25,48,50,52,23,50,52,47,50,51,48,38,30,74,39,32,39,78,77,59,78,61,73,39,60,45,60,93,65,68,73,50,86,43,69,54,56,44,37,49,53,49,33,51,50,44,47,49,53,49,53,50,51,52,51,38,36,50,48,17,53,74,70,66,33,59,65,59,32,48,50,44,52,76,69,40,44,63,64,48,50,50,50,38,49,49,34,49,51,54,35,51,52,36,69,69,63,37,45,46,68,67,43,45,49,52,52,22,51,48,35,43,72,72,70,35,55,74,92,40,30,56,84,75,43,65,87,109,107,80,51,71,70,72,75,79,62,79,80,81,62,68,73,20,77,86,56,48,67,68,40,52,51,40,48,33,49,48,31,48,52,26,46,32,50,19,42,40,22,45,43,50,14,45,44,25,46,17,67,93,64,60,30,58,20,52,14,20,40,25,43,46,49,18,52,51,24,47,50,52,23,50,52,46,50,52,48,38,29,74,41,32,38,78,75,61,80,62,73,37,60,45,60,94,65,67,74,50,84,41,68,53,56,42,37,48,53,46,34,52,48,44,48,49,52,48,52,50,52,53,51,37,36,50,49,17,54,76,68,67,33,61,66,58,31,46,49,44,51,75,67,39,44,62,63,48,51,50,50,39,50,51,35,49,52,53,35,51,50,35,67,69,63,36,46,46,67,66,42,44,50,52,52,24,51,49,35,43,72,73,69,34,55,74,94,38,31,57,84,76,44,66,86,108